Protein AF-A0A8D8Q5Y1-F1 (afdb_monomer_lite)

Organism: NCBI:txid428564

Radius of gyration: 29.95 Å; chains: 1; bounding box: 62×42×80 Å

Secondary structure (DSSP, 8-state):
--B-S----SEEEE-S-B--SEEEE-S---TTSS-SEEEE-S-B--SEEEE-S-B--SEEEE-S-B--SEEEE-S-B--SEEEE-S-B--SEEEE-S-B--SEEEESS-B--SEEEE-S-B--S-EEE---SSHHHHHHHHHHHTTTS--S-----TT--EEEEEE--S--SSSTTGGG-EETTEEHHHHHHHHHHHH--SSEEEEEES-HHHHHHHHHTT-EEEEPPHHHHSTT--HHHHHHHHHHH-TT--EEEEE-TT-TT--HHHHHHHHHHHHTS--SEEEEEEEE-PPPEEE-TTS-EEESSS-SSSPPPGGGS--EEEEEEEEEEEEGGGGGGT-SS-SSEEEEEPPTTT-----SHHHHHHHHHHHHHHTT-

pLDDT: mean 78.22, std 21.71, range [26.56, 98.81]

Structure (mmCIF, N/CA/C/O backbone):
data_AF-A0A8D8Q5Y1-F1
#
_entry.id   AF-A0A8D8Q5Y1-F1
#
loop_
_atom_site.group_PDB
_atom_site.id
_atom_site.type_symbol
_atom_site.label_atom_id
_atom_site.label_alt_id
_atom_site.label_comp_id
_atom_site.label_asym_id
_atom_site.label_entity_id
_atom_site.label_seq_id
_atom_site.pdbx_PDB_ins_code
_atom_site.Cartn_x
_atom_site.Cartn_y
_atom_site.Cartn_z
_atom_site.occupancy
_atom_site.B_iso_or_equiv
_atom_site.auth_seq_id
_atom_site.auth_comp_id
_atom_site.auth_asym_id
_atom_site.auth_atom_id
_atom_site.pdbx_PDB_model_num
ATOM 1 N N . PHE A 1 1 ? 21.065 -2.413 58.030 1.00 53.34 1 PHE A N 1
ATOM 2 C CA . PHE A 1 1 ? 22.510 -2.702 57.998 1.00 53.34 1 PHE A CA 1
ATOM 3 C C . PHE A 1 1 ? 23.125 -1.515 57.298 1.00 53.34 1 PHE A C 1
ATOM 5 O O . PHE A 1 1 ? 22.677 -1.256 56.201 1.00 53.34 1 PHE A O 1
ATOM 12 N N . LEU A 1 2 ? 23.985 -0.725 57.937 1.00 44.75 2 LEU A N 1
ATOM 13 C CA . LEU A 1 2 ? 24.508 0.524 57.367 1.00 44.75 2 LEU A CA 1
ATOM 14 C C . LEU A 1 2 ? 26.023 0.366 57.206 1.00 44.75 2 LEU A C 1
ATOM 16 O O . LEU A 1 2 ? 26.730 0.256 58.208 1.00 44.75 2 LEU A O 1
ATOM 20 N N . LEU A 1 3 ? 26.511 0.289 55.963 1.00 53.22 3 LEU A N 1
ATOM 21 C CA . LEU A 1 3 ? 27.935 0.479 55.677 1.00 53.22 3 LEU A CA 1
ATOM 22 C C . LEU A 1 3 ? 28.185 1.990 55.575 1.00 53.22 3 LEU A C 1
ATOM 24 O O . LEU A 1 3 ? 27.997 2.565 54.515 1.00 53.22 3 LEU A O 1
ATOM 28 N N . GLU A 1 4 ? 28.584 2.637 56.672 1.00 41.19 4 GLU A N 1
ATOM 29 C CA . GLU A 1 4 ? 28.845 4.094 56.705 1.00 41.19 4 GLU A CA 1
ATOM 30 C C . GLU A 1 4 ? 30.342 4.465 56.675 1.00 41.19 4 GLU A C 1
ATOM 32 O O . GLU A 1 4 ? 30.699 5.635 56.803 1.00 41.19 4 GLU A O 1
ATOM 37 N N . ALA A 1 5 ? 31.253 3.499 56.525 1.00 42.31 5 ALA A N 1
ATOM 38 C CA . ALA A 1 5 ? 32.697 3.753 56.531 1.00 42.31 5 ALA A CA 1
ATOM 39 C C . ALA A 1 5 ? 33.371 3.204 55.265 1.00 42.31 5 ALA A C 1
ATOM 41 O O . ALA A 1 5 ? 32.913 2.190 54.742 1.00 42.31 5 ALA A O 1
ATOM 42 N N . PRO A 1 6 ? 34.479 3.807 54.786 1.00 43.59 6 PRO A N 1
ATOM 43 C CA . PRO A 1 6 ? 35.268 3.231 53.702 1.00 43.59 6 PRO A CA 1
ATOM 44 C C . PRO A 1 6 ? 35.831 1.884 54.165 1.00 43.59 6 PRO A C 1
ATOM 46 O O . PRO A 1 6 ? 36.770 1.827 54.962 1.00 43.59 6 PRO A O 1
ATOM 49 N N . ILE A 1 7 ? 35.228 0.790 53.706 1.00 44.44 7 ILE A N 1
ATOM 50 C CA . ILE A 1 7 ? 35.678 -0.563 54.024 1.00 44.44 7 ILE A CA 1
ATOM 51 C C . ILE A 1 7 ? 36.646 -0.970 52.913 1.00 44.44 7 ILE A C 1
ATOM 53 O O . ILE A 1 7 ? 36.264 -1.011 51.75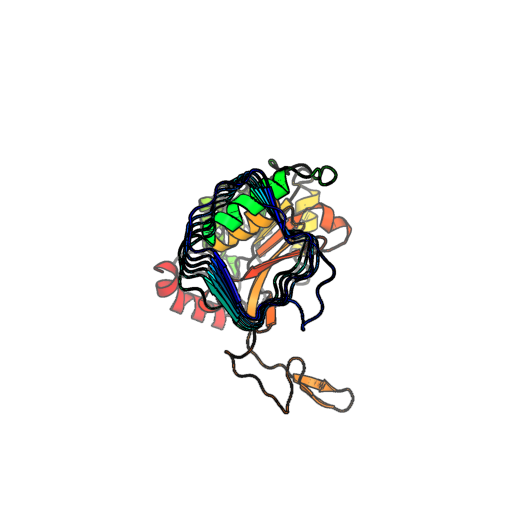3 1.00 44.44 7 ILE A O 1
ATOM 57 N N . ALA A 1 8 ? 37.902 -1.265 53.257 1.00 46.44 8 ALA A N 1
ATOM 58 C CA . ALA A 1 8 ? 38.933 -1.676 52.298 1.00 46.44 8 ALA A CA 1
ATOM 59 C C . ALA A 1 8 ? 39.262 -3.195 52.286 1.00 46.44 8 ALA A C 1
ATOM 61 O O . ALA A 1 8 ? 40.445 -3.541 52.276 1.00 46.44 8 ALA A O 1
ATOM 62 N N . PRO A 1 9 ? 38.302 -4.143 52.334 1.00 49.75 9 PRO A N 1
ATOM 63 C CA . PRO A 1 9 ? 38.590 -5.539 52.058 1.00 49.75 9 PRO A CA 1
ATOM 64 C C . PRO A 1 9 ? 38.511 -5.772 50.544 1.00 49.75 9 PRO A C 1
ATOM 66 O O . PRO A 1 9 ? 37.690 -5.171 49.857 1.00 49.75 9 PRO A O 1
ATOM 69 N N . GLY A 1 10 ? 39.347 -6.667 50.012 1.00 53.28 10 GLY A N 1
ATOM 70 C CA . GLY A 1 10 ? 39.290 -7.058 48.594 1.00 53.28 10 GLY A CA 1
ATOM 71 C C . GLY A 1 10 ? 37.996 -7.788 48.201 1.00 53.28 10 GLY A C 1
ATOM 72 O O . GLY A 1 10 ? 37.660 -7.843 47.023 1.00 53.28 10 GLY A O 1
ATOM 73 N N . THR A 1 11 ? 37.238 -8.287 49.178 1.00 52.09 11 THR A N 1
ATOM 74 C CA . THR A 1 11 ? 35.989 -9.030 48.977 1.00 52.09 11 THR A CA 1
ATOM 75 C C . THR A 1 11 ? 34.959 -8.583 50.009 1.00 52.09 11 THR A C 1
ATOM 77 O O . THR A 1 11 ? 35.292 -8.447 51.188 1.00 52.09 11 THR A O 1
ATOM 80 N N . PHE A 1 12 ? 33.718 -8.363 49.575 1.00 61.75 12 PHE A N 1
ATOM 81 C CA . PHE A 1 12 ? 32.562 -8.262 50.462 1.00 61.75 12 PHE A CA 1
ATOM 82 C C . PHE A 1 12 ? 31.738 -9.524 50.287 1.00 61.75 12 PHE A C 1
ATOM 84 O O . PHE A 1 12 ? 31.317 -9.832 49.173 1.00 61.75 12 PHE A O 1
ATOM 91 N N . LEU A 1 13 ? 31.560 -10.235 51.394 1.00 55.38 13 LEU A N 1
ATOM 92 C CA . LEU A 1 13 ? 30.886 -11.514 51.441 1.00 55.38 13 LEU A CA 1
ATOM 93 C C . LEU A 1 13 ? 29.859 -11.486 52.566 1.00 55.38 13 LEU A C 1
ATOM 95 O O . LEU A 1 13 ? 30.174 -11.098 53.696 1.00 55.38 13 LEU A O 1
ATOM 99 N N . LEU A 1 14 ? 28.638 -11.885 52.236 1.00 62.66 14 LEU A N 1
ATOM 100 C CA . LEU A 1 14 ? 27.581 -12.120 53.203 1.00 62.66 14 LEU A CA 1
ATOM 101 C C . LEU A 1 14 ? 27.244 -13.617 53.203 1.00 62.66 14 LEU A C 1
ATOM 103 O O . LEU A 1 14 ? 26.567 -14.086 52.297 1.00 62.66 14 LEU A O 1
ATOM 107 N N . GLU A 1 15 ? 27.721 -14.323 54.230 1.00 58.56 15 GLU A N 1
ATOM 108 C CA . GLU A 1 15 ? 27.552 -15.778 54.438 1.00 58.56 15 GLU A CA 1
ATOM 109 C C . GLU A 1 15 ? 26.456 -16.097 55.478 1.00 58.56 15 GLU A C 1
ATOM 111 O O . GLU A 1 15 ? 26.541 -17.084 56.215 1.00 58.56 15 GLU A O 1
ATOM 116 N N . ALA A 1 16 ? 25.483 -15.197 55.664 1.00 59.25 16 ALA A N 1
ATOM 117 C CA . ALA A 1 16 ? 24.325 -15.495 56.500 1.00 59.25 16 ALA A CA 1
ATOM 118 C C . ALA A 1 16 ? 23.073 -14.740 56.030 1.00 59.25 16 ALA A C 1
ATOM 120 O O . ALA A 1 16 ? 23.176 -13.554 55.690 1.00 59.25 16 ALA A O 1
ATOM 121 N N . PRO A 1 17 ? 21.872 -15.347 56.121 1.00 63.59 17 PRO A N 1
ATOM 122 C CA . PRO A 1 17 ? 20.628 -14.663 55.799 1.00 63.59 17 PRO A CA 1
ATOM 123 C C . PRO A 1 17 ? 20.398 -13.470 56.727 1.00 63.59 17 PRO A C 1
ATOM 125 O O . PRO A 1 17 ? 20.472 -13.588 57.956 1.00 63.59 17 PRO A O 1
ATOM 128 N N . VAL A 1 18 ? 20.059 -12.316 56.153 1.00 61.59 18 VAL A N 1
ATOM 129 C CA . VAL A 1 18 ? 19.754 -11.100 56.920 1.00 61.59 18 VAL A CA 1
ATOM 130 C C . VAL A 1 18 ? 18.491 -10.413 56.408 1.00 61.59 18 VAL A C 1
ATOM 132 O O . VAL A 1 18 ? 18.251 -10.297 55.208 1.00 61.59 18 VAL A O 1
ATOM 135 N N . THR A 1 19 ? 17.694 -9.885 57.340 1.00 62.69 19 THR A N 1
ATOM 136 C CA . THR A 1 19 ? 16.437 -9.170 57.055 1.00 62.69 19 THR A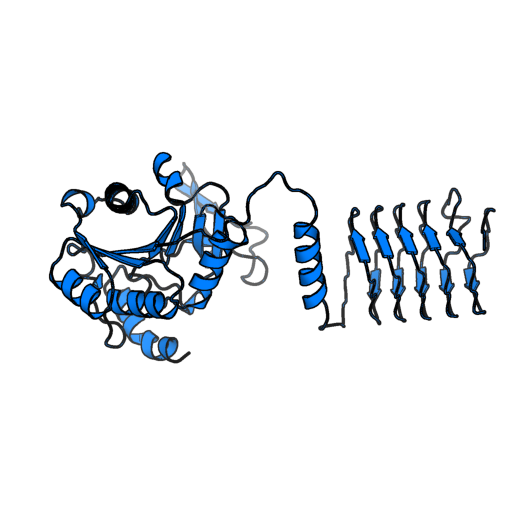 CA 1
ATOM 137 C C . THR A 1 19 ? 16.469 -7.730 57.600 1.00 62.69 19 THR A C 1
ATOM 139 O O . THR A 1 19 ? 15.711 -7.391 58.516 1.00 62.69 19 THR A O 1
ATOM 142 N N . PRO A 1 20 ? 17.404 -6.867 57.158 1.00 66.69 20 PRO A N 1
ATOM 143 C CA . PRO A 1 20 ? 17.497 -5.512 57.685 1.00 66.69 20 PRO A CA 1
ATOM 144 C C . PRO A 1 20 ? 16.368 -4.632 57.135 1.00 66.69 20 PRO A C 1
ATOM 146 O O . PRO A 1 20 ? 15.983 -4.772 55.986 1.00 66.69 20 PRO A O 1
ATOM 149 N N . VAL A 1 21 ? 15.889 -3.659 57.914 1.00 65.31 21 VAL A N 1
ATOM 150 C CA . VAL A 1 21 ? 14.893 -2.673 57.437 1.00 65.31 21 VAL A CA 1
ATOM 151 C C . VAL A 1 21 ? 15.399 -1.955 56.175 1.00 65.31 21 VAL A C 1
ATOM 153 O O . VAL A 1 21 ? 14.752 -1.957 55.135 1.00 65.31 21 VAL A O 1
ATOM 156 N N . THR A 1 22 ? 16.621 -1.431 56.221 1.00 60.84 22 THR A N 1
ATOM 157 C CA . THR A 1 22 ? 17.302 -0.803 55.080 1.00 60.84 22 THR A CA 1
ATOM 158 C C . THR A 1 22 ? 18.688 -1.405 54.870 1.00 60.84 22 THR A C 1
ATOM 160 O O . THR A 1 22 ? 19.407 -1.696 55.838 1.00 60.84 22 THR A O 1
ATOM 163 N N . PHE A 1 23 ? 19.065 -1.562 53.601 1.00 65.00 23 PHE A N 1
ATOM 164 C CA . PHE A 1 23 ? 20.399 -1.939 53.136 1.00 65.00 23 PHE A CA 1
ATOM 165 C C . PHE A 1 23 ? 20.916 -0.870 52.152 1.00 65.00 23 PHE A C 1
ATOM 167 O O . PHE A 1 23 ? 20.718 -1.002 50.943 1.00 65.00 23 PHE A O 1
ATOM 174 N N . PRO A 1 24 ? 21.500 0.232 52.656 1.00 62.59 24 PRO A N 1
ATOM 175 C CA . PRO A 1 24 ? 22.145 1.245 51.846 1.00 62.59 24 PRO A CA 1
ATOM 176 C C . PRO A 1 24 ? 23.621 0.899 51.606 1.00 62.59 24 PRO A C 1
ATOM 178 O O . PRO A 1 24 ? 24.348 0.484 52.514 1.00 62.59 24 PRO A O 1
ATOM 181 N N . LEU A 1 25 ? 24.058 1.123 50.375 1.00 62.84 25 LEU A N 1
ATOM 182 C CA . LEU A 1 25 ? 25.461 1.177 49.983 1.00 62.84 25 LEU A CA 1
ATOM 183 C C . LEU A 1 25 ? 25.775 2.648 49.648 1.00 62.84 25 LEU A C 1
ATOM 185 O O . LEU A 1 25 ? 25.450 3.117 48.558 1.00 62.84 25 LEU A O 1
ATOM 189 N N . GLU A 1 26 ? 26.336 3.383 50.616 1.00 52.44 26 GLU A N 1
ATOM 190 C CA . GLU A 1 26 ? 26.607 4.833 50.550 1.00 52.44 26 GLU A CA 1
ATOM 191 C C . GLU A 1 26 ? 28.099 5.134 50.832 1.00 52.44 26 GLU A C 1
ATOM 193 O O . GLU A 1 26 ? 28.720 4.490 51.680 1.00 52.44 26 GLU A O 1
ATOM 198 N N . GLY A 1 27 ? 28.687 6.115 50.131 1.00 52.12 27 GLY A N 1
ATOM 199 C CA . GLY A 1 27 ? 30.042 6.643 50.362 1.00 52.12 27 GLY A CA 1
ATOM 200 C C . GLY A 1 27 ? 30.808 7.008 49.073 1.00 52.12 27 GLY A C 1
ATOM 201 O O . GLY A 1 27 ? 30.598 6.382 48.041 1.00 52.12 27 GLY A O 1
ATOM 202 N N . PRO A 1 28 ? 31.744 7.987 49.081 1.00 44.88 28 PRO A N 1
ATOM 203 C CA . PRO A 1 28 ? 32.546 8.330 47.902 1.00 44.88 28 PRO A CA 1
ATOM 204 C C . PRO A 1 28 ? 33.539 7.204 47.574 1.00 44.88 28 PRO A C 1
ATOM 206 O O . PRO A 1 28 ? 34.565 7.040 48.238 1.00 44.88 28 PRO A O 1
ATOM 209 N N . ILE A 1 29 ? 33.232 6.422 46.540 1.00 48.38 29 ILE A N 1
ATOM 210 C CA . ILE A 1 29 ? 33.987 5.222 46.170 1.00 48.38 29 ILE A CA 1
ATOM 211 C C . ILE A 1 29 ? 35.078 5.585 45.161 1.00 48.38 29 ILE A C 1
ATOM 213 O O . ILE A 1 29 ? 34.804 5.982 44.032 1.00 48.38 29 ILE A O 1
ATOM 217 N N . THR A 1 30 ? 36.341 5.433 45.560 1.00 47.59 30 THR A N 1
ATOM 218 C CA . THR A 1 30 ? 37.466 5.389 44.613 1.00 47.59 30 THR A CA 1
ATOM 219 C C . THR A 1 30 ? 37.909 3.933 44.431 1.00 47.59 30 THR A C 1
ATOM 221 O O . THR A 1 30 ? 37.722 3.142 45.357 1.00 47.59 30 THR A O 1
ATOM 224 N N . PRO A 1 31 ? 38.512 3.549 43.286 1.00 44.41 31 PRO A N 1
ATOM 225 C CA . PRO A 1 31 ? 38.756 2.143 42.918 1.00 44.41 31 PRO A CA 1
ATOM 226 C C . PRO A 1 31 ? 39.574 1.310 43.922 1.00 44.41 31 PRO A C 1
ATOM 228 O O . PRO A 1 31 ? 39.680 0.102 43.772 1.00 44.41 31 PRO A O 1
ATOM 231 N N . VAL A 1 32 ? 40.194 1.948 44.919 1.00 47.84 32 VAL A N 1
ATOM 232 C CA . VAL A 1 32 ? 41.122 1.327 45.876 1.00 47.84 32 VAL A CA 1
ATOM 233 C C . VAL A 1 32 ? 40.434 0.904 47.185 1.00 47.84 32 VAL A C 1
ATOM 235 O O . VAL A 1 32 ? 41.037 0.201 47.989 1.00 47.84 32 VAL A O 1
ATOM 238 N N . THR A 1 33 ? 39.191 1.335 47.430 1.00 47.91 33 THR A N 1
ATOM 239 C CA . THR A 1 33 ? 38.479 1.133 48.710 1.00 47.91 33 THR A CA 1
ATOM 240 C C . THR A 1 33 ? 37.122 0.453 48.545 1.00 47.91 33 THR A C 1
ATOM 242 O O . THR A 1 33 ? 36.252 0.620 49.391 1.00 47.91 33 THR A O 1
ATOM 245 N N . PHE A 1 34 ? 36.917 -0.275 47.448 1.00 51.47 34 PHE A N 1
ATOM 246 C CA . PHE A 1 34 ? 35.749 -1.129 47.252 1.00 51.47 34 PHE A CA 1
ATOM 247 C C . PHE A 1 34 ? 36.231 -2.557 46.998 1.00 51.47 34 PHE A C 1
ATOM 249 O O . PHE A 1 34 ? 37.266 -2.723 46.346 1.00 51.47 34 PHE A O 1
ATOM 256 N N . PRO A 1 35 ? 35.530 -3.585 47.494 1.00 57.34 35 PRO A N 1
ATOM 257 C CA . PRO A 1 35 ? 35.873 -4.958 47.170 1.00 57.34 35 PRO A CA 1
ATOM 258 C C . PRO A 1 35 ? 35.864 -5.166 45.651 1.00 57.34 35 PRO A C 1
ATOM 260 O O . PRO A 1 35 ? 34.926 -4.770 44.956 1.00 57.34 35 PRO A O 1
ATOM 263 N N . SER A 1 36 ? 36.912 -5.801 45.126 1.00 57.84 36 SER A N 1
ATOM 264 C CA . SER A 1 36 ? 36.984 -6.200 43.717 1.00 57.84 36 SER A CA 1
ATOM 265 C C . SER A 1 36 ? 35.900 -7.227 43.374 1.00 57.84 36 SER A C 1
ATOM 267 O O . SER A 1 36 ? 35.433 -7.272 42.237 1.00 57.84 36 SER A O 1
ATOM 269 N N . LEU A 1 37 ? 35.470 -8.003 44.376 1.00 57.81 37 LEU A N 1
ATOM 270 C CA . LEU A 1 37 ? 34.381 -8.969 44.296 1.00 57.81 37 LEU A CA 1
ATOM 271 C C . LEU A 1 37 ? 33.288 -8.639 45.322 1.00 57.81 37 LEU A C 1
ATOM 273 O O . LEU A 1 37 ? 33.535 -8.683 46.530 1.00 57.81 37 LEU A O 1
ATOM 277 N N . PHE A 1 38 ? 32.082 -8.348 44.839 1.00 66.19 38 PHE A N 1
ATOM 278 C CA . PHE A 1 38 ? 30.878 -8.261 45.665 1.00 66.19 38 PHE A CA 1
ATOM 279 C C . PHE A 1 38 ? 30.057 -9.538 45.479 1.00 66.19 38 PHE A C 1
ATOM 281 O O . PHE A 1 38 ? 29.621 -9.809 44.359 1.00 66.19 38 PHE A O 1
ATOM 288 N N . LEU A 1 39 ? 29.882 -10.303 46.558 1.00 64.81 39 LEU A N 1
ATOM 289 C CA . LEU A 1 39 ? 29.253 -11.618 46.533 1.00 64.81 39 LEU A CA 1
ATOM 290 C C . LEU A 1 39 ? 28.216 -11.752 47.656 1.00 64.81 39 LEU A C 1
ATOM 292 O O . LEU A 1 39 ? 28.527 -11.539 48.831 1.00 64.81 39 LEU A O 1
ATOM 296 N N . LEU A 1 40 ? 26.982 -12.094 47.281 1.00 68.62 40 LEU A N 1
ATOM 297 C CA . LEU A 1 40 ? 25.912 -12.471 48.206 1.00 68.62 40 LEU A CA 1
ATOM 298 C C . LEU A 1 40 ? 25.570 -13.950 47.978 1.00 68.62 40 LEU A C 1
ATOM 300 O O . LEU A 1 40 ? 24.965 -14.279 46.957 1.00 68.62 40 LEU A O 1
ATOM 304 N N . GLU A 1 41 ? 25.988 -14.808 48.913 1.00 65.62 41 GLU A N 1
ATOM 305 C CA . GLU A 1 41 ? 25.794 -16.270 48.853 1.00 65.62 41 GLU A CA 1
ATOM 306 C C . GLU A 1 41 ? 24.559 -16.743 49.630 1.00 65.62 41 GLU A C 1
ATOM 308 O O . GLU A 1 41 ? 24.175 -17.893 49.486 1.00 65.62 41 GLU A O 1
ATOM 313 N N . ASP A 1 42 ? 23.937 -15.876 50.440 1.00 70.38 42 ASP A N 1
ATOM 314 C CA . ASP A 1 42 ? 22.738 -16.197 51.225 1.00 70.38 42 ASP A CA 1
ATOM 315 C C . ASP A 1 42 ? 21.575 -15.226 50.941 1.00 70.38 42 ASP A C 1
ATOM 317 O O . ASP A 1 42 ? 21.808 -14.055 50.605 1.00 70.38 42 ASP A O 1
ATOM 321 N N . PRO A 1 43 ? 20.306 -15.638 51.157 1.00 67.69 43 PRO A N 1
ATOM 322 C CA . PRO A 1 43 ? 19.146 -14.820 50.831 1.00 67.69 43 PRO A CA 1
ATOM 323 C C . PRO A 1 43 ? 19.054 -13.552 51.685 1.00 67.69 43 PRO A C 1
ATOM 325 O O . PRO A 1 43 ? 19.187 -13.582 52.915 1.00 67.69 43 PRO A O 1
ATOM 328 N N . ILE A 1 44 ? 18.717 -12.432 51.043 1.00 67.12 44 ILE A N 1
ATOM 329 C CA . ILE A 1 44 ? 18.537 -11.135 51.710 1.00 67.12 44 ILE A CA 1
ATOM 330 C C . ILE A 1 44 ? 17.149 -10.581 51.405 1.00 67.12 44 ILE A C 1
ATOM 332 O O . ILE A 1 44 ? 16.760 -10.426 50.245 1.00 67.12 44 ILE A O 1
ATOM 336 N N . THR A 1 45 ? 16.411 -10.206 52.451 1.00 67.50 45 THR A N 1
ATOM 337 C CA . THR A 1 45 ? 15.044 -9.672 52.317 1.00 67.50 45 THR A CA 1
ATOM 338 C C . THR A 1 45 ? 14.885 -8.330 53.048 1.00 67.50 45 THR A C 1
ATOM 340 O O . THR A 1 45 ? 14.236 -8.274 54.100 1.00 67.50 45 THR A O 1
ATOM 343 N N . PRO A 1 46 ? 15.510 -7.235 52.575 1.00 70.81 46 PRO A N 1
ATOM 344 C CA . PRO A 1 46 ? 15.357 -5.945 53.227 1.00 70.81 46 PRO A CA 1
ATOM 345 C C . PRO A 1 46 ? 14.049 -5.251 52.828 1.00 70.81 46 PRO A C 1
ATOM 347 O O . PRO A 1 46 ? 13.533 -5.483 51.741 1.00 70.81 46 PRO A O 1
ATOM 350 N N . GLU A 1 47 ? 13.509 -4.336 53.638 1.00 72.00 47 GLU A N 1
ATOM 351 C CA . GLU A 1 47 ? 12.386 -3.513 53.146 1.00 72.00 47 GLU A CA 1
ATOM 352 C C . GLU A 1 47 ? 12.863 -2.582 52.021 1.00 72.00 47 GLU A C 1
ATOM 354 O O . GLU A 1 47 ? 12.165 -2.357 51.037 1.00 72.00 47 GLU A O 1
ATOM 359 N N . THR A 1 48 ? 14.083 -2.054 52.105 1.00 65.25 48 THR A N 1
ATOM 360 C CA . THR A 1 48 ? 14.655 -1.230 51.032 1.00 65.25 48 THR A CA 1
ATOM 361 C C . THR A 1 48 ? 16.120 -1.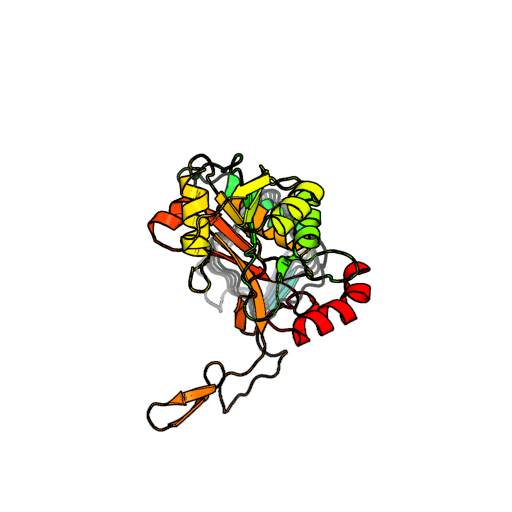570 50.789 1.00 65.25 48 THR A C 1
ATOM 363 O O . THR A 1 48 ? 16.938 -1.506 51.708 1.00 65.25 48 THR A O 1
ATOM 366 N N . PHE A 1 49 ? 16.448 -1.900 49.542 1.00 69.06 49 PHE A N 1
ATOM 367 C CA . PHE A 1 49 ? 17.805 -1.992 49.015 1.00 69.06 49 PHE A CA 1
ATOM 368 C C . PHE A 1 49 ? 18.107 -0.724 48.215 1.00 69.06 49 PHE A C 1
ATOM 370 O O . PHE A 1 49 ? 17.321 -0.349 47.344 1.00 69.06 49 PHE A O 1
ATOM 377 N N . LEU A 1 50 ? 19.211 -0.049 48.525 1.00 67.06 50 LEU A N 1
ATOM 378 C CA . LEU A 1 50 ? 19.476 1.290 48.015 1.00 67.06 50 LEU A CA 1
ATOM 379 C C . LEU A 1 50 ? 20.943 1.474 47.612 1.00 67.06 50 LEU A C 1
ATOM 381 O O . LEU A 1 50 ? 21.842 1.283 48.431 1.00 67.06 50 LEU A O 1
ATOM 385 N N . LEU A 1 51 ? 21.161 1.927 46.377 1.00 67.12 51 LEU A N 1
ATOM 386 C CA . LEU A 1 51 ? 22.464 2.328 45.851 1.00 67.12 51 LEU A CA 1
ATOM 387 C C . LEU A 1 51 ? 22.396 3.779 45.354 1.00 67.12 51 LEU A C 1
ATOM 389 O O . LEU A 1 51 ? 21.803 4.059 44.308 1.00 67.12 51 LEU A O 1
ATOM 393 N N . LYS A 1 52 ? 22.986 4.704 46.115 1.00 59.41 52 LYS A N 1
ATOM 394 C CA . LYS A 1 52 ? 22.904 6.151 45.839 1.00 59.41 52 LYS A CA 1
ATOM 395 C C . LYS A 1 52 ? 24.158 6.770 45.249 1.00 59.41 52 LYS A C 1
ATOM 397 O O . LYS A 1 52 ? 24.061 7.809 44.606 1.00 59.41 52 LYS A O 1
ATOM 402 N N . ASP A 1 53 ? 25.309 6.139 45.446 1.00 61.81 53 ASP A N 1
ATOM 403 C CA . ASP A 1 53 ? 26.593 6.622 44.945 1.00 61.81 53 ASP A CA 1
ATOM 404 C C . ASP A 1 53 ? 27.132 5.696 43.841 1.00 61.81 53 ASP A C 1
ATOM 406 O O . ASP A 1 53 ? 26.796 4.508 43.824 1.00 61.81 53 ASP A O 1
ATOM 410 N N . PRO A 1 54 ? 27.947 6.200 42.890 1.00 61.12 54 PRO A N 1
ATOM 411 C CA . PRO A 1 54 ? 28.481 5.376 41.812 1.00 61.12 54 PRO A CA 1
ATOM 412 C C . PRO A 1 54 ? 29.370 4.252 42.347 1.00 61.12 54 PRO A C 1
ATOM 414 O O . PRO A 1 54 ? 30.259 4.494 43.165 1.00 61.12 54 PRO A O 1
ATOM 417 N N . VAL A 1 55 ? 29.182 3.035 41.831 1.00 60.75 55 VAL A N 1
ATOM 418 C CA . VAL A 1 55 ? 29.945 1.851 42.257 1.00 60.75 55 VAL A CA 1
ATOM 419 C C . VAL A 1 55 ? 30.539 1.127 41.047 1.00 60.75 55 VAL A C 1
ATOM 421 O O . VAL A 1 55 ? 29.854 0.873 40.052 1.00 60.75 55 VAL A O 1
ATOM 424 N N . THR A 1 56 ? 31.825 0.776 41.130 1.00 61.44 56 THR A N 1
ATOM 425 C CA . THR A 1 56 ? 32.570 0.088 40.060 1.00 61.44 56 THR A CA 1
ATOM 426 C C . THR A 1 56 ? 33.359 -1.112 40.608 1.00 61.44 56 THR A C 1
ATOM 428 O O . THR A 1 56 ? 34.588 -1.032 40.708 1.00 61.44 56 THR A O 1
ATOM 431 N N . PRO A 1 57 ? 32.700 -2.214 41.018 1.00 64.81 57 PRO A N 1
ATOM 432 C CA . PRO A 1 57 ? 33.425 -3.434 41.361 1.00 64.81 57 PRO A CA 1
ATOM 433 C C . PRO A 1 57 ? 33.989 -4.073 40.085 1.00 64.81 57 PRO A C 1
ATOM 435 O O . PRO A 1 57 ? 33.485 -3.836 38.990 1.00 64.81 57 PRO A O 1
ATOM 438 N N . GLU A 1 58 ? 35.016 -4.911 40.190 1.00 66.12 58 GLU A N 1
ATOM 439 C CA . GLU A 1 58 ? 35.466 -5.682 39.024 1.00 66.12 58 GLU A CA 1
ATOM 440 C C . GLU A 1 58 ? 34.415 -6.745 38.666 1.00 66.12 58 GLU A C 1
ATOM 442 O O . GLU A 1 58 ? 34.018 -6.866 37.505 1.00 66.12 58 GLU A O 1
ATOM 447 N N . THR A 1 59 ? 33.891 -7.441 39.680 1.00 61.84 59 THR A N 1
ATOM 448 C CA . THR A 1 59 ? 32.819 -8.436 39.545 1.00 61.84 59 THR A CA 1
ATOM 449 C C . THR A 1 59 ? 31.709 -8.206 40.572 1.00 61.84 59 THR A C 1
ATOM 451 O O . THR A 1 59 ? 31.980 -7.997 41.757 1.00 61.84 59 THR A O 1
ATOM 454 N N . PHE A 1 60 ? 30.458 -8.274 40.117 1.00 68.44 60 PHE A N 1
ATOM 455 C CA . PHE A 1 60 ? 29.256 -8.261 40.951 1.00 68.44 60 PHE A CA 1
ATOM 456 C C . PHE A 1 60 ? 28.473 -9.558 40.733 1.00 68.44 60 PHE A C 1
ATOM 458 O O . PHE A 1 60 ? 28.080 -9.838 39.598 1.00 68.44 60 PHE A O 1
ATOM 465 N N . LEU A 1 61 ? 28.272 -10.333 41.801 1.00 69.81 61 LEU A N 1
ATOM 466 C CA . LEU A 1 61 ? 27.690 -11.671 41.751 1.00 69.81 61 LEU A CA 1
ATOM 467 C C . LEU A 1 61 ? 26.602 -11.841 42.822 1.00 69.81 61 LEU A C 1
ATOM 469 O O . LEU A 1 61 ? 26.818 -11.549 44.000 1.00 69.81 61 LEU A O 1
ATOM 473 N N . LEU A 1 62 ? 25.429 -12.307 42.391 1.00 68.88 62 LEU A N 1
ATOM 474 C CA . LEU A 1 62 ? 24.316 -12.707 43.254 1.00 68.88 62 LEU A CA 1
ATOM 475 C C . LEU A 1 62 ? 24.002 -14.181 42.988 1.00 68.88 62 LEU A C 1
ATOM 477 O O . LEU A 1 62 ? 23.452 -14.503 41.931 1.00 68.88 62 LEU A O 1
ATOM 481 N N . GLU A 1 63 ? 24.370 -15.048 43.930 1.00 68.19 63 GLU A N 1
ATOM 482 C CA . GLU A 1 63 ? 24.164 -16.499 43.815 1.00 68.19 63 GLU A CA 1
ATOM 483 C C . GLU A 1 63 ? 22.821 -16.938 44.406 1.00 68.19 63 GLU A C 1
ATOM 485 O O . GLU A 1 63 ? 22.238 -17.901 43.917 1.00 68.19 63 GLU A O 1
ATOM 490 N N . ASP A 1 64 ? 22.276 -16.183 45.366 1.00 71.12 64 ASP A N 1
ATOM 491 C CA . ASP A 1 64 ? 21.032 -16.508 46.073 1.00 71.12 64 ASP A CA 1
ATOM 492 C C . ASP A 1 64 ? 19.928 -15.434 45.927 1.00 71.12 64 ASP A C 1
ATOM 494 O O . ASP A 1 64 ? 20.213 -14.273 45.604 1.00 71.12 64 ASP A O 1
ATOM 498 N N . PRO A 1 65 ? 18.638 -15.781 46.144 1.00 69.19 65 PRO A N 1
ATOM 499 C CA . PRO A 1 65 ? 17.522 -14.870 45.897 1.00 69.19 65 PRO A CA 1
ATOM 500 C C . PRO A 1 65 ? 17.531 -13.613 46.776 1.00 69.19 65 PRO A C 1
ATOM 502 O O . PRO A 1 65 ? 17.645 -13.676 48.003 1.00 69.19 65 PRO A O 1
ATOM 505 N N . VAL A 1 66 ? 17.286 -12.459 46.150 1.00 66.94 66 VAL A N 1
ATOM 506 C CA . VAL A 1 66 ? 17.158 -11.161 46.834 1.00 66.94 66 VAL A CA 1
ATOM 507 C C . VAL A 1 66 ? 15.740 -10.627 46.639 1.00 66.94 66 VAL A C 1
ATOM 509 O O . VAL A 1 66 ? 15.310 -10.374 45.511 1.00 66.94 66 VAL A O 1
ATOM 512 N N . THR A 1 67 ? 14.985 -10.447 47.728 1.00 69.12 67 THR A N 1
ATOM 513 C CA . THR A 1 67 ? 13.548 -10.102 47.657 1.00 69.12 67 THR A CA 1
ATOM 514 C C . THR A 1 67 ? 13.197 -8.873 48.504 1.00 69.12 67 THR A C 1
ATOM 516 O O . THR A 1 67 ? 12.584 -9.003 49.570 1.00 69.12 67 THR A O 1
ATOM 519 N N . PRO A 1 68 ? 13.604 -7.660 48.095 1.00 70.69 68 PRO A N 1
ATOM 520 C CA . PRO A 1 68 ? 13.301 -6.467 48.861 1.00 70.69 68 PRO A CA 1
ATOM 521 C C . PRO A 1 68 ? 11.919 -5.898 48.528 1.00 70.69 68 PRO A C 1
ATOM 523 O O . PRO A 1 68 ? 11.407 -6.095 47.432 1.00 70.69 68 PRO A O 1
ATOM 526 N N . LEU A 1 69 ? 11.309 -5.112 49.416 1.00 69.31 69 LEU A N 1
ATOM 527 C CA . LEU A 1 69 ? 10.088 -4.385 49.029 1.00 69.31 69 LEU A CA 1
ATOM 528 C C . LEU A 1 69 ? 10.415 -3.306 47.972 1.00 69.31 69 LEU A C 1
ATOM 530 O O . LEU A 1 69 ? 9.684 -3.125 47.000 1.00 69.31 69 LEU A O 1
ATOM 534 N N . THR A 1 70 ? 11.545 -2.616 48.117 1.00 65.19 70 THR A N 1
ATOM 535 C CA . THR A 1 70 ? 12.025 -1.608 47.155 1.00 65.19 70 THR A CA 1
ATOM 536 C C . THR A 1 70 ? 13.495 -1.839 46.823 1.00 65.19 70 THR A C 1
ATOM 538 O O . THR A 1 70 ? 14.299 -2.005 47.735 1.00 65.19 70 THR A O 1
ATOM 541 N N . PHE A 1 71 ? 13.858 -1.823 45.540 1.00 66.12 71 PHE A N 1
ATOM 542 C CA . PHE A 1 71 ? 15.241 -1.886 45.057 1.00 66.12 71 PHE A CA 1
ATOM 543 C C . PHE A 1 71 ? 15.550 -0.653 44.205 1.00 66.12 71 PHE A C 1
ATOM 545 O O . PHE A 1 71 ? 15.098 -0.573 43.069 1.00 66.12 71 PHE A O 1
ATOM 552 N N . LEU A 1 72 ? 16.294 0.309 44.746 1.00 69.25 72 LEU A N 1
ATOM 553 C CA . LEU A 1 72 ? 16.502 1.623 44.135 1.00 69.25 72 LEU A CA 1
ATOM 554 C C . LEU A 1 72 ? 17.963 1.842 43.732 1.00 69.25 72 LEU A C 1
ATOM 556 O O . LEU A 1 72 ? 18.866 1.740 44.565 1.00 69.25 72 LEU A O 1
ATOM 560 N N . LEU A 1 73 ? 18.172 2.163 42.452 1.00 66.56 73 LEU A N 1
ATOM 561 C CA . LEU A 1 73 ? 19.470 2.472 41.853 1.00 66.56 73 LEU A CA 1
ATOM 562 C C . LEU A 1 73 ? 19.471 3.901 41.283 1.00 66.56 73 LEU A C 1
ATOM 564 O O . LEU A 1 73 ? 19.004 4.136 40.166 1.00 66.56 73 LEU A O 1
ATOM 568 N N . GLU A 1 74 ? 20.019 4.854 42.036 1.00 65.38 74 GLU A N 1
ATOM 569 C CA . GLU A 1 74 ? 20.054 6.277 41.647 1.00 65.38 74 GLU A CA 1
ATOM 570 C C . GLU A 1 74 ? 21.357 6.663 40.917 1.00 65.38 74 GLU A C 1
ATOM 572 O O . GLU A 1 74 ? 21.374 7.593 40.111 1.00 65.38 74 GLU A O 1
ATOM 577 N N . ALA A 1 75 ? 22.453 5.930 41.139 1.00 63.62 75 ALA A N 1
ATOM 578 C CA . ALA A 1 75 ? 23.769 6.255 40.584 1.00 63.62 75 ALA A CA 1
ATOM 579 C C . ALA A 1 75 ? 24.230 5.330 39.439 1.00 63.62 75 ALA A C 1
ATOM 581 O O . ALA A 1 75 ? 23.759 4.198 39.325 1.00 63.62 75 ALA A O 1
ATOM 582 N N . PRO A 1 76 ? 25.183 5.778 38.590 1.00 64.06 76 PRO A N 1
ATOM 583 C CA . PRO A 1 76 ? 25.806 4.938 37.571 1.00 64.06 76 PRO A CA 1
ATOM 584 C C . PRO A 1 76 ? 26.511 3.705 38.151 1.00 64.06 76 PRO A C 1
ATOM 586 O O . PRO A 1 76 ? 27.278 3.817 39.109 1.00 64.06 76 PRO A O 1
ATOM 589 N N . ILE A 1 77 ? 26.335 2.552 37.502 1.00 64.25 77 ILE A N 1
ATOM 590 C CA . ILE A 1 77 ? 26.964 1.279 37.890 1.00 64.25 77 ILE A CA 1
ATOM 591 C C . ILE A 1 77 ? 27.743 0.723 36.697 1.00 64.25 77 ILE A C 1
ATOM 593 O O . ILE A 1 77 ? 27.183 0.539 35.613 1.00 64.25 77 ILE A O 1
ATOM 597 N N . ALA A 1 78 ? 29.038 0.454 36.877 1.00 63.22 78 ALA A N 1
ATOM 598 C CA . ALA A 1 78 ? 29.905 -0.011 35.789 1.00 63.22 78 ALA A CA 1
ATOM 599 C C . ALA A 1 78 ? 30.883 -1.111 36.237 1.00 63.22 78 ALA A C 1
ATOM 601 O O . ALA A 1 78 ? 32.082 -0.851 36.365 1.00 63.22 78 ALA A O 1
ATOM 602 N N . PRO A 1 79 ? 30.399 -2.338 36.498 1.00 65.81 79 PRO A N 1
ATOM 603 C CA . PRO A 1 79 ? 31.274 -3.471 36.731 1.00 65.81 79 PRO A CA 1
ATOM 604 C C . PRO A 1 79 ? 31.889 -3.983 35.428 1.00 65.81 79 PRO A C 1
ATOM 606 O O . PRO A 1 79 ? 31.299 -3.850 34.354 1.00 65.81 79 PRO A O 1
ATOM 609 N N . ALA A 1 80 ? 33.051 -4.633 35.501 1.00 63.06 80 ALA A N 1
ATOM 610 C CA . ALA A 1 80 ? 33.549 -5.366 34.337 1.00 63.06 80 ALA A CA 1
ATOM 611 C C . ALA A 1 80 ? 32.647 -6.583 34.050 1.00 63.06 80 ALA A C 1
ATOM 613 O O . ALA A 1 80 ? 32.277 -6.817 32.898 1.00 63.06 80 ALA A O 1
ATOM 614 N N . THR A 1 81 ? 32.210 -7.287 35.098 1.00 59.91 81 THR A N 1
ATOM 615 C CA . THR A 1 81 ? 31.287 -8.427 34.996 1.00 59.91 81 THR A CA 1
ATOM 616 C C . THR A 1 81 ? 30.135 -8.296 35.989 1.00 59.91 81 THR A C 1
ATOM 618 O O . THR A 1 81 ? 30.359 -8.068 37.176 1.00 59.91 81 THR A O 1
ATOM 621 N N . PHE A 1 82 ? 28.905 -8.474 35.512 1.00 64.81 82 PHE A N 1
ATOM 622 C CA . PHE A 1 82 ? 27.705 -8.579 36.343 1.00 64.81 82 PHE A CA 1
ATOM 623 C C . PHE A 1 82 ? 27.011 -9.911 36.060 1.00 64.81 82 PHE A C 1
ATOM 625 O O . PHE A 1 82 ? 26.659 -10.190 34.907 1.00 64.81 82 PHE A O 1
ATOM 632 N N . LEU A 1 83 ? 26.827 -10.714 37.104 1.00 65.75 83 LEU A N 1
ATOM 633 C CA . LEU A 1 83 ? 26.260 -12.053 37.025 1.00 65.75 83 LEU A CA 1
ATOM 634 C C . LEU A 1 83 ? 25.122 -12.199 38.040 1.00 65.75 83 LEU A C 1
ATOM 636 O O . LEU A 1 83 ? 25.284 -11.874 39.219 1.00 65.75 83 LEU A O 1
ATOM 640 N N . LEU A 1 84 ? 23.982 -12.694 37.572 1.00 65.56 84 LEU A N 1
ATOM 641 C CA . LEU A 1 84 ? 22.850 -13.053 38.416 1.00 65.56 84 LEU A CA 1
ATOM 642 C C . LEU A 1 84 ? 22.506 -14.527 38.183 1.00 65.56 84 LEU A C 1
ATOM 644 O O . LEU A 1 84 ? 22.013 -14.871 37.103 1.00 65.56 84 LEU A O 1
ATOM 648 N N . GLU A 1 85 ? 22.761 -15.373 39.177 1.00 63.81 85 GLU A N 1
ATOM 649 C CA . GLU A 1 85 ? 22.501 -16.817 39.084 1.00 63.81 85 GLU A CA 1
ATOM 650 C C . GLU A 1 85 ? 21.150 -17.220 39.687 1.00 63.81 85 GLU A C 1
ATOM 652 O O . GLU A 1 85 ? 20.596 -18.235 39.285 1.00 63.81 85 GLU A O 1
ATOM 657 N N . SER A 1 86 ? 20.579 -16.386 40.565 1.00 63.12 86 SER A N 1
ATOM 658 C CA . SER A 1 86 ? 19.288 -16.611 41.234 1.00 63.12 86 SER A CA 1
ATOM 659 C C . SER A 1 86 ? 18.289 -15.466 41.014 1.00 63.12 86 SER A C 1
ATOM 661 O O . SER A 1 86 ? 18.692 -14.327 40.766 1.00 63.12 86 SER A O 1
ATOM 663 N N . PRO A 1 87 ? 16.968 -15.704 41.135 1.00 63.41 87 PRO A N 1
ATOM 664 C CA . PRO A 1 87 ? 15.952 -14.696 40.851 1.00 63.41 87 PRO A CA 1
ATOM 665 C C . PRO A 1 87 ? 15.940 -13.544 41.867 1.00 63.41 87 PRO A C 1
ATOM 667 O O . PRO A 1 87 ? 16.047 -13.740 43.078 1.00 63.41 87 PRO A O 1
ATOM 670 N N . VAL A 1 88 ? 15.706 -12.326 41.368 1.00 62.72 88 VAL A N 1
ATOM 671 C CA . VAL A 1 88 ? 15.544 -11.110 42.185 1.00 62.72 88 VAL A CA 1
ATOM 672 C C . VAL A 1 88 ? 14.119 -10.593 42.027 1.00 62.72 88 VAL A C 1
ATOM 674 O O . VAL A 1 88 ? 13.692 -10.245 40.924 1.00 62.72 88 VAL A O 1
ATOM 677 N N . THR A 1 89 ? 13.354 -10.552 43.119 1.00 63.91 89 THR A N 1
ATOM 678 C CA . THR A 1 89 ? 11.904 -10.278 43.069 1.00 63.91 89 THR A CA 1
ATOM 679 C C . THR A 1 89 ? 11.508 -9.119 43.983 1.00 63.91 89 THR A C 1
ATOM 681 O O . THR A 1 89 ? 10.968 -9.338 45.073 1.00 63.91 89 THR A O 1
ATOM 684 N N . PRO A 1 90 ? 11.797 -7.869 43.594 1.00 65.81 90 PRO A N 1
ATOM 685 C CA . PRO A 1 90 ? 11.425 -6.725 44.399 1.00 65.81 90 PRO A CA 1
ATOM 686 C C . PRO A 1 90 ? 9.972 -6.310 44.144 1.00 65.81 90 PRO A C 1
ATOM 688 O O . PRO A 1 90 ? 9.472 -6.461 43.036 1.00 65.81 90 PRO A O 1
ATOM 691 N N . VAL A 1 91 ? 9.269 -5.716 45.107 1.00 61.19 91 VAL A N 1
ATOM 692 C CA . VAL A 1 91 ? 7.931 -5.159 44.795 1.00 61.19 91 VAL A CA 1
ATOM 693 C C . VAL A 1 91 ? 8.061 -3.931 43.881 1.00 61.19 91 VAL A C 1
ATOM 695 O O . VAL A 1 91 ? 7.304 -3.770 42.923 1.00 61.19 91 VAL A O 1
ATOM 698 N N . THR A 1 92 ? 9.080 -3.099 44.092 1.00 56.59 92 THR A N 1
ATOM 699 C CA . THR A 1 92 ? 9.386 -1.951 43.224 1.00 56.59 92 THR A CA 1
ATOM 700 C C . THR A 1 92 ? 10.869 -1.884 42.857 1.00 56.59 92 THR A C 1
ATOM 702 O O . THR A 1 92 ? 11.728 -2.127 43.703 1.00 56.59 92 THR A O 1
ATOM 705 N N . PHE A 1 93 ? 11.177 -1.540 41.602 1.00 60.94 93 PHE A N 1
ATOM 706 C CA . PHE A 1 93 ? 12.544 -1.375 41.095 1.00 60.94 93 PHE A CA 1
ATOM 707 C C . PHE A 1 93 ? 12.673 -0.099 40.246 1.00 60.94 93 PHE A C 1
ATOM 709 O O . PHE A 1 93 ? 12.321 -0.120 39.062 1.00 60.94 93 PHE A O 1
ATOM 716 N N . PRO A 1 94 ? 13.130 1.024 40.822 1.00 63.78 94 PRO A N 1
ATOM 717 C CA . PRO A 1 94 ? 13.477 2.222 40.065 1.00 63.78 94 PRO A CA 1
ATOM 718 C C . PRO A 1 94 ? 14.968 2.238 39.691 1.00 63.78 94 PRO A C 1
ATOM 720 O O . PRO A 1 94 ? 15.839 2.079 40.549 1.00 63.78 94 PRO A O 1
ATOM 723 N N . LEU A 1 95 ? 15.251 2.457 38.405 1.00 62.06 95 LEU A N 1
ATOM 724 C CA . LEU A 1 95 ? 16.588 2.679 37.862 1.00 62.06 95 LEU A CA 1
ATOM 725 C C . LEU A 1 95 ? 16.684 4.064 37.222 1.00 62.06 95 LEU A C 1
ATOM 727 O O . LEU A 1 95 ? 16.180 4.282 36.117 1.00 62.06 95 LEU A O 1
ATOM 731 N N . GLU A 1 96 ? 17.392 4.970 37.883 1.00 62.88 96 GLU A N 1
ATOM 732 C CA . GLU A 1 96 ? 17.588 6.348 37.418 1.00 62.88 96 GLU A CA 1
ATOM 733 C C . GLU A 1 96 ? 19.002 6.564 36.843 1.00 62.88 96 GLU A C 1
ATOM 735 O O . GLU A 1 96 ? 19.189 7.339 35.903 1.00 62.88 96 GLU A O 1
ATOM 740 N N . GLY A 1 97 ? 20.000 5.812 37.322 1.00 58.94 97 GLY A N 1
ATOM 741 C CA . GLY A 1 97 ? 21.378 5.844 36.815 1.00 58.94 97 GLY A CA 1
ATOM 742 C C . GLY A 1 97 ? 21.642 4.893 35.628 1.00 58.94 97 GLY A C 1
ATOM 743 O O . GLY A 1 97 ? 20.983 3.861 35.497 1.00 58.94 97 GLY A O 1
ATOM 744 N N . PRO A 1 98 ? 22.616 5.183 34.737 1.00 60.12 98 PRO A N 1
ATOM 745 C CA . PRO A 1 98 ? 22.996 4.266 33.662 1.00 60.12 98 PRO A CA 1
ATOM 746 C C . PRO A 1 98 ? 23.777 3.043 34.176 1.00 60.12 98 PRO A C 1
ATOM 748 O O . PRO A 1 98 ? 24.659 3.171 35.027 1.00 60.12 98 PRO A O 1
ATOM 751 N N . ILE A 1 99 ? 23.515 1.871 33.591 1.00 61.12 99 ILE A N 1
ATOM 752 C CA . ILE A 1 99 ? 24.226 0.614 33.877 1.00 61.12 99 ILE A CA 1
ATOM 753 C C . ILE A 1 99 ? 25.062 0.228 32.649 1.00 61.12 99 ILE A C 1
ATOM 755 O O . ILE A 1 99 ? 24.509 -0.045 31.583 1.00 61.12 99 ILE A O 1
ATOM 759 N N . ASN A 1 100 ? 26.393 0.209 32.790 1.00 61.97 100 ASN A N 1
ATOM 760 C CA . ASN A 1 100 ? 27.332 -0.022 31.680 1.00 61.97 100 ASN A CA 1
ATOM 761 C C . ASN A 1 100 ? 28.351 -1.142 31.980 1.00 61.97 100 ASN A C 1
ATOM 763 O O . ASN A 1 100 ? 29.539 -0.864 32.165 1.00 61.97 100 ASN A O 1
ATOM 767 N N . PRO A 1 101 ? 27.913 -2.405 32.058 1.00 60.47 101 PRO A N 1
ATOM 768 C CA . PRO A 1 101 ? 28.787 -3.551 32.251 1.00 60.47 101 PRO A CA 1
ATOM 769 C C . PRO A 1 101 ? 29.537 -3.906 30.960 1.00 60.47 101 PRO A C 1
ATOM 771 O O . PRO A 1 101 ? 28.986 -3.807 29.859 1.00 60.47 101 PRO A O 1
ATOM 774 N N . VAL A 1 102 ? 30.776 -4.392 31.080 1.00 55.97 102 VAL A N 1
ATOM 775 C CA . VAL A 1 102 ? 31.484 -4.982 29.923 1.00 55.97 102 VAL A CA 1
ATOM 776 C C . VAL A 1 102 ? 30.870 -6.342 29.569 1.00 55.97 102 VAL A C 1
ATOM 778 O O . VAL A 1 102 ? 30.634 -6.620 28.394 1.00 55.97 102 VAL A O 1
ATOM 781 N N . THR A 1 103 ? 30.549 -7.154 30.581 1.00 52.16 103 THR A N 1
ATOM 782 C CA . THR A 1 103 ? 29.842 -8.437 30.448 1.00 52.16 103 THR A CA 1
ATOM 783 C C . THR A 1 103 ? 28.639 -8.479 31.388 1.00 52.16 103 THR A C 1
ATOM 785 O O . THR A 1 103 ? 28.776 -8.185 32.575 1.00 52.16 103 THR A O 1
ATOM 788 N N . PHE A 1 104 ? 27.467 -8.857 30.869 1.00 56.06 104 PHE A N 1
ATOM 789 C CA . PHE A 1 104 ? 26.215 -8.925 31.626 1.00 56.06 104 PHE A CA 1
ATOM 790 C C . PHE A 1 104 ? 25.496 -10.251 31.350 1.00 56.06 104 PHE A C 1
ATOM 792 O O . PHE A 1 104 ? 25.132 -10.517 30.200 1.00 56.06 104 PHE A O 1
ATOM 799 N N . LEU A 1 105 ? 25.309 -11.084 32.379 1.00 55.06 105 LEU A N 1
ATOM 800 C CA . LEU A 1 105 ? 24.682 -12.406 32.260 1.00 55.06 105 LEU A CA 1
ATOM 801 C C . LEU A 1 105 ? 23.527 -12.569 33.263 1.00 55.06 105 LEU A C 1
ATOM 803 O O . LEU A 1 105 ? 23.694 -12.305 34.453 1.00 55.06 105 LEU A O 1
ATOM 807 N N . PHE A 1 106 ? 22.390 -13.064 32.772 1.00 59.28 106 PHE A N 1
ATOM 808 C CA . PHE A 1 106 ? 21.294 -13.588 33.590 1.00 59.28 106 PHE A CA 1
ATOM 809 C C . PHE A 1 106 ? 21.200 -15.095 33.385 1.00 59.28 106 PHE A C 1
ATOM 811 O O . PHE A 1 106 ? 21.009 -15.533 32.245 1.00 59.28 106 PHE A O 1
ATOM 818 N N . GLU A 1 107 ? 21.282 -15.869 34.464 1.00 55.66 107 GLU A N 1
ATOM 819 C CA . GLU A 1 107 ? 20.875 -17.277 34.439 1.00 55.66 107 GLU A CA 1
ATOM 820 C C . GLU A 1 107 ? 19.402 -17.434 34.855 1.00 55.66 107 GLU A C 1
ATOM 822 O O . GLU A 1 107 ? 18.685 -18.202 34.213 1.00 55.66 107 GLU A O 1
ATOM 827 N N . ASP A 1 108 ? 18.917 -16.597 35.785 1.00 54.44 108 ASP A N 1
ATOM 828 C CA . ASP A 1 108 ? 17.540 -16.598 36.307 1.00 54.44 108 ASP A CA 1
ATOM 829 C C . ASP A 1 108 ? 16.824 -15.220 36.210 1.00 54.44 108 ASP A C 1
ATOM 831 O O . ASP A 1 108 ? 17.467 -14.182 36.022 1.00 54.44 108 ASP A O 1
ATOM 835 N N . PRO A 1 109 ? 15.471 -15.166 36.262 1.00 55.44 109 PRO A N 1
ATOM 836 C CA . PRO A 1 109 ? 14.698 -13.954 35.961 1.00 55.44 109 PRO A CA 1
ATOM 837 C C . PRO A 1 109 ? 14.641 -12.926 37.109 1.00 55.44 109 PRO A C 1
ATOM 839 O O . PRO A 1 109 ? 14.497 -13.277 38.277 1.00 55.44 109 PRO A O 1
ATOM 842 N N . ILE A 1 110 ? 14.611 -11.631 36.761 1.00 56.88 110 ILE A N 1
ATOM 843 C CA . ILE A 1 110 ? 14.213 -10.540 37.672 1.00 56.88 110 ILE A CA 1
ATOM 844 C C . ILE A 1 110 ? 12.720 -10.249 37.471 1.00 56.88 110 ILE A C 1
ATOM 846 O O . ILE A 1 110 ? 12.308 -9.890 36.365 1.00 56.88 110 ILE A O 1
ATOM 850 N N . THR A 1 111 ? 11.899 -10.373 38.517 1.00 57.19 111 THR A N 1
ATOM 851 C CA . THR A 1 111 ? 10.436 -10.196 38.419 1.00 57.19 111 THR A CA 1
ATOM 852 C C . THR A 1 111 ? 9.917 -9.174 39.429 1.00 57.19 111 THR A C 1
ATOM 854 O O . THR A 1 111 ? 9.455 -9.558 40.507 1.00 57.19 111 THR A O 1
ATOM 857 N N . PRO A 1 112 ? 9.985 -7.872 39.111 1.00 56.19 112 PRO A N 1
ATOM 858 C CA . PRO A 1 112 ? 9.406 -6.853 39.961 1.00 56.19 112 PRO A CA 1
ATOM 859 C C . PRO A 1 112 ? 7.887 -6.745 39.770 1.00 56.19 112 PRO A C 1
ATOM 861 O O . PRO A 1 112 ? 7.399 -6.935 38.653 1.00 56.19 112 PRO A O 1
ATOM 864 N N . GLU A 1 113 ? 7.130 -6.364 40.806 1.00 53.75 113 GLU A N 1
ATOM 865 C CA . GLU A 1 113 ? 5.722 -5.967 40.597 1.00 53.75 113 GLU A CA 1
ATOM 866 C C . GLU A 1 113 ? 5.633 -4.626 39.847 1.00 53.75 113 GLU A C 1
ATOM 868 O O . GLU A 1 113 ? 4.756 -4.432 39.004 1.00 53.75 113 GLU A O 1
ATOM 873 N N . THR A 1 114 ? 6.579 -3.716 40.106 1.00 46.94 114 THR A N 1
ATOM 874 C CA . THR A 1 114 ? 6.665 -2.394 39.467 1.00 46.94 114 THR A CA 1
ATOM 875 C C . THR A 1 114 ? 8.108 -2.087 39.053 1.00 46.94 114 THR A C 1
ATOM 877 O O . THR A 1 114 ? 9.004 -2.138 39.890 1.00 46.94 114 THR A O 1
ATOM 880 N N . PHE A 1 115 ? 8.351 -1.732 37.786 1.00 46.56 115 PHE A N 1
ATOM 881 C CA . PHE A 1 115 ? 9.685 -1.403 37.251 1.00 46.56 115 PHE A CA 1
ATOM 882 C C . PHE A 1 115 ? 9.675 -0.025 36.581 1.00 46.56 115 PHE A C 1
ATOM 884 O O . PHE A 1 115 ? 8.851 0.216 35.697 1.00 46.56 115 PHE A O 1
ATOM 891 N N . ILE A 1 116 ? 10.577 0.870 36.988 1.00 50.12 116 ILE A N 1
ATOM 892 C CA . ILE A 1 116 ? 10.703 2.238 36.464 1.00 50.12 116 ILE A CA 1
ATOM 893 C C . ILE A 1 116 ? 12.121 2.399 35.912 1.00 50.12 116 ILE A C 1
ATOM 895 O O . ILE A 1 116 ? 13.089 2.166 36.627 1.00 50.12 116 ILE A O 1
ATOM 899 N N . LEU A 1 117 ? 12.240 2.776 34.638 1.00 48.94 117 LEU A N 1
ATOM 900 C CA . LEU A 1 117 ? 13.516 2.917 33.934 1.00 48.94 117 LEU A CA 1
ATOM 901 C C . LEU A 1 117 ? 13.649 4.336 33.379 1.00 48.94 117 LEU A C 1
ATOM 903 O O . LEU A 1 117 ? 12.980 4.678 32.405 1.00 48.94 117 LEU A O 1
ATOM 907 N N . GLU A 1 118 ? 14.524 5.137 33.977 1.00 46.09 118 GLU A N 1
ATOM 908 C CA . GLU A 1 118 ? 14.880 6.480 33.497 1.00 46.09 118 GLU A CA 1
ATOM 909 C C . GLU A 1 118 ? 16.329 6.543 32.970 1.00 46.09 118 GLU A C 1
ATOM 911 O O . GLU A 1 118 ? 16.653 7.393 32.139 1.00 46.09 118 GLU A O 1
ATOM 916 N N . GLY A 1 119 ? 17.184 5.593 33.374 1.00 48.69 119 GLY A N 1
ATOM 917 C CA . GLY A 1 119 ? 18.553 5.414 32.875 1.00 48.69 119 GLY A CA 1
ATOM 918 C C . GLY A 1 119 ? 18.679 4.523 31.622 1.00 48.69 119 GLY A C 1
ATOM 919 O O . GLY A 1 119 ? 17.747 3.831 31.216 1.00 48.69 119 GLY A O 1
ATOM 920 N N . SER A 1 120 ? 19.869 4.508 31.002 1.00 49.41 120 SER A N 1
ATOM 921 C CA . SER A 1 120 ? 20.197 3.620 29.863 1.00 49.41 120 SER A CA 1
ATOM 922 C C . SER A 1 120 ? 21.004 2.393 30.304 1.00 49.41 120 SER A C 1
ATOM 924 O O . SER A 1 120 ? 21.858 2.505 31.183 1.00 49.41 120 SER A O 1
ATOM 926 N N . ILE A 1 121 ? 20.761 1.234 29.682 1.00 56.16 121 ILE A N 1
ATOM 927 C CA . ILE A 1 121 ? 21.550 0.008 29.885 1.00 56.16 121 ILE A CA 1
ATOM 928 C C . ILE A 1 121 ? 22.335 -0.260 28.601 1.00 56.16 121 ILE A C 1
ATOM 930 O O . ILE A 1 121 ? 21.733 -0.574 27.574 1.00 56.16 121 ILE A O 1
ATOM 934 N N . ASN A 1 122 ? 23.664 -0.152 28.645 1.00 52.06 122 ASN A N 1
ATOM 935 C CA . ASN A 1 122 ? 24.520 -0.460 27.498 1.00 52.06 122 ASN A CA 1
ATOM 936 C C . ASN A 1 122 ? 25.443 -1.627 27.853 1.00 52.06 122 ASN A C 1
ATOM 938 O O . ASN A 1 122 ? 26.293 -1.501 28.729 1.00 52.06 122 ASN A O 1
ATOM 942 N N . SER A 1 123 ? 25.310 -2.751 27.148 1.00 51.06 123 SER A N 1
ATOM 943 C CA . SER A 1 123 ? 26.272 -3.857 27.221 1.00 51.06 123 SER A CA 1
ATOM 944 C C . SER A 1 123 ? 26.761 -4.197 25.816 1.00 51.06 123 SER A C 1
ATOM 946 O O . SER A 1 123 ? 25.985 -4.195 24.860 1.00 51.06 123 SER A O 1
ATOM 948 N N . SER A 1 124 ? 28.063 -4.449 25.669 1.00 42.56 124 SER A N 1
ATOM 949 C CA . SER A 1 124 ? 28.664 -4.842 24.385 1.00 42.56 124 SER A CA 1
ATOM 950 C C . SER A 1 124 ? 28.480 -6.335 24.082 1.00 42.56 124 SER A C 1
ATOM 952 O O . SER A 1 124 ? 28.561 -6.737 22.922 1.00 42.56 124 SER A O 1
ATOM 954 N N . MET A 1 125 ? 28.175 -7.147 25.100 1.00 37.72 125 MET A N 1
ATOM 955 C CA . MET A 1 125 ? 27.748 -8.540 24.981 1.00 37.72 125 MET A CA 1
ATOM 956 C C . MET A 1 125 ? 26.528 -8.790 25.871 1.00 37.72 125 MET A C 1
ATOM 958 O O . MET A 1 125 ? 26.644 -8.821 27.093 1.00 37.72 125 MET A O 1
ATOM 962 N N . PHE A 1 126 ? 25.374 -9.013 25.241 1.00 43.59 126 PHE A N 1
ATOM 963 C CA . PHE A 1 126 ? 24.159 -9.490 25.898 1.00 43.59 126 PHE A CA 1
ATOM 964 C C . PHE A 1 126 ? 23.901 -10.927 25.436 1.00 43.59 126 PHE A C 1
ATOM 966 O O . PHE A 1 126 ? 23.565 -11.154 24.272 1.00 43.59 126 PHE A O 1
ATOM 973 N N . ILE A 1 127 ? 24.097 -11.909 26.315 1.00 40.00 127 ILE A N 1
ATOM 974 C CA . ILE A 1 127 ? 23.815 -13.320 26.020 1.00 40.00 127 ILE A CA 1
ATOM 975 C C . ILE A 1 127 ? 22.651 -13.739 26.907 1.00 40.00 127 ILE A C 1
ATOM 977 O O . ILE A 1 127 ? 22.793 -13.827 28.120 1.00 40.00 127 ILE A O 1
ATOM 981 N N . ASN A 1 128 ? 21.495 -13.992 26.295 1.00 43.53 128 ASN A N 1
ATOM 982 C CA . ASN A 1 128 ? 20.301 -14.434 27.003 1.00 43.53 128 ASN A CA 1
ATOM 983 C C . ASN A 1 128 ? 19.907 -15.842 26.529 1.00 43.53 128 ASN A C 1
ATOM 985 O O . ASN A 1 128 ? 19.693 -16.054 25.333 1.00 43.53 128 ASN A O 1
ATOM 989 N N . LYS A 1 129 ? 19.811 -16.804 27.456 1.00 37.91 129 LYS A N 1
ATOM 990 C CA . LYS A 1 129 ? 19.213 -18.133 27.220 1.00 37.91 129 LYS A CA 1
ATOM 991 C C . LYS A 1 129 ? 17.742 -18.223 27.653 1.00 37.91 129 LYS A C 1
ATOM 993 O O . LYS A 1 129 ? 17.118 -19.262 27.451 1.00 37.91 129 LYS A O 1
ATOM 998 N N . CYS A 1 130 ? 17.146 -17.139 28.140 1.00 38.34 130 CYS A N 1
ATOM 999 C CA . CYS A 1 130 ? 15.736 -17.064 28.508 1.00 38.34 130 CYS A CA 1
ATOM 1000 C C . CYS A 1 130 ? 14.901 -16.525 27.341 1.00 38.34 130 CYS A C 1
ATOM 1002 O O . CYS A 1 130 ? 14.574 -15.345 27.225 1.00 38.34 130 CYS A O 1
ATOM 1004 N N . LEU A 1 131 ? 14.541 -17.451 26.455 1.00 40.19 131 LEU A N 1
ATOM 1005 C CA . LEU A 1 131 ? 13.627 -17.268 25.330 1.00 40.19 131 LEU A CA 1
ATOM 1006 C C . LEU A 1 131 ? 12.163 -17.435 25.773 1.00 40.19 131 LEU A C 1
ATOM 1008 O O . LEU A 1 131 ? 11.401 -18.120 25.120 1.00 40.19 131 LEU A O 1
ATOM 1012 N N . PHE A 1 132 ? 11.761 -16.843 26.893 1.00 37.38 132 PHE A N 1
ATOM 1013 C CA . PHE A 1 132 ? 10.370 -16.699 27.340 1.00 37.38 132 PHE A CA 1
ATOM 1014 C C . PHE A 1 132 ? 10.389 -15.522 28.325 1.00 37.38 132 PHE A C 1
ATOM 1016 O O . PHE A 1 132 ? 11.249 -15.519 29.191 1.00 37.38 132 PHE A O 1
ATOM 1023 N N . TRP A 1 133 ? 9.488 -14.541 28.190 1.00 36.53 133 TRP A N 1
ATOM 1024 C CA . TRP A 1 133 ? 9.342 -13.299 28.997 1.00 36.53 133 TRP A CA 1
ATOM 1025 C C . TRP A 1 133 ? 9.808 -11.960 28.400 1.00 36.53 133 TRP A C 1
ATOM 1027 O O . TRP A 1 133 ? 9.345 -10.921 28.872 1.00 36.53 133 TRP A O 1
ATOM 1037 N N . PHE A 1 134 ? 10.518 -11.919 27.265 1.00 35.19 134 PHE A N 1
ATOM 1038 C CA . PHE A 1 134 ? 10.609 -10.663 26.483 1.00 35.19 134 PHE A CA 1
ATOM 1039 C C . PHE A 1 134 ? 9.240 -10.232 25.902 1.00 35.19 134 PHE A C 1
ATOM 1041 O O . PHE A 1 134 ? 9.015 -9.064 25.601 1.00 35.19 134 PHE A O 1
ATOM 1048 N N . SER A 1 135 ? 8.282 -11.162 25.822 1.00 38.22 135 SER A N 1
ATOM 1049 C CA . SER A 1 135 ? 6.889 -10.925 25.424 1.00 38.22 135 SER A CA 1
ATOM 1050 C C . SER A 1 135 ? 6.010 -10.297 26.516 1.00 38.22 135 SER A C 1
ATOM 1052 O O . SER A 1 135 ? 4.905 -9.859 26.209 1.00 38.22 135 SER A O 1
ATOM 1054 N N . PHE A 1 136 ? 6.465 -10.238 27.775 1.00 35.66 136 PHE A N 1
ATOM 1055 C CA . PHE A 1 136 ? 5.673 -9.691 28.885 1.00 35.66 136 PHE A CA 1
ATOM 1056 C C . PHE A 1 136 ? 6.102 -8.266 29.269 1.00 35.66 136 PHE A C 1
ATOM 1058 O O . PHE A 1 136 ? 5.252 -7.435 29.581 1.00 35.66 136 PHE A O 1
ATOM 1065 N N . LEU A 1 137 ? 7.390 -7.921 29.133 1.00 37.50 137 LEU A N 1
ATOM 1066 C CA . LEU A 1 137 ? 7.874 -6.560 29.414 1.00 37.50 137 LEU A CA 1
ATOM 1067 C C . LEU A 1 137 ? 7.386 -5.532 28.375 1.00 37.50 137 LEU A C 1
ATOM 1069 O O . LEU A 1 137 ? 7.041 -4.403 28.724 1.00 37.50 137 LEU A O 1
ATOM 1073 N N . VAL A 1 138 ? 7.245 -5.948 27.108 1.00 38.53 138 VAL A N 1
ATOM 1074 C CA . VAL A 1 138 ? 6.583 -5.135 26.071 1.00 38.53 138 VAL A CA 1
ATOM 1075 C C . VAL A 1 138 ? 5.118 -4.878 26.447 1.00 38.53 138 VAL A C 1
ATOM 1077 O O . VAL A 1 138 ? 4.605 -3.799 26.186 1.00 38.53 138 VAL A O 1
ATOM 1080 N N . LEU A 1 139 ? 4.446 -5.796 27.145 1.00 35.88 139 LEU A N 1
ATOM 1081 C CA . LEU A 1 139 ? 3.057 -5.605 27.563 1.00 35.88 139 LEU A CA 1
ATOM 1082 C C . LEU A 1 139 ? 2.918 -4.547 28.675 1.00 35.88 139 LEU A C 1
ATOM 1084 O O . LEU A 1 139 ? 1.987 -3.746 28.643 1.00 35.88 139 LEU A O 1
ATOM 1088 N N . VAL A 1 140 ? 3.853 -4.495 29.631 1.00 34.47 140 VAL A N 1
ATOM 1089 C CA . VAL A 1 140 ? 3.789 -3.559 30.773 1.00 34.47 140 VAL A CA 1
ATOM 1090 C C . VAL A 1 140 ? 4.280 -2.156 30.395 1.00 34.47 140 VAL A C 1
ATOM 1092 O O . VAL A 1 140 ? 3.685 -1.168 30.827 1.00 34.47 140 VAL A O 1
ATOM 1095 N N . MET A 1 141 ? 5.259 -2.034 29.490 1.00 29.94 141 MET A N 1
ATOM 1096 C CA . MET A 1 141 ? 5.672 -0.731 28.944 1.00 29.94 141 MET A CA 1
ATOM 1097 C C . MET A 1 141 ? 4.541 -0.066 28.134 1.00 29.94 141 MET A C 1
ATOM 1099 O O . MET A 1 141 ? 4.387 1.155 28.156 1.00 29.94 141 MET A O 1
ATOM 1103 N N . TRP A 1 142 ? 3.667 -0.864 27.509 1.00 32.28 142 TRP A N 1
ATOM 1104 C CA . TRP A 1 142 ? 2.424 -0.375 26.904 1.00 32.28 142 TRP A CA 1
ATOM 1105 C C . TRP A 1 142 ? 1.368 0.052 27.937 1.00 32.28 142 TRP A C 1
ATOM 1107 O O . TRP A 1 142 ? 0.606 0.983 27.673 1.00 32.28 142 TRP A O 1
ATOM 1117 N N . VAL A 1 143 ? 1.331 -0.569 29.122 1.00 29.92 143 VAL A N 1
ATOM 1118 C CA . VAL A 1 143 ? 0.414 -0.192 30.215 1.00 29.92 143 VAL A CA 1
ATOM 1119 C C . VAL A 1 143 ? 0.877 1.066 30.966 1.00 29.92 143 VAL A C 1
ATOM 1121 O O . VAL A 1 143 ? 0.028 1.834 31.412 1.00 29.92 143 VAL A O 1
ATOM 1124 N N . TYR A 1 144 ? 2.178 1.366 31.044 1.00 26.56 144 TYR A N 1
ATOM 1125 C CA . TYR A 1 144 ? 2.659 2.604 31.683 1.00 26.56 144 TYR A CA 1
ATOM 1126 C C . TYR A 1 144 ? 2.658 3.826 30.742 1.00 26.56 144 TYR A C 1
ATOM 1128 O O . TYR A 1 144 ? 2.328 4.932 31.177 1.00 26.56 144 TYR A O 1
ATOM 1136 N N . ILE A 1 145 ? 2.854 3.633 29.426 1.00 32.38 145 ILE A N 1
ATOM 1137 C CA . ILE A 1 145 ? 2.551 4.664 28.404 1.00 32.38 145 ILE A CA 1
ATOM 1138 C C . ILE A 1 145 ? 1.055 5.056 28.427 1.00 32.38 145 ILE A C 1
ATOM 1140 O O . ILE A 1 145 ? 0.679 6.134 27.968 1.00 32.38 145 ILE A O 1
ATOM 1144 N N . LEU A 1 146 ? 0.190 4.230 29.027 1.00 32.25 146 LEU A N 1
ATOM 1145 C CA . LEU A 1 146 ? -1.226 4.530 29.248 1.00 32.25 146 LEU A CA 1
ATOM 1146 C C . LEU A 1 146 ? -1.528 5.397 30.488 1.00 32.25 146 LEU A C 1
ATOM 1148 O O . LEU A 1 146 ? -2.677 5.826 30.609 1.00 32.25 146 LEU A O 1
ATOM 1152 N N . LEU A 1 147 ? -0.565 5.675 31.383 1.00 28.97 147 LEU A N 1
ATOM 1153 C CA . LEU A 1 147 ? -0.824 6.373 32.659 1.00 28.97 147 LEU A CA 1
ATOM 1154 C C . LEU A 1 147 ? -0.043 7.682 32.887 1.00 28.97 147 LEU A C 1
ATOM 1156 O O . LEU A 1 147 ? -0.409 8.435 33.790 1.00 28.97 147 LEU A O 1
ATOM 1160 N N . VAL A 1 148 ? 0.942 8.038 32.053 1.00 26.88 148 VAL A N 1
ATOM 1161 C CA . VAL A 1 148 ? 1.463 9.420 32.017 1.00 26.88 148 VAL A CA 1
ATOM 1162 C C . VAL A 1 148 ? 0.520 10.268 31.157 1.00 26.88 148 VAL A C 1
ATOM 1164 O O . VAL A 1 148 ? 0.221 9.864 30.029 1.00 26.88 148 VAL A O 1
ATOM 1167 N N . PRO A 1 149 ? 0.043 11.441 31.620 1.00 27.50 149 PRO A N 1
ATOM 1168 C CA . PRO A 1 149 ? -0.768 12.328 30.802 1.00 27.50 149 PRO A CA 1
ATOM 1169 C C . PRO A 1 149 ? 0.114 12.955 29.716 1.00 27.50 149 PRO A C 1
ATOM 1171 O O . PRO A 1 149 ? 0.574 14.090 29.818 1.00 27.50 149 PRO A O 1
ATOM 1174 N N . VAL A 1 150 ? 0.323 12.210 28.629 1.00 31.53 150 VAL A N 1
ATOM 1175 C CA . VAL A 1 150 ? 0.551 12.790 27.312 1.00 31.53 150 VAL A CA 1
ATOM 1176 C C . VAL A 1 150 ? -0.627 13.727 27.089 1.00 31.53 150 VAL A C 1
ATOM 1178 O O . VAL A 1 150 ? -1.776 13.281 27.077 1.00 31.53 150 VAL A O 1
ATOM 1181 N N . SER A 1 151 ? -0.334 15.025 26.974 1.00 31.64 151 SER A N 1
ATOM 1182 C CA . SER A 1 151 ? -1.260 16.053 26.489 1.00 31.64 151 SER A CA 1
ATOM 1183 C C . SER A 1 151 ? -2.255 15.428 25.514 1.00 31.64 151 SER A C 1
ATOM 1185 O O . SER A 1 151 ? -1.838 14.852 24.507 1.00 31.64 151 SER A O 1
ATOM 1187 N N . SER A 1 152 ? -3.536 15.435 25.892 1.00 30.47 152 SER A N 1
ATOM 1188 C CA . SER A 1 152 ? -4.571 14.530 25.395 1.00 30.47 152 SER A CA 1
ATOM 1189 C C . SER A 1 152 ? -4.563 14.372 23.868 1.00 30.47 152 SER A C 1
ATOM 1191 O O . SER A 1 152 ? -5.254 15.089 23.143 1.00 30.47 152 SER A O 1
ATOM 1193 N N . LYS A 1 153 ? -3.842 13.376 23.354 1.00 38.91 153 LYS A N 1
ATOM 1194 C CA . LYS A 1 153 ? -4.209 12.741 22.094 1.00 38.91 153 LYS A CA 1
ATOM 1195 C C . LYS A 1 153 ? -5.187 11.656 22.493 1.00 38.91 153 LYS A C 1
ATOM 1197 O O . LYS A 1 153 ? -4.790 10.602 22.978 1.00 38.91 153 LYS A O 1
ATOM 1202 N N . SER A 1 154 ? -6.477 11.967 22.376 1.00 34.84 154 SER A N 1
ATOM 1203 C CA . SER A 1 154 ? -7.550 10.985 22.506 1.00 34.84 154 SER A CA 1
ATOM 1204 C C . SER A 1 154 ? -7.116 9.689 21.822 1.00 34.84 154 SER A C 1
ATOM 1206 O O . SER A 1 154 ? -6.723 9.743 20.653 1.00 34.84 154 SER A O 1
ATOM 1208 N N . LYS A 1 155 ? -7.216 8.539 22.500 1.00 39.31 155 LYS A N 1
ATOM 1209 C CA . LYS A 1 155 ? -7.353 7.260 21.790 1.00 39.31 155 LYS A CA 1
ATOM 1210 C C . LYS A 1 155 ? -8.401 7.501 20.709 1.00 39.31 155 LYS A C 1
ATOM 1212 O O . LYS A 1 155 ? -9.557 7.740 21.056 1.00 39.31 155 LYS A O 1
ATOM 1217 N N . ILE A 1 156 ? -8.022 7.521 19.431 1.00 51.03 156 ILE A N 1
ATOM 1218 C CA . ILE A 1 156 ? -8.995 7.688 18.348 1.00 51.03 156 ILE A CA 1
ATOM 1219 C C . ILE A 1 156 ? -9.636 6.319 18.145 1.00 51.03 156 ILE A C 1
ATOM 1221 O O . ILE A 1 156 ? -9.444 5.664 17.129 1.00 51.03 156 ILE A O 1
ATOM 1225 N N . LYS A 1 157 ? -10.379 5.863 19.159 1.00 48.50 157 LYS A N 1
ATOM 1226 C CA . LYS A 1 157 ? -11.089 4.582 19.152 1.00 48.50 157 LYS A CA 1
ATOM 1227 C C . LYS A 1 157 ? -12.167 4.509 18.059 1.00 48.50 157 LYS A C 1
ATOM 1229 O O . LYS A 1 157 ? -12.694 3.432 17.823 1.00 48.50 157 LYS A O 1
ATOM 1234 N N . ASP A 1 158 ? -12.407 5.616 17.351 1.00 71.38 158 ASP A N 1
ATOM 1235 C CA . ASP A 1 158 ? -13.446 5.772 16.335 1.00 71.38 158 ASP A CA 1
ATOM 1236 C C . ASP A 1 158 ? -12.910 6.203 14.957 1.00 71.38 158 ASP A C 1
ATOM 1238 O O . ASP A 1 158 ? -13.673 6.738 14.150 1.00 71.38 158 ASP A O 1
ATOM 1242 N N . LEU A 1 159 ? -11.615 6.019 14.648 1.00 89.19 159 LEU A N 1
ATOM 1243 C CA . LEU A 1 159 ? -11.120 6.353 13.307 1.00 89.19 159 LEU A CA 1
ATOM 1244 C C . LEU A 1 159 ? -11.726 5.393 12.275 1.00 89.19 159 LEU A C 1
ATOM 1246 O O . LEU A 1 159 ? -11.253 4.276 12.086 1.00 89.19 159 LEU A O 1
ATOM 1250 N N . GLN A 1 160 ? -12.774 5.849 11.594 1.00 95.06 160 GLN A N 1
ATOM 1251 C CA . GLN A 1 160 ? -13.418 5.106 10.520 1.00 95.06 160 GLN A CA 1
ATOM 1252 C C . GLN A 1 160 ? -12.579 5.204 9.247 1.00 95.06 160 GLN A C 1
ATOM 1254 O O . GLN A 1 160 ? -12.410 6.283 8.679 1.00 95.06 160 GLN A O 1
ATOM 1259 N N . ILE A 1 161 ? -12.052 4.070 8.792 1.00 98.31 161 ILE A N 1
ATOM 1260 C CA . ILE A 1 161 ? -11.259 4.001 7.564 1.00 98.31 161 ILE A CA 1
ATOM 1261 C C . ILE A 1 161 ? -12.129 3.430 6.447 1.00 98.31 161 ILE A C 1
ATOM 1263 O O . ILE A 1 161 ? -12.736 2.366 6.594 1.00 98.31 161 ILE A O 1
ATOM 1267 N N . THR A 1 162 ? -12.173 4.129 5.315 1.00 98.69 162 THR A N 1
ATOM 1268 C CA . THR A 1 162 ? -12.810 3.638 4.090 1.00 98.69 162 THR A CA 1
ATOM 1269 C C . THR A 1 162 ? -11.754 3.118 3.122 1.00 98.69 162 THR A C 1
ATOM 1271 O O . THR A 1 162 ? -10.787 3.815 2.821 1.00 98.69 162 THR A O 1
ATOM 1274 N N . ALA A 1 163 ? -11.943 1.905 2.605 1.00 98.81 163 ALA A N 1
ATOM 1275 C CA . ALA A 1 163 ? -11.088 1.376 1.553 1.00 98.81 163 ALA A CA 1
ATOM 1276 C C . ALA A 1 163 ? -11.519 1.924 0.187 1.00 98.81 163 ALA A C 1
ATOM 1278 O O . ALA A 1 163 ? -12.707 1.921 -0.146 1.00 98.81 163 ALA A O 1
ATOM 1279 N N . LEU A 1 164 ? -10.549 2.361 -0.610 1.00 98.81 164 LEU A N 1
ATOM 1280 C CA . LEU A 1 164 ? -10.746 2.921 -1.939 1.00 98.81 164 LEU A CA 1
ATOM 1281 C C . LEU A 1 164 ? -9.851 2.197 -2.942 1.00 98.81 164 LEU A C 1
ATOM 1283 O O . LEU A 1 164 ? -8.650 2.071 -2.739 1.00 98.81 164 LEU A O 1
ATOM 1287 N N . ILE A 1 165 ? -10.429 1.775 -4.059 1.00 98.56 165 ILE A N 1
ATOM 1288 C CA . ILE A 1 165 ? -9.708 1.250 -5.217 1.00 98.56 165 ILE A CA 1
ATOM 1289 C C . ILE A 1 165 ? -9.920 2.215 -6.379 1.00 98.56 165 ILE A C 1
ATOM 1291 O O . ILE A 1 165 ? -11.060 2.524 -6.727 1.00 98.56 165 ILE A O 1
ATOM 1295 N N . LEU A 1 166 ? -8.839 2.658 -7.017 1.00 96.75 166 LEU A N 1
ATOM 1296 C CA . LEU A 1 166 ? -8.911 3.411 -8.270 1.00 96.75 166 LEU A CA 1
ATOM 1297 C C . LEU A 1 166 ? -8.739 2.445 -9.443 1.00 96.75 166 LEU A C 1
ATOM 1299 O O . LEU A 1 166 ? -7.664 1.884 -9.636 1.00 96.75 166 LEU A O 1
ATOM 1303 N N . ALA A 1 167 ? -9.787 2.252 -10.242 1.00 94.69 167 ALA A N 1
ATOM 1304 C CA . ALA A 1 167 ? -9.781 1.276 -11.326 1.00 94.69 167 ALA A CA 1
ATOM 1305 C C . ALA A 1 167 ? -10.229 1.909 -12.645 1.00 94.69 167 ALA A C 1
ATOM 1307 O O . ALA A 1 167 ? -11.415 1.935 -12.976 1.00 94.69 167 ALA A O 1
ATOM 1308 N N . ARG A 1 168 ? -9.267 2.405 -13.430 1.00 91.31 168 ARG A N 1
ATOM 1309 C CA . ARG A 1 168 ? -9.543 2.978 -14.752 1.00 91.31 168 ARG A CA 1
ATOM 1310 C C . ARG A 1 168 ? -9.806 1.954 -15.842 1.00 91.31 168 ARG A C 1
ATOM 1312 O O . ARG A 1 168 ? -9.162 0.905 -15.863 1.00 91.31 168 ARG A O 1
ATOM 1319 N N . GLY A 1 169 ? -10.693 2.296 -16.780 1.00 86.94 169 GLY A N 1
ATOM 1320 C CA . GLY A 1 169 ? -10.885 1.526 -18.014 1.00 86.94 169 GLY A CA 1
ATOM 1321 C C . GLY A 1 169 ? -9.711 1.660 -18.993 1.00 86.94 169 GLY A C 1
ATOM 1322 O O . GLY A 1 169 ? -9.204 0.658 -19.502 1.00 86.94 169 GLY A O 1
ATOM 1323 N N . GLY A 1 170 ? -9.244 2.893 -19.221 1.00 80.19 170 GLY A N 1
ATOM 1324 C CA . GLY A 1 170 ? -8.149 3.214 -20.146 1.00 80.19 170 GLY A CA 1
ATOM 1325 C C . GLY A 1 170 ? -6.771 2.857 -19.589 1.00 80.19 170 GLY A C 1
ATOM 1326 O O . GLY A 1 170 ? -6.115 3.678 -18.962 1.00 80.19 170 GLY A O 1
ATOM 1327 N N . SER A 1 171 ? -6.324 1.616 -19.769 1.00 75.00 171 SER A N 1
ATOM 1328 C CA . SER A 1 171 ? -4.985 1.167 -19.355 1.00 75.00 171 SER A CA 1
ATOM 1329 C C . SER A 1 171 ? -4.065 1.047 -20.578 1.00 75.00 171 SER A C 1
ATOM 1331 O O . SER A 1 171 ? -4.373 0.274 -21.481 1.00 75.00 171 SER A O 1
ATOM 1333 N N . LYS A 1 172 ? -2.939 1.787 -20.609 1.00 73.44 172 LYS A N 1
ATOM 1334 C CA . LYS A 1 172 ? -2.011 1.829 -21.766 1.00 73.44 172 LYS A CA 1
ATOM 1335 C C . LYS A 1 172 ? -1.272 0.502 -22.017 1.00 73.44 172 LYS A C 1
ATOM 1337 O O . LYS A 1 172 ? -1.073 0.138 -23.168 1.00 73.44 172 LYS A O 1
ATOM 1342 N N . GLY A 1 173 ? -0.860 -0.210 -20.960 1.00 76.50 173 GLY A N 1
ATOM 1343 C CA . GLY A 1 173 ? -0.059 -1.442 -21.079 1.00 76.50 173 GLY A CA 1
ATOM 1344 C C . GLY A 1 173 ? -0.884 -2.718 -21.279 1.00 76.50 173 GLY A C 1
ATOM 1345 O O . GLY A 1 173 ? -0.596 -3.525 -22.158 1.00 76.50 173 GLY A O 1
ATOM 1346 N N . ILE A 1 174 ? -1.934 -2.893 -20.475 1.00 83.31 174 ILE A N 1
ATOM 1347 C CA . ILE A 1 174 ? -2.846 -4.041 -20.534 1.00 83.31 174 ILE A CA 1
ATOM 1348 C C . ILE A 1 174 ? -4.260 -3.485 -20.631 1.00 83.31 174 ILE A C 1
ATOM 1350 O O . ILE A 1 174 ? -4.733 -2.868 -19.678 1.00 83.31 174 ILE A O 1
ATOM 1354 N N . LEU A 1 175 ? -4.940 -3.693 -21.759 1.00 84.94 175 LEU A N 1
ATOM 1355 C CA . LEU A 1 175 ? -6.321 -3.241 -21.929 1.00 84.94 175 LEU A CA 1
ATOM 1356 C C . LEU A 1 175 ? -7.204 -3.822 -20.816 1.00 84.94 175 LEU A C 1
ATOM 1358 O O . LEU A 1 175 ? -7.184 -5.028 -20.579 1.00 84.94 175 LEU A O 1
ATOM 1362 N N . LEU A 1 176 ? -7.969 -2.961 -20.135 1.00 87.44 176 LEU A N 1
ATOM 1363 C CA . LEU A 1 176 ? -8.790 -3.341 -18.980 1.00 87.44 176 LEU A CA 1
ATOM 1364 C C . LEU A 1 176 ? -8.000 -4.127 -17.915 1.00 87.44 176 LEU A C 1
ATOM 1366 O O . LEU A 1 176 ? -8.514 -5.095 -17.361 1.00 87.44 176 LEU A O 1
ATOM 1370 N N . LYS A 1 177 ? -6.767 -3.690 -17.601 1.00 93.00 177 LYS A N 1
ATOM 1371 C CA . LYS A 1 177 ? -5.853 -4.316 -16.623 1.00 93.00 177 LYS A CA 1
ATOM 1372 C C . LYS A 1 177 ? -6.552 -4.787 -15.346 1.00 93.00 177 LYS A C 1
ATOM 1374 O O . LYS A 1 177 ? -6.361 -5.920 -14.929 1.00 93.00 177 LYS A O 1
ATOM 1379 N N . ASN A 1 178 ? -7.419 -3.956 -14.768 1.00 94.94 178 ASN A N 1
ATOM 1380 C CA . ASN A 1 178 ? -8.143 -4.267 -13.528 1.00 94.94 178 ASN A CA 1
ATOM 1381 C C . ASN A 1 178 ? -9.095 -5.481 -13.635 1.00 94.94 178 ASN A C 1
ATOM 1383 O O . ASN A 1 178 ? -9.446 -6.071 -12.617 1.00 94.94 178 ASN A O 1
ATOM 1387 N N . LEU A 1 179 ? -9.490 -5.868 -14.851 1.00 96.56 179 LEU A N 1
ATOM 1388 C CA . LEU A 1 179 ? -10.288 -7.061 -15.156 1.00 96.56 179 LEU A CA 1
ATOM 1389 C C . LEU A 1 179 ? -9.436 -8.249 -15.633 1.00 96.56 179 LEU A C 1
ATOM 1391 O O . LEU A 1 179 ? -9.983 -9.313 -15.920 1.00 96.56 179 LEU A O 1
ATOM 1395 N N . ALA A 1 180 ? -8.113 -8.096 -15.732 1.00 96.56 180 ALA A N 1
ATOM 1396 C CA . ALA A 1 180 ? -7.229 -9.195 -16.092 1.00 96.56 180 ALA A CA 1
ATOM 1397 C C . ALA A 1 180 ? -7.310 -10.313 -15.046 1.00 96.56 180 ALA A C 1
ATOM 1399 O O . ALA A 1 180 ? -7.424 -10.058 -13.846 1.00 96.56 180 ALA A O 1
ATOM 1400 N N . LEU A 1 181 ? -7.252 -11.560 -15.513 1.00 97.06 181 LEU A N 1
ATOM 1401 C CA . LEU A 1 181 ? -7.415 -12.734 -14.664 1.00 97.06 181 LEU A CA 1
ATOM 1402 C C . LEU A 1 181 ? -6.070 -13.223 -14.124 1.00 97.06 181 LEU A C 1
ATOM 1404 O O . LEU A 1 181 ? -5.130 -13.455 -14.887 1.00 97.06 181 LEU A O 1
ATOM 1408 N N . VAL A 1 182 ? -6.026 -13.468 -12.817 1.00 97.12 182 VAL A N 1
ATOM 1409 C CA . VAL A 1 182 ? -4.953 -14.180 -12.118 1.00 97.12 182 VAL A CA 1
ATOM 1410 C C . VAL A 1 182 ? -5.601 -15.280 -11.283 1.00 97.12 182 VAL A C 1
ATOM 1412 O O . VAL A 1 182 ? -6.360 -15.004 -10.353 1.00 97.12 182 VAL A O 1
ATOM 1415 N N . ASN A 1 183 ? -5.327 -16.536 -11.649 1.00 95.56 183 ASN A N 1
ATOM 1416 C CA . ASN A 1 183 ? -5.931 -17.723 -11.036 1.00 95.56 183 ASN A CA 1
ATOM 1417 C C . ASN A 1 183 ? -7.478 -17.659 -11.001 1.00 95.56 183 ASN A C 1
ATOM 1419 O O . ASN A 1 183 ? -8.103 -17.748 -9.948 1.00 95.56 183 ASN A O 1
ATOM 1423 N N . ASN A 1 184 ? -8.092 -17.439 -12.173 1.00 94.56 184 ASN A N 1
ATOM 1424 C CA . ASN A 1 184 ? -9.549 -17.364 -12.390 1.00 94.56 184 ASN A CA 1
ATOM 1425 C C . ASN A 1 184 ? -10.303 -16.252 -11.636 1.00 94.56 184 ASN A C 1
ATOM 1427 O O . ASN A 1 184 ? -11.532 -16.257 -11.612 1.00 94.56 184 ASN A O 1
ATOM 1431 N N . LYS A 1 185 ? -9.599 -15.277 -11.056 1.00 96.81 185 LYS A N 1
ATOM 1432 C CA . LYS A 1 185 ? -10.194 -14.087 -10.437 1.00 96.81 185 LYS A CA 1
ATOM 1433 C C . LYS A 1 185 ? -9.639 -12.830 -11.094 1.00 96.81 185 LYS A C 1
ATOM 1435 O O . LYS A 1 185 ? -8.457 -12.797 -11.441 1.00 96.81 185 LYS A O 1
ATOM 1440 N N . THR A 1 186 ? -10.475 -11.811 -11.280 1.00 97.88 186 THR A N 1
ATOM 1441 C CA . THR A 1 186 ? -10.009 -10.525 -11.808 1.00 97.88 186 THR A CA 1
ATOM 1442 C C . THR A 1 186 ? -9.114 -9.837 -10.778 1.00 97.88 186 THR A C 1
ATOM 1444 O O . THR A 1 186 ? -9.266 -10.062 -9.577 1.00 97.88 186 THR A O 1
ATOM 1447 N N . LEU A 1 187 ? -8.173 -8.995 -11.212 1.00 97.50 187 LEU A N 1
ATOM 1448 C CA . LEU A 1 187 ? -7.326 -8.237 -10.279 1.00 97.50 187 LEU A CA 1
ATOM 1449 C C . LEU A 1 187 ? -8.166 -7.470 -9.251 1.00 97.50 187 LEU A C 1
ATOM 1451 O O . LEU A 1 187 ? -7.895 -7.529 -8.052 1.00 97.50 187 LEU A O 1
ATOM 1455 N N . ILE A 1 188 ? -9.234 -6.816 -9.712 1.00 97.88 188 ILE A N 1
ATOM 1456 C CA . ILE A 1 188 ? -10.129 -6.071 -8.834 1.00 97.88 188 ILE A CA 1
ATOM 1457 C C . ILE A 1 188 ? -10.913 -6.971 -7.872 1.00 97.88 188 ILE A C 1
ATOM 1459 O O . ILE A 1 188 ? -10.989 -6.654 -6.684 1.00 97.88 188 ILE A O 1
ATOM 1463 N N . SER A 1 189 ? -11.447 -8.112 -8.327 1.00 97.94 189 SER A N 1
ATOM 1464 C CA . SER A 1 189 ? -12.188 -9.021 -7.445 1.00 97.94 189 SER A CA 1
ATOM 1465 C C . SER A 1 189 ? -11.282 -9.655 -6.391 1.00 97.94 189 SER A C 1
ATOM 1467 O O . SER A 1 189 ? -11.720 -9.866 -5.261 1.00 97.94 189 SER A O 1
ATOM 1469 N N . ARG A 1 190 ? -10.008 -9.922 -6.725 1.00 97.31 190 ARG A N 1
ATOM 1470 C CA . ARG A 1 190 ? -8.998 -10.412 -5.773 1.00 97.31 190 ARG A CA 1
ATOM 1471 C C . ARG A 1 190 ? -8.797 -9.418 -4.635 1.00 97.31 190 ARG A C 1
ATOM 1473 O O . ARG A 1 190 ? -8.947 -9.804 -3.480 1.00 97.31 190 ARG A O 1
ATOM 1480 N N . THR A 1 191 ? -8.540 -8.147 -4.947 1.00 98.00 191 THR A N 1
ATOM 1481 C CA . THR A 1 191 ? -8.387 -7.101 -3.924 1.00 98.00 191 THR A CA 1
ATOM 1482 C C . THR A 1 191 ? -9.661 -6.952 -3.094 1.00 98.00 191 THR A C 1
ATOM 1484 O O . THR A 1 191 ? -9.597 -7.034 -1.871 1.00 98.00 191 THR A O 1
ATOM 1487 N N . ILE A 1 192 ? -10.831 -6.798 -3.730 1.00 98.44 192 ILE A N 1
ATOM 1488 C CA . ILE A 1 192 ? -12.102 -6.603 -3.011 1.00 98.44 192 ILE A CA 1
ATOM 1489 C C . ILE A 1 192 ? -12.393 -7.771 -2.062 1.00 98.44 192 ILE A C 1
ATOM 1491 O O . ILE A 1 192 ? -12.824 -7.528 -0.937 1.00 98.44 192 ILE A O 1
ATOM 1495 N N . SER A 1 193 ? -12.128 -9.014 -2.480 1.00 97.31 193 SER A N 1
ATOM 1496 C CA . SER A 1 193 ? -12.325 -10.203 -1.643 1.00 97.31 193 SER A CA 1
ATOM 1497 C C . SER A 1 193 ? -11.564 -10.101 -0.319 1.00 97.31 193 SER A C 1
ATOM 1499 O O . SER A 1 193 ? -12.150 -10.343 0.731 1.00 97.31 193 SER A O 1
ATOM 1501 N N . VAL A 1 194 ? -10.294 -9.688 -0.354 1.00 97.69 194 VAL A N 1
ATOM 1502 C CA . VAL A 1 194 ? -9.460 -9.549 0.853 1.00 97.69 194 VAL A CA 1
ATOM 1503 C C . VAL A 1 194 ? -9.945 -8.388 1.727 1.00 97.69 194 VAL A C 1
ATOM 1505 O O . VAL A 1 194 ? -10.073 -8.526 2.941 1.00 97.69 194 VAL A O 1
ATOM 1508 N N . LEU A 1 195 ? -10.299 -7.248 1.121 1.00 98.31 195 LEU A N 1
ATOM 1509 C CA . LEU A 1 195 ? -10.851 -6.101 1.858 1.00 98.31 195 LEU A CA 1
ATOM 1510 C C . LEU A 1 195 ? -12.175 -6.443 2.555 1.00 98.31 195 LEU A C 1
ATOM 1512 O O . LEU A 1 195 ? -12.468 -5.946 3.643 1.00 98.31 195 LEU A O 1
ATOM 1516 N N . ARG A 1 196 ? -12.984 -7.293 1.918 1.00 96.75 196 ARG A N 1
ATOM 1517 C CA . ARG A 1 196 ? -14.264 -7.780 2.436 1.00 96.75 196 ARG A CA 1
ATOM 1518 C C . ARG A 1 196 ? -14.079 -8.744 3.596 1.00 96.75 196 ARG A C 1
ATOM 1520 O O . ARG A 1 196 ? -14.854 -8.654 4.546 1.00 96.75 196 ARG A O 1
ATOM 1527 N N . GLU A 1 197 ? -13.083 -9.616 3.504 1.00 97.06 197 GLU A N 1
ATOM 1528 C CA . GLU A 1 197 ? -12.696 -10.556 4.555 1.00 97.06 197 GLU A CA 1
ATOM 1529 C C . GLU A 1 197 ? -12.176 -9.824 5.799 1.00 97.06 197 GLU A C 1
ATOM 1531 O O . GLU A 1 197 ? -12.592 -10.141 6.909 1.00 97.06 197 GLU A O 1
ATOM 1536 N N . PHE A 1 198 ? -11.377 -8.764 5.624 1.00 97.31 198 PHE A N 1
ATOM 1537 C CA . PHE A 1 198 ? -10.866 -7.958 6.739 1.00 97.31 198 PHE A CA 1
ATOM 1538 C C . PHE A 1 198 ? -11.977 -7.337 7.604 1.00 97.31 198 PHE A C 1
ATOM 1540 O O . PHE A 1 198 ? -11.822 -7.209 8.816 1.00 97.31 198 PHE A O 1
ATOM 1547 N N . SER A 1 199 ? -13.120 -6.978 7.008 1.00 92.88 199 SER A N 1
ATOM 1548 C CA . SER A 1 199 ? -14.375 -6.552 7.663 1.00 92.88 199 SER A CA 1
ATOM 1549 C C . SER A 1 199 ? -14.356 -5.297 8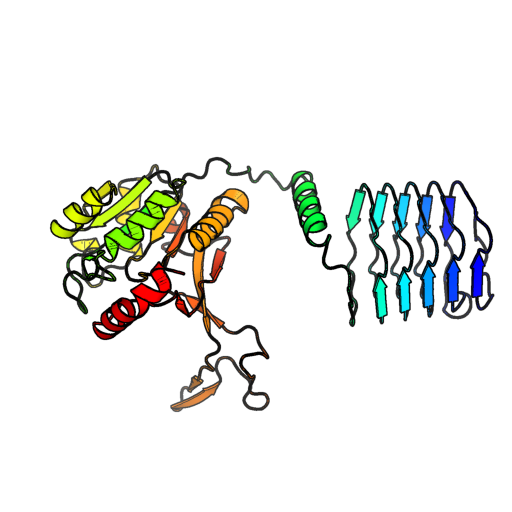.557 1.00 92.88 199 SER A C 1
ATOM 1551 O O . SER A 1 199 ? -15.426 -4.789 8.883 1.00 92.88 199 SER A O 1
ATOM 1553 N N . LYS A 1 200 ? -13.185 -4.750 8.910 1.00 96.50 200 LYS A N 1
ATOM 1554 C CA . LYS A 1 200 ? -13.059 -3.552 9.765 1.00 96.50 200 LYS A CA 1
ATOM 1555 C C . LYS A 1 200 ? -13.149 -2.222 9.007 1.00 96.50 200 LYS A C 1
ATOM 1557 O O . LYS A 1 200 ? -13.302 -1.181 9.635 1.00 96.50 200 LYS A O 1
ATOM 1562 N N . PHE A 1 201 ? -13.069 -2.225 7.674 1.00 97.94 201 PHE A N 1
ATOM 1563 C CA . PHE A 1 201 ? -13.326 -1.010 6.894 1.00 97.94 201 PHE A CA 1
ATOM 1564 C C . PHE A 1 201 ? -14.798 -0.604 6.997 1.00 97.94 201 PHE A C 1
ATOM 1566 O O . PHE A 1 201 ? -15.686 -1.432 6.796 1.00 97.94 201 PHE A O 1
ATOM 1573 N N . GLN A 1 202 ? -15.059 0.690 7.203 1.00 96.94 202 GLN A N 1
ATOM 1574 C CA . GLN A 1 202 ? -16.419 1.241 7.236 1.00 96.94 202 GLN A CA 1
ATOM 1575 C C . GLN A 1 202 ? -17.168 0.944 5.929 1.00 96.94 202 GLN A C 1
ATOM 1577 O O . GLN A 1 202 ? -18.364 0.644 5.908 1.00 96.94 202 GLN A O 1
ATOM 1582 N N . SER A 1 203 ? -16.452 1.056 4.811 1.00 97.44 203 SER A N 1
ATOM 1583 C CA . SER A 1 203 ? -16.946 0.711 3.486 1.00 97.44 203 SER A CA 1
ATOM 1584 C C . SER A 1 203 ? -15.792 0.436 2.522 1.00 97.44 203 SER A C 1
ATOM 1586 O O . SER A 1 203 ? -14.661 0.862 2.755 1.00 97.44 203 SER A O 1
ATOM 1588 N N . VAL A 1 204 ? -16.088 -0.287 1.439 1.00 98.62 204 VAL A N 1
ATOM 1589 C CA . VAL A 1 204 ? -15.153 -0.573 0.342 1.00 98.62 204 VAL A CA 1
ATOM 1590 C C . VAL A 1 204 ? -15.722 0.044 -0.929 1.00 98.62 204 VAL A C 1
ATOM 1592 O O . VAL A 1 204 ? -16.840 -0.296 -1.325 1.00 98.62 204 VAL A O 1
ATOM 1595 N N . TRP A 1 205 ? -14.968 0.945 -1.554 1.00 98.75 205 TRP A N 1
ATOM 1596 C CA . TRP A 1 205 ? -15.361 1.666 -2.761 1.00 98.75 205 TRP A CA 1
ATOM 1597 C C . TRP A 1 205 ? -14.420 1.388 -3.922 1.00 98.75 205 TRP A C 1
ATOM 1599 O O . TRP A 1 205 ? -13.209 1.262 -3.758 1.00 98.75 205 TRP A O 1
ATOM 1609 N N . VAL A 1 206 ? -14.993 1.373 -5.118 1.00 98.69 206 VAL A N 1
ATOM 1610 C CA . VAL A 1 206 ? -14.275 1.392 -6.387 1.00 98.69 206 VAL A CA 1
ATOM 1611 C C . VAL A 1 206 ? -14.627 2.683 -7.111 1.00 98.69 206 VAL A C 1
ATOM 1613 O O . VAL A 1 206 ? -15.795 2.927 -7.419 1.00 98.69 206 VAL A O 1
ATOM 1616 N N . SER A 1 207 ? -13.611 3.492 -7.392 1.00 98.19 207 SER A N 1
ATOM 1617 C CA . SER A 1 207 ? -13.697 4.664 -8.257 1.00 98.19 207 SER A CA 1
ATOM 1618 C C . SER A 1 207 ? -13.350 4.260 -9.688 1.00 98.19 207 SER A C 1
ATOM 1620 O O . SER A 1 207 ? -12.228 3.827 -9.968 1.00 98.19 207 SER A O 1
ATOM 1622 N N . THR A 1 208 ? -14.320 4.351 -10.597 1.00 96.81 208 THR A N 1
ATOM 1623 C CA . THR A 1 208 ? -14.154 3.913 -11.989 1.00 96.81 208 THR A CA 1
ATOM 1624 C C . THR A 1 208 ? -15.011 4.723 -12.961 1.00 96.81 208 THR A C 1
ATOM 1626 O O . THR A 1 208 ? -15.997 5.349 -12.584 1.00 96.81 208 THR A O 1
ATOM 1629 N N . ASP A 1 209 ? -14.606 4.719 -14.227 1.00 94.44 209 ASP A N 1
ATOM 1630 C CA . ASP A 1 209 ? -15.287 5.320 -15.380 1.00 94.44 209 ASP A CA 1
ATOM 1631 C C . ASP A 1 209 ? -15.838 4.257 -16.348 1.00 94.44 209 ASP A C 1
ATOM 1633 O O . ASP A 1 209 ? -16.406 4.596 -17.383 1.00 94.44 209 ASP A O 1
ATOM 1637 N N . HIS A 1 210 ? -15.643 2.966 -16.050 1.00 95.50 210 HIS A N 1
ATOM 1638 C CA . HIS A 1 210 ? -15.878 1.891 -17.007 1.00 95.50 210 HIS A CA 1
ATOM 1639 C C . HIS A 1 210 ? -16.931 0.886 -16.526 1.00 95.50 210 HIS A C 1
ATOM 1641 O O . HIS A 1 210 ? -16.757 0.203 -15.516 1.00 95.50 210 HIS A O 1
ATOM 1647 N N . GLU A 1 211 ? -17.986 0.697 -17.319 1.00 95.44 211 GLU A N 1
ATOM 1648 C CA . GLU A 1 211 ? -19.157 -0.107 -16.942 1.00 95.44 211 GLU A CA 1
ATOM 1649 C C . GLU A 1 211 ? -18.826 -1.583 -16.637 1.00 95.44 211 GLU A C 1
ATOM 1651 O O . GLU A 1 211 ? -19.377 -2.177 -15.712 1.00 95.44 211 GLU A O 1
ATOM 1656 N N . SER A 1 212 ? -17.883 -2.201 -17.359 1.00 96.56 212 SER A N 1
ATOM 1657 C CA . SER A 1 212 ? -17.455 -3.575 -17.031 1.00 96.56 212 SER A CA 1
ATOM 1658 C C . SER A 1 212 ? -16.780 -3.679 -15.657 1.00 96.56 212 SER A C 1
ATOM 1660 O O . SER A 1 212 ? -16.955 -4.688 -14.982 1.00 96.56 212 SER A O 1
ATOM 1662 N N . ILE A 1 213 ? -16.054 -2.639 -15.228 1.00 97.19 213 ILE A N 1
ATOM 1663 C CA . ILE A 1 213 ? -15.420 -2.590 -13.902 1.00 97.19 213 ILE A CA 1
ATOM 1664 C C . ILE A 1 213 ? -16.491 -2.368 -12.832 1.00 97.19 213 ILE A C 1
ATOM 1666 O O . ILE A 1 213 ? -16.459 -3.028 -11.799 1.00 97.19 213 ILE A O 1
ATOM 1670 N N . VAL A 1 214 ? -17.487 -1.516 -13.109 1.00 97.75 214 VAL A N 1
ATOM 1671 C CA . VAL A 1 214 ? -18.661 -1.321 -12.241 1.00 97.75 214 VAL A CA 1
ATOM 1672 C C . VAL A 1 214 ? -19.364 -2.646 -11.951 1.00 97.75 214 VAL A C 1
ATOM 1674 O O . VAL A 1 214 ? -19.653 -2.946 -10.792 1.00 97.75 214 VAL A O 1
ATOM 1677 N N . ARG A 1 215 ? -19.633 -3.451 -12.988 1.00 98.00 215 ARG A N 1
ATOM 1678 C CA . ARG A 1 215 ? -20.292 -4.756 -12.827 1.00 98.00 215 ARG A CA 1
ATOM 1679 C C . ARG A 1 215 ? -19.473 -5.705 -11.955 1.00 98.00 215 ARG A C 1
ATOM 1681 O O . ARG A 1 215 ? -20.013 -6.238 -10.992 1.00 98.00 215 ARG A O 1
ATOM 1688 N N . GLU A 1 216 ? -18.187 -5.865 -12.251 1.00 98.06 216 GLU A N 1
ATOM 1689 C CA . GLU A 1 216 ? -17.294 -6.758 -11.500 1.00 98.06 216 GLU A CA 1
ATOM 1690 C C . GLU A 1 216 ? -17.149 -6.337 -10.029 1.00 98.06 216 GLU A C 1
ATOM 1692 O O . GLU A 1 216 ? -17.243 -7.159 -9.114 1.00 98.06 216 GLU A O 1
ATOM 1697 N N . ALA A 1 217 ? -16.984 -5.036 -9.784 1.00 97.94 217 ALA A N 1
ATOM 1698 C CA . ALA A 1 217 ? -16.872 -4.475 -8.445 1.00 97.94 217 ALA A CA 1
ATOM 1699 C C . ALA A 1 217 ? -18.149 -4.684 -7.616 1.00 97.94 217 ALA A C 1
ATOM 1701 O O . ALA A 1 217 ? -18.067 -5.077 -6.451 1.00 97.94 217 ALA A O 1
ATOM 1702 N N . ARG A 1 218 ? -19.332 -4.481 -8.217 1.00 98.06 218 ARG A N 1
ATOM 1703 C CA . ARG A 1 218 ? -20.622 -4.743 -7.555 1.00 98.06 218 ARG A CA 1
ATOM 1704 C C . ARG A 1 218 ? -20.812 -6.221 -7.239 1.00 98.06 218 ARG A C 1
ATOM 1706 O O . ARG A 1 218 ? -21.216 -6.538 -6.125 1.00 98.06 218 ARG A O 1
ATOM 1713 N N . LEU A 1 219 ? -20.495 -7.110 -8.185 1.00 97.81 219 LEU A N 1
ATOM 1714 C CA . LEU A 1 219 ? -20.547 -8.562 -7.969 1.00 97.81 219 LEU A CA 1
ATOM 1715 C C . LEU A 1 219 ? -19.615 -8.999 -6.831 1.00 97.81 219 LEU A C 1
ATOM 1717 O O . LEU A 1 219 ? -19.965 -9.883 -6.057 1.00 97.81 219 LEU A O 1
ATOM 1721 N N . SER A 1 220 ? -18.472 -8.326 -6.687 1.00 97.44 220 SER A N 1
ATOM 1722 C CA . SER A 1 220 ? -17.512 -8.555 -5.601 1.00 97.44 220 SER A CA 1
ATOM 1723 C C . SER A 1 220 ? -17.910 -7.890 -4.269 1.00 97.44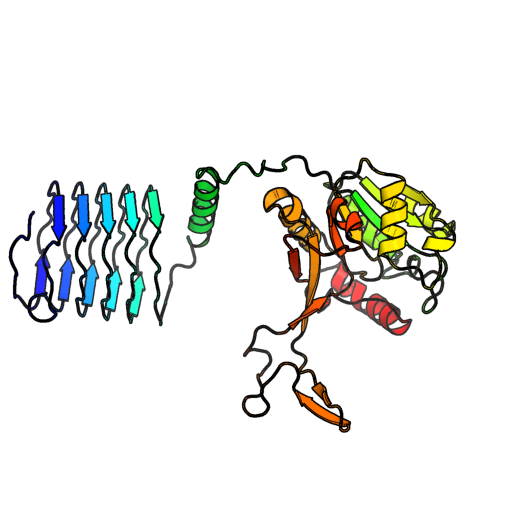 220 SER A C 1
ATOM 1725 O O . SER A 1 220 ? -17.238 -8.084 -3.259 1.00 97.44 220 SER A O 1
ATOM 1727 N N . GLY A 1 221 ? -18.997 -7.107 -4.229 1.00 96.50 221 GLY A N 1
ATOM 1728 C CA . GLY A 1 221 ? -19.528 -6.495 -3.006 1.00 96.50 221 GLY A CA 1
ATOM 1729 C C . GLY A 1 221 ? -18.947 -5.123 -2.639 1.00 96.50 221 GLY A C 1
ATOM 1730 O O . GLY A 1 221 ? -19.041 -4.722 -1.474 1.00 96.50 221 GLY A O 1
ATOM 1731 N N . ALA A 1 222 ? -18.357 -4.402 -3.597 1.00 98.12 222 ALA A N 1
ATOM 1732 C CA . ALA A 1 222 ? -17.897 -3.025 -3.417 1.00 98.12 222 ALA A CA 1
ATOM 1733 C C . ALA A 1 222 ? -18.953 -1.989 -3.845 1.00 98.12 222 ALA A C 1
ATOM 1735 O O . ALA A 1 222 ? -19.770 -2.213 -4.743 1.00 98.12 222 ALA A O 1
ATOM 1736 N N . ARG A 1 223 ? -18.907 -0.815 -3.209 1.00 98.38 223 ARG A N 1
ATOM 1737 C CA . ARG A 1 223 ? -19.660 0.378 -3.615 1.00 98.38 223 ARG A CA 1
ATOM 1738 C C . ARG A 1 223 ? -18.966 1.063 -4.789 1.00 98.38 223 ARG A C 1
ATOM 1740 O O . ARG A 1 223 ? -17.767 0.893 -4.990 1.00 98.38 223 ARG A O 1
ATOM 1747 N N . ILE A 1 224 ? -19.717 1.847 -5.555 1.00 98.31 224 ILE A N 1
ATOM 1748 C CA . ILE A 1 224 ? -19.224 2.465 -6.789 1.00 98.31 224 ILE A CA 1
ATOM 1749 C C . ILE A 1 224 ? -19.241 3.975 -6.657 1.00 98.31 224 ILE A C 1
ATOM 1751 O O . ILE A 1 224 ? -20.291 4.561 -6.407 1.00 98.31 224 ILE A O 1
ATOM 1755 N N . HIS A 1 225 ? -18.090 4.581 -6.907 1.00 97.88 225 HIS A N 1
ATOM 1756 C CA . HIS A 1 225 ? -17.955 5.999 -7.176 1.00 97.88 225 HIS A CA 1
ATOM 1757 C C . HIS A 1 225 ? -17.669 6.166 -8.671 1.00 97.88 225 HIS A C 1
ATOM 1759 O O . HIS A 1 225 ? -16.716 5.592 -9.199 1.00 97.88 225 HIS A O 1
ATOM 1765 N N . THR A 1 226 ? -18.527 6.898 -9.377 1.00 95.31 226 THR A N 1
ATOM 1766 C CA . THR A 1 226 ? -18.288 7.180 -10.798 1.00 95.31 226 THR A CA 1
ATOM 1767 C C . THR A 1 226 ? -17.369 8.378 -10.886 1.00 95.31 226 THR A C 1
ATOM 1769 O O . THR A 1 226 ? -17.702 9.423 -10.336 1.00 95.31 226 THR A O 1
ATOM 1772 N N . ARG A 1 227 ? -16.238 8.221 -11.569 1.00 90.56 227 ARG A N 1
ATOM 1773 C CA . ARG A 1 227 ? -15.234 9.280 -11.674 1.00 90.56 227 ARG A CA 1
ATOM 1774 C C . ARG A 1 227 ? -15.379 10.099 -12.953 1.00 90.56 227 ARG A C 1
ATOM 1776 O O . ARG A 1 227 ? -15.855 9.598 -13.975 1.00 90.56 227 ARG A O 1
ATOM 1783 N N . SER A 1 228 ? -14.962 11.356 -12.895 1.00 91.81 228 SER A N 1
ATOM 1784 C CA . SER A 1 228 ? -14.968 12.279 -14.024 1.00 91.81 228 SER A CA 1
ATOM 1785 C C . SER A 1 228 ? -14.005 11.838 -15.133 1.00 91.81 228 SER A C 1
ATOM 1787 O O . SER A 1 228 ? -13.097 11.032 -14.930 1.00 91.81 228 SER A O 1
ATOM 1789 N N . ARG A 1 229 ? -14.166 12.408 -16.334 1.00 89.25 229 ARG A N 1
ATOM 1790 C CA . ARG A 1 229 ? -13.203 12.194 -17.430 1.00 89.25 229 ARG A CA 1
ATOM 1791 C C . ARG A 1 229 ? -11.805 12.713 -17.087 1.00 89.25 229 ARG A C 1
ATOM 1793 O O . ARG A 1 229 ? -10.831 12.167 -17.588 1.00 89.25 229 ARG A O 1
ATOM 1800 N N . GLU A 1 230 ? -11.717 13.752 -16.260 1.00 89.81 230 GLU A N 1
ATOM 1801 C CA . GLU A 1 230 ? -10.456 14.393 -15.887 1.00 89.81 230 GLU A CA 1
ATOM 1802 C C . GLU A 1 230 ? -9.626 13.485 -14.977 1.00 89.81 230 GLU A C 1
ATOM 1804 O O . GLU A 1 230 ? -8.493 13.155 -15.314 1.00 89.81 230 GLU A O 1
ATOM 1809 N N . SER A 1 231 ? -10.206 12.980 -13.885 1.00 88.44 231 SER A N 1
ATOM 1810 C CA . SER A 1 231 ? -9.531 12.015 -13.003 1.00 88.44 231 SER A CA 1
ATOM 1811 C C . SER A 1 231 ? -9.394 10.621 -13.622 1.00 88.44 231 SER A C 1
ATOM 1813 O O . SER A 1 231 ? -8.642 9.773 -13.127 1.00 88.44 231 SER A O 1
ATOM 1815 N N . ALA A 1 232 ? -10.110 10.371 -14.720 1.00 87.06 232 ALA A N 1
ATOM 1816 C CA . ALA A 1 232 ? -9.980 9.165 -15.513 1.00 87.06 232 ALA A CA 1
ATOM 1817 C C . ALA A 1 232 ? -8.863 9.185 -16.552 1.00 87.06 232 ALA A C 1
ATOM 1819 O O . ALA A 1 232 ? -8.511 8.103 -17.037 1.00 87.06 232 ALA A O 1
ATOM 1820 N N . ALA A 1 233 ? -8.329 10.367 -16.868 1.00 86.94 233 ALA A N 1
ATOM 1821 C CA . ALA A 1 233 ? -7.349 10.556 -17.922 1.00 86.94 233 ALA A CA 1
ATOM 1822 C C . ALA A 1 233 ? -6.066 9.756 -17.675 1.00 86.94 233 ALA A C 1
ATOM 1824 O O . ALA A 1 233 ? -5.738 9.347 -16.556 1.00 86.94 233 ALA A O 1
ATOM 1825 N N . ASP A 1 234 ? -5.317 9.529 -18.749 1.00 83.00 234 ASP A N 1
ATOM 1826 C CA . ASP A 1 234 ? -4.115 8.715 -18.687 1.00 83.00 234 ASP A CA 1
ATOM 1827 C C . ASP A 1 234 ? -3.011 9.348 -17.832 1.00 83.00 234 ASP A C 1
ATOM 1829 O O . ASP A 1 234 ? -2.287 8.629 -17.139 1.00 83.00 234 ASP A O 1
ATOM 1833 N N . GLU A 1 235 ? -2.938 10.675 -17.861 1.00 83.88 235 GLU A N 1
ATOM 1834 C CA . GLU A 1 235 ? -1.991 11.529 -17.147 1.00 83.88 235 GLU A CA 1
ATOM 1835 C C . GLU A 1 235 ? -2.511 11.958 -15.761 1.00 83.88 235 GLU A C 1
ATOM 1837 O O . GLU A 1 235 ? -1.806 12.643 -15.020 1.00 83.88 235 GLU A O 1
ATOM 1842 N N . ALA A 1 236 ? -3.736 11.561 -15.392 1.00 88.25 236 ALA A N 1
ATOM 1843 C CA . ALA A 1 236 ? -4.305 11.870 -14.087 1.00 88.25 236 ALA A CA 1
ATOM 1844 C C . ALA A 1 236 ? -3.536 11.149 -12.974 1.00 88.25 236 ALA A C 1
ATOM 1846 O O . ALA A 1 236 ? -3.325 9.935 -13.021 1.00 88.25 236 ALA A O 1
ATOM 1847 N N . SER A 1 237 ? -3.147 11.896 -11.942 1.00 92.56 237 SER A N 1
ATOM 1848 C CA . SER A 1 237 ? -2.487 11.324 -10.772 1.00 92.56 237 SER A CA 1
ATOM 1849 C C . SER A 1 237 ? -3.487 10.611 -9.861 1.00 92.56 237 SER A C 1
ATOM 1851 O O . SER A 1 237 ? -4.654 11.001 -9.758 1.00 92.56 237 SER A O 1
ATOM 1853 N N . SER A 1 238 ? -3.015 9.609 -9.113 1.00 93.81 238 SER A N 1
ATOM 1854 C CA . SER A 1 238 ? -3.817 8.963 -8.063 1.00 93.81 238 SER A CA 1
ATOM 1855 C C . SER A 1 238 ? -4.348 9.983 -7.053 1.00 93.81 238 SER A C 1
ATOM 1857 O O . SER A 1 238 ? -5.494 9.890 -6.623 1.00 93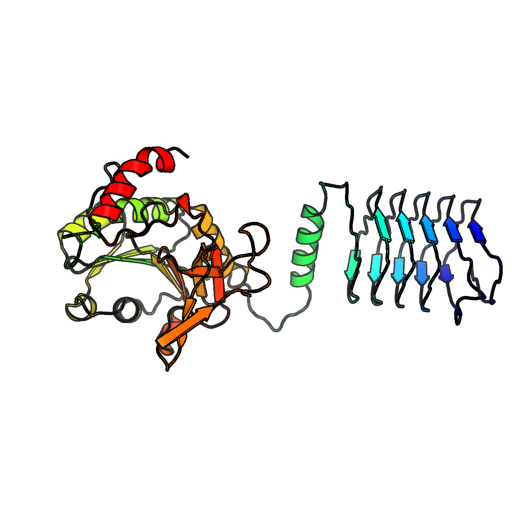.81 238 SER A O 1
ATOM 1859 N N . LEU A 1 239 ? -3.550 11.006 -6.729 1.00 95.25 239 LEU A N 1
ATOM 1860 C CA . LEU A 1 239 ? -3.950 12.091 -5.836 1.00 95.25 239 LEU A CA 1
ATOM 1861 C C . LEU A 1 239 ? -5.162 12.870 -6.369 1.00 95.25 239 LEU A C 1
ATOM 1863 O O . LEU A 1 239 ? -6.052 13.193 -5.586 1.00 95.25 239 LEU A O 1
ATOM 1867 N N . LEU A 1 240 ? -5.219 13.161 -7.673 1.00 96.19 240 LEU A N 1
ATOM 1868 C CA . LEU A 1 240 ? -6.357 13.859 -8.278 1.00 96.19 240 LEU A CA 1
ATOM 1869 C C . LEU A 1 240 ? -7.648 13.043 -8.127 1.00 96.19 240 LEU A C 1
ATOM 1871 O O . LEU A 1 240 ? -8.656 13.563 -7.655 1.00 96.19 240 LEU A O 1
ATOM 1875 N N . ALA A 1 241 ? -7.599 11.750 -8.452 1.00 96.31 241 ALA A N 1
ATOM 1876 C CA . ALA A 1 241 ? -8.752 10.860 -8.325 1.00 96.31 241 ALA A CA 1
ATOM 1877 C C . ALA A 1 241 ? -9.186 10.645 -6.863 1.00 96.31 241 ALA A C 1
ATOM 1879 O O . ALA A 1 241 ? -10.381 10.604 -6.570 1.00 96.31 241 ALA A O 1
ATOM 1880 N N . VAL A 1 242 ? -8.234 10.556 -5.927 1.00 97.81 242 VAL A N 1
ATOM 1881 C CA . VAL A 1 242 ? -8.523 10.506 -4.483 1.00 97.81 242 VAL A CA 1
ATOM 1882 C C . VAL A 1 242 ? -9.195 11.795 -4.010 1.00 97.81 242 VAL A C 1
ATOM 1884 O O . VAL A 1 242 ? -10.143 11.736 -3.231 1.00 97.81 242 VAL A O 1
ATOM 1887 N N . LYS A 1 243 ? -8.723 12.961 -4.465 1.00 97.50 243 LYS A N 1
ATOM 1888 C CA . LYS A 1 243 ? -9.318 14.256 -4.112 1.00 97.50 243 LYS A CA 1
ATOM 1889 C C . LYS A 1 243 ? -10.739 14.398 -4.630 1.00 97.50 243 LYS A C 1
ATOM 1891 O O . LYS A 1 243 ? -11.585 14.884 -3.889 1.00 97.50 243 LYS A O 1
ATOM 1896 N N . GLU A 1 244 ? -11.002 13.958 -5.858 1.00 97.19 244 GLU A N 1
ATOM 1897 C CA . GLU A 1 244 ? -12.358 13.922 -6.410 1.00 97.19 244 GLU A CA 1
ATOM 1898 C C . GLU A 1 244 ? -13.277 13.054 -5.540 1.00 97.19 244 GLU A C 1
ATOM 1900 O O . GLU A 1 244 ? -14.338 13.507 -5.113 1.00 97.19 244 GLU A O 1
ATOM 1905 N N . PHE A 1 245 ? -12.830 11.847 -5.182 1.00 98.12 245 PHE A N 1
ATOM 1906 C CA . PHE A 1 245 ? -13.579 10.973 -4.282 1.00 98.12 245 PHE A CA 1
ATOM 1907 C C . PHE A 1 245 ? -13.847 11.642 -2.923 1.00 98.12 245 PHE A C 1
ATOM 1909 O O . PHE A 1 245 ? -14.991 11.709 -2.483 1.00 98.12 245 PHE A O 1
ATOM 1916 N N . ALA A 1 246 ? -12.816 12.190 -2.277 1.00 97.50 246 ALA A N 1
ATOM 1917 C CA . ALA A 1 246 ? -12.946 12.839 -0.972 1.00 97.50 246 ALA A CA 1
ATOM 1918 C C . ALA A 1 246 ? -13.835 14.095 -1.012 1.00 97.50 246 ALA A C 1
ATOM 1920 O O . ALA A 1 246 ? -14.528 14.383 -0.041 1.00 97.50 246 ALA A O 1
ATOM 1921 N N . TYR A 1 247 ? -13.858 14.823 -2.132 1.00 97.00 247 TYR A N 1
ATOM 1922 C CA . TYR A 1 247 ? -14.747 15.970 -2.329 1.00 97.00 247 TYR A CA 1
ATOM 1923 C C . TYR A 1 247 ? -16.229 15.565 -2.305 1.00 97.00 247 TYR A C 1
ATOM 1925 O O . TYR A 1 247 ? -17.051 16.269 -1.722 1.00 97.00 247 TYR A O 1
ATOM 1933 N N . HIS A 1 248 ? -16.567 14.417 -2.896 1.00 97.25 248 HIS A N 1
ATOM 1934 C CA . HIS A 1 248 ? -17.930 13.875 -2.892 1.00 97.25 248 HIS A CA 1
ATOM 1935 C C . HIS A 1 248 ? -18.303 13.129 -1.603 1.00 97.25 248 HIS A C 1
ATOM 1937 O O . HIS A 1 248 ? -19.486 12.871 -1.381 1.00 97.25 248 HIS A O 1
ATOM 1943 N N . HIS A 1 249 ? -17.314 12.804 -0.770 1.00 97.25 249 HIS A N 1
ATOM 1944 C CA . HIS A 1 249 ? -17.470 12.059 0.479 1.00 97.25 249 HIS A CA 1
ATOM 1945 C C . HIS A 1 249 ? -16.742 12.756 1.648 1.00 97.25 249 HIS A C 1
ATOM 1947 O O . HIS A 1 249 ? -15.825 12.175 2.244 1.00 97.25 249 HIS A O 1
ATOM 1953 N N . PRO A 1 250 ? -17.101 14.016 1.975 1.00 96.00 250 PRO A N 1
ATOM 1954 C CA . PRO A 1 250 ? -16.402 14.817 2.984 1.00 96.00 250 PRO A CA 1
ATOM 1955 C C . PRO A 1 250 ? -16.508 14.244 4.405 1.00 96.00 250 PRO A C 1
ATOM 1957 O O . PRO A 1 250 ? -15.745 14.632 5.286 1.00 96.00 250 PRO A O 1
ATOM 1960 N N . GLU A 1 251 ? -17.443 13.323 4.643 1.00 95.56 251 GLU A N 1
ATOM 1961 C CA . GLU A 1 251 ? -17.623 12.617 5.909 1.00 95.56 251 GLU A CA 1
ATOM 1962 C C . GLU A 1 251 ? -16.524 11.588 6.210 1.00 95.56 251 GLU A C 1
ATOM 1964 O O . GLU A 1 251 ? -16.418 11.142 7.351 1.00 95.56 251 GLU A O 1
ATOM 1969 N N . ILE A 1 252 ? -15.717 11.191 5.217 1.00 97.50 252 ILE A N 1
ATOM 1970 C CA . ILE A 1 252 ? -14.682 10.162 5.372 1.00 97.50 252 ILE A CA 1
ATOM 1971 C C . ILE A 1 252 ? -13.423 10.776 6.016 1.00 97.50 252 ILE A C 1
ATOM 1973 O O . ILE A 1 252 ? -12.748 11.601 5.392 1.00 97.50 252 ILE A O 1
ATOM 1977 N N . PRO A 1 253 ? -13.027 10.360 7.237 1.00 97.06 253 PRO A N 1
ATOM 1978 C CA . PRO A 1 253 ? -11.882 10.957 7.929 1.00 97.06 253 PRO A CA 1
ATOM 1979 C C . PRO A 1 253 ? -10.535 10.332 7.522 1.00 97.06 253 PRO A C 1
ATOM 1981 O O . PRO A 1 253 ? -9.480 10.954 7.681 1.00 97.06 253 PRO A O 1
ATOM 1984 N N . ALA A 1 254 ? -10.546 9.103 6.999 1.00 98.31 254 ALA A N 1
ATOM 1985 C CA . ALA A 1 254 ? -9.360 8.386 6.546 1.00 98.31 254 ALA A CA 1
ATOM 1986 C C . ALA A 1 254 ? -9.677 7.434 5.388 1.00 98.31 254 ALA A C 1
ATOM 1988 O O . ALA A 1 254 ? -10.743 6.814 5.338 1.00 98.31 254 ALA A O 1
ATOM 1989 N N . ILE A 1 255 ? -8.720 7.306 4.472 1.00 98.81 255 ILE A N 1
ATOM 1990 C CA . ILE A 1 255 ? -8.810 6.457 3.286 1.00 98.81 255 ILE A CA 1
ATOM 1991 C C . ILE A 1 255 ? -7.658 5.452 3.311 1.00 98.81 255 ILE A C 1
ATOM 1993 O O . ILE A 1 255 ? -6.519 5.813 3.595 1.00 98.81 255 ILE A O 1
ATOM 1997 N N . ALA A 1 256 ? -7.963 4.199 2.985 1.00 98.75 256 ALA A N 1
ATOM 1998 C CA . ALA A 1 256 ? -6.992 3.178 2.620 1.00 98.75 256 ALA A CA 1
ATOM 1999 C C . ALA A 1 256 ? -7.089 2.938 1.110 1.00 98.75 256 ALA A C 1
ATOM 2001 O O . ALA A 1 256 ? -8.013 2.282 0.632 1.00 98.75 256 ALA A O 1
ATOM 2002 N N . LEU A 1 257 ? -6.177 3.537 0.352 1.00 98.75 257 LEU A N 1
ATOM 2003 C CA . LEU A 1 257 ? -6.080 3.381 -1.093 1.00 98.75 257 LEU A CA 1
ATOM 2004 C C . LEU A 1 257 ? -5.372 2.064 -1.419 1.00 98.75 257 LEU A C 1
ATOM 2006 O O . LEU A 1 257 ? -4.250 1.853 -0.972 1.00 98.75 257 LEU A O 1
ATOM 2010 N N . PHE A 1 258 ? -5.996 1.223 -2.237 1.00 98.56 258 PHE A N 1
ATOM 2011 C CA . PHE A 1 258 ? -5.440 -0.039 -2.723 1.00 98.56 258 PHE A CA 1
ATOM 2012 C C . PHE A 1 258 ? -5.270 -0.008 -4.237 1.00 98.56 258 PHE A C 1
ATOM 2014 O O . PHE A 1 258 ? -6.177 0.414 -4.965 1.00 98.56 258 PHE A O 1
ATOM 2021 N N . GLN A 1 259 ? -4.133 -0.507 -4.717 1.00 95.94 259 GLN A N 1
ATOM 2022 C CA . GLN A 1 259 ? -3.889 -0.694 -6.143 1.00 95.94 259 GLN A CA 1
ATOM 2023 C C . GLN A 1 259 ? -4.042 -2.176 -6.501 1.00 95.94 259 GLN A C 1
ATOM 2025 O O . GLN A 1 259 ? -3.342 -3.044 -5.985 1.00 95.94 259 GLN A O 1
ATOM 2030 N N . CYS A 1 260 ? -4.965 -2.489 -7.414 1.00 94.88 260 CYS A N 1
ATOM 2031 C CA . CYS A 1 260 ? -5.217 -3.873 -7.841 1.00 94.88 260 CYS A CA 1
ATOM 2032 C C . CYS A 1 260 ? -4.067 -4.481 -8.661 1.00 94.88 260 CYS A C 1
ATOM 2034 O O . CYS A 1 260 ? -4.095 -5.669 -8.977 1.00 94.88 260 CYS A O 1
ATOM 2036 N N . THR A 1 261 ? -3.057 -3.683 -9.011 1.00 92.50 261 THR A N 1
ATOM 2037 C CA . THR A 1 261 ? -1.833 -4.124 -9.687 1.00 92.50 261 THR A CA 1
ATOM 2038 C C . THR A 1 261 ? -0.951 -4.998 -8.805 1.00 92.50 261 THR A C 1
ATOM 2040 O O . THR A 1 261 ? -0.101 -5.692 -9.352 1.00 92.50 261 THR A O 1
ATOM 2043 N N . SER A 1 262 ? -1.194 -5.051 -7.492 1.00 95.12 262 SER A N 1
ATOM 2044 C CA . SER A 1 262 ? -0.536 -5.966 -6.554 1.00 95.12 262 SER A CA 1
ATOM 2045 C C . SER A 1 262 ? -1.457 -7.161 -6.214 1.00 95.12 262 SER A C 1
ATOM 2047 O O . SER A 1 262 ? -2.215 -7.114 -5.241 1.00 95.12 262 SER A O 1
ATOM 2049 N N . PRO A 1 263 ? -1.438 -8.263 -6.995 1.00 95.19 263 PRO A N 1
ATOM 2050 C CA . PRO A 1 263 ? -2.453 -9.330 -6.951 1.00 95.19 263 PRO A CA 1
ATOM 2051 C C . PRO A 1 263 ? -2.382 -10.260 -5.727 1.00 95.19 263 PRO A C 1
ATOM 2053 O O . PRO A 1 263 ? -3.264 -11.114 -5.570 1.00 95.19 263 PRO A O 1
ATOM 2056 N N . PHE A 1 264 ? -1.330 -10.144 -4.908 1.00 96.50 264 PHE A N 1
ATOM 2057 C CA . PHE A 1 264 ? -1.020 -11.039 -3.782 1.00 96.50 264 PHE A CA 1
ATOM 2058 C C . PHE A 1 264 ? -1.197 -10.378 -2.410 1.00 96.50 264 PHE A C 1
ATOM 2060 O O . PHE A 1 264 ? -0.588 -10.812 -1.430 1.00 96.50 264 PHE A O 1
ATOM 2067 N N . LEU A 1 265 ? -2.032 -9.337 -2.346 1.00 96.19 265 LEU A N 1
ATOM 2068 C CA . LEU A 1 265 ? -2.487 -8.727 -1.098 1.00 96.19 265 LEU A CA 1
ATOM 2069 C C . LEU A 1 265 ? -3.089 -9.787 -0.158 1.00 96.19 265 LEU A C 1
ATOM 2071 O O . LEU A 1 265 ? -3.871 -10.633 -0.589 1.00 96.19 265 LEU A O 1
ATOM 2075 N N . THR A 1 266 ? -2.756 -9.708 1.129 1.00 94.88 266 THR A N 1
ATOM 2076 C CA . THR A 1 266 ? -3.313 -10.552 2.198 1.00 94.88 266 THR A CA 1
ATOM 2077 C C . THR A 1 266 ? -3.818 -9.702 3.359 1.00 94.88 266 THR A C 1
ATOM 2079 O O . THR A 1 266 ? -3.605 -8.490 3.391 1.00 94.88 266 THR A O 1
ATOM 2082 N N . LEU A 1 267 ? -4.485 -10.334 4.328 1.00 96.12 267 LEU A N 1
ATOM 2083 C CA . LEU A 1 267 ? -5.009 -9.655 5.515 1.00 96.12 267 LEU A CA 1
ATOM 2084 C C . LEU A 1 267 ? -3.919 -9.078 6.420 1.00 96.12 267 LEU A C 1
ATOM 2086 O O . LEU A 1 267 ? -4.063 -7.962 6.906 1.00 96.12 267 LEU A O 1
ATOM 2090 N N . PHE A 1 268 ? -2.824 -9.806 6.628 1.00 96.19 268 PHE A N 1
ATOM 2091 C CA . PHE A 1 268 ? -1.832 -9.451 7.645 1.00 96.19 268 PHE A CA 1
ATOM 2092 C C . PHE A 1 268 ? -1.197 -8.054 7.442 1.00 96.19 268 PHE A C 1
ATOM 2094 O O . PHE A 1 268 ? -1.121 -7.283 8.401 1.00 96.19 268 PHE A O 1
ATOM 2101 N N . PRO A 1 269 ? -0.789 -7.640 6.224 1.00 97.56 269 PRO A N 1
ATOM 2102 C CA . PRO A 1 269 ? -0.338 -6.267 5.993 1.00 97.56 269 PRO A CA 1
ATOM 2103 C C . PRO A 1 269 ? -1.420 -5.201 6.219 1.00 97.56 269 PRO A C 1
ATOM 2105 O O . PRO A 1 269 ? -1.119 -4.108 6.695 1.00 97.56 269 PRO A O 1
ATOM 2108 N N . ILE A 1 270 ? -2.680 -5.520 5.903 1.00 98.31 270 ILE A N 1
ATOM 2109 C CA . ILE A 1 270 ? -3.827 -4.624 6.111 1.00 98.31 270 ILE A CA 1
ATOM 2110 C C . ILE A 1 270 ? -4.062 -4.424 7.608 1.00 98.31 270 ILE A C 1
ATOM 2112 O O . ILE A 1 270 ? -4.240 -3.292 8.048 1.00 98.31 270 ILE A O 1
ATOM 2116 N N . GLU A 1 271 ? -4.033 -5.505 8.389 1.00 98.19 271 GLU A N 1
ATOM 2117 C CA . GLU A 1 271 ? -4.178 -5.482 9.846 1.00 98.19 271 GLU A CA 1
ATOM 2118 C C . GLU A 1 271 ? -3.127 -4.596 10.508 1.00 98.19 271 GLU A C 1
ATOM 2120 O O . GLU A 1 271 ? -3.478 -3.753 11.334 1.00 98.19 271 GLU A O 1
ATOM 2125 N N . GLN A 1 272 ? -1.864 -4.735 10.098 1.00 98.12 272 GLN A N 1
ATOM 2126 C CA . GLN A 1 272 ? -0.775 -3.898 10.596 1.00 98.12 272 GLN A CA 1
ATOM 2127 C C . GLN A 1 272 ? -0.995 -2.424 10.253 1.00 98.12 272 GLN A C 1
ATOM 2129 O O . GLN A 1 272 ? -0.990 -1.582 11.149 1.00 98.12 272 GLN A O 1
ATOM 2134 N N . ALA A 1 273 ? -1.245 -2.101 8.979 1.00 98.31 273 ALA A N 1
ATOM 2135 C CA . ALA A 1 273 ? -1.445 -0.715 8.557 1.00 98.31 273 ALA A CA 1
ATOM 2136 C C . ALA A 1 273 ? -2.655 -0.069 9.246 1.00 98.31 273 ALA A C 1
ATOM 2138 O O . ALA A 1 273 ? -2.603 1.090 9.662 1.00 98.31 273 ALA A O 1
ATOM 2139 N N . TYR A 1 274 ? -3.735 -0.834 9.411 1.00 98.19 274 TYR A N 1
ATOM 2140 C CA . TYR A 1 274 ? -4.930 -0.394 10.116 1.00 98.19 274 TYR A CA 1
ATOM 2141 C C . TYR A 1 274 ? -4.630 -0.101 11.590 1.00 98.19 274 TYR A C 1
ATOM 2143 O O . TYR A 1 274 ? -4.928 0.999 12.049 1.00 98.19 274 TYR A O 1
ATOM 2151 N N . ALA A 1 275 ? -3.987 -1.030 12.308 1.00 96.69 275 ALA A N 1
ATOM 2152 C CA . ALA A 1 275 ? -3.628 -0.855 13.717 1.00 96.69 275 ALA A CA 1
ATOM 2153 C C . ALA A 1 275 ? -2.672 0.331 13.927 1.00 96.69 275 ALA A C 1
ATOM 2155 O O . ALA A 1 275 ? -2.823 1.102 14.872 1.00 96.69 275 ALA A O 1
ATOM 2156 N N . MET A 1 276 ? -1.728 0.553 13.009 1.00 97.50 276 MET A N 1
ATOM 2157 C CA . MET A 1 276 ? -0.866 1.737 13.049 1.00 97.50 276 MET A CA 1
ATOM 2158 C C . MET A 1 276 ? -1.685 3.036 12.969 1.00 97.50 276 MET A C 1
ATOM 2160 O O . MET A 1 276 ? -1.458 3.977 13.732 1.00 97.50 276 MET A O 1
ATOM 2164 N N . MET A 1 277 ? -2.683 3.096 12.090 1.00 96.44 277 MET A N 1
ATOM 2165 C CA . MET A 1 277 ? -3.538 4.278 11.953 1.00 96.44 277 MET A CA 1
ATOM 2166 C C . MET A 1 277 ? -4.477 4.478 13.153 1.00 96.44 277 MET A C 1
ATOM 2168 O O . MET A 1 277 ? -4.646 5.614 13.605 1.00 96.44 277 MET A O 1
ATOM 2172 N N . THR A 1 278 ? -5.097 3.410 13.667 1.00 94.69 278 THR A N 1
ATOM 2173 C CA . THR A 1 278 ? -6.125 3.502 14.720 1.00 94.69 278 THR A CA 1
ATOM 2174 C C . THR A 1 278 ? -5.555 3.524 16.133 1.00 94.69 278 THR A C 1
ATOM 2176 O O . THR A 1 278 ? -6.009 4.314 16.962 1.00 94.69 278 THR A O 1
ATOM 2179 N N . ASP A 1 279 ? -4.545 2.699 16.404 1.00 92.44 279 ASP A N 1
ATOM 2180 C CA . ASP A 1 279 ? -4.079 2.414 17.764 1.00 92.44 279 ASP A CA 1
ATOM 2181 C C . ASP A 1 279 ? -2.815 3.212 18.092 1.00 92.44 279 ASP A C 1
ATOM 2183 O O . ASP A 1 279 ? -2.676 3.733 19.198 1.00 92.44 279 ASP A O 1
ATOM 2187 N N . LEU A 1 280 ? -1.921 3.362 17.108 1.00 91.44 280 LEU A N 1
ATOM 2188 C CA . LEU A 1 280 ? -0.657 4.096 17.247 1.00 91.44 280 LEU A CA 1
ATOM 2189 C C . LEU A 1 280 ? -0.740 5.559 16.786 1.00 91.44 280 LEU A C 1
ATOM 2191 O O . LEU A 1 280 ? 0.194 6.333 16.986 1.00 91.44 280 LEU A O 1
ATOM 2195 N N . GLY A 1 281 ? -1.864 5.956 16.186 1.00 91.62 281 GLY A N 1
ATOM 2196 C CA . GLY A 1 281 ? -2.142 7.347 15.841 1.00 91.62 281 GLY A CA 1
ATOM 2197 C C . GLY A 1 281 ? -1.361 7.886 14.643 1.00 91.62 281 GLY A C 1
ATOM 2198 O O . GLY A 1 281 ? -1.266 9.108 14.515 1.00 91.62 281 GLY A O 1
ATOM 2199 N N . TYR A 1 282 ? -0.860 7.018 13.757 1.00 96.50 282 TYR A N 1
ATOM 2200 C CA . TYR A 1 282 ? -0.202 7.444 12.521 1.00 96.50 282 TYR A CA 1
ATOM 2201 C C . TYR A 1 282 ? -1.136 8.302 11.642 1.00 96.50 282 TYR A C 1
ATOM 2203 O O . TYR A 1 282 ? -2.372 8.223 11.692 1.00 96.50 282 TYR A O 1
ATOM 2211 N N . ASP A 1 283 ? -0.522 9.178 10.850 1.00 97.81 283 ASP A N 1
ATOM 2212 C CA . ASP A 1 283 ? -1.212 10.039 9.888 1.00 97.81 283 ASP A CA 1
ATOM 2213 C C . ASP A 1 283 ? -1.277 9.414 8.501 1.00 97.81 283 ASP A C 1
ATOM 2215 O O . ASP A 1 283 ? -2.257 9.621 7.778 1.00 97.81 283 ASP A O 1
ATOM 2219 N N . SER A 1 284 ? -0.239 8.660 8.145 1.00 98.62 284 SER A N 1
ATOM 2220 C CA . SER A 1 284 ? -0.188 7.864 6.927 1.00 98.62 284 SER A CA 1
ATOM 2221 C C . SER A 1 284 ? 0.682 6.622 7.101 1.00 98.62 284 SER A C 1
ATOM 2223 O O . SER A 1 284 ? 1.666 6.634 7.842 1.00 98.62 284 SER A O 1
ATOM 2225 N N . VAL A 1 285 ? 0.304 5.542 6.422 1.00 98.81 285 VAL A N 1
ATOM 2226 C CA . VAL A 1 285 ? 1.010 4.259 6.409 1.00 98.81 285 VAL A CA 1
ATOM 2227 C C . VAL A 1 285 ? 0.971 3.687 5.000 1.00 98.81 285 VAL A C 1
ATOM 2229 O O . VAL A 1 285 ? -0.094 3.637 4.394 1.00 98.81 285 VAL A O 1
ATOM 2232 N N . PHE A 1 286 ? 2.098 3.242 4.461 1.00 98.69 286 PHE A N 1
ATOM 2233 C CA . PHE A 1 286 ? 2.160 2.716 3.095 1.00 98.69 286 PHE A CA 1
ATOM 2234 C C . PHE A 1 286 ? 3.027 1.464 3.006 1.00 98.69 286 PHE A C 1
ATOM 2236 O O . PHE A 1 286 ? 3.839 1.174 3.887 1.00 98.69 286 PHE A O 1
ATOM 2243 N N . SER A 1 287 ? 2.803 0.682 1.958 1.00 98.56 287 SER A N 1
ATOM 2244 C CA . SER A 1 287 ? 3.470 -0.598 1.768 1.00 98.56 287 SER A CA 1
ATOM 2245 C C . SER A 1 287 ? 4.841 -0.438 1.106 1.00 98.56 287 SER A C 1
ATOM 2247 O O . SER A 1 287 ? 5.005 0.265 0.106 1.00 98.56 287 SER A O 1
ATOM 2249 N N . VAL A 1 288 ? 5.833 -1.138 1.651 1.00 98.50 288 VAL A N 1
ATOM 2250 C CA . VAL A 1 288 ? 7.214 -1.146 1.150 1.00 98.50 288 VAL A CA 1
ATOM 2251 C C . VAL A 1 288 ? 7.735 -2.570 1.024 1.00 98.50 288 VAL A C 1
ATOM 2253 O O . VAL A 1 288 ? 7.173 -3.498 1.592 1.00 98.50 288 VAL A O 1
ATOM 2256 N N . THR A 1 289 ? 8.826 -2.761 0.301 1.00 97.75 289 THR A N 1
ATOM 2257 C CA . THR A 1 289 ? 9.578 -4.012 0.239 1.00 97.75 289 THR A CA 1
ATOM 2258 C C . THR A 1 289 ? 11.059 -3.701 0.348 1.00 97.75 289 THR A C 1
ATOM 2260 O O . THR A 1 289 ? 11.567 -2.809 -0.336 1.00 97.75 289 THR A O 1
ATOM 2263 N N . THR A 1 290 ? 11.765 -4.459 1.180 1.00 96.31 290 THR A N 1
ATOM 2264 C CA . THR A 1 290 ? 13.209 -4.309 1.342 1.00 96.31 290 THR A CA 1
ATOM 2265 C C . THR A 1 290 ? 13.954 -4.772 0.093 1.00 96.31 290 THR A C 1
ATOM 2267 O O . THR A 1 290 ? 13.752 -5.871 -0.433 1.00 96.31 290 THR A O 1
ATOM 2270 N N . SER A 1 291 ? 14.855 -3.922 -0.387 1.00 94.81 291 SER A N 1
ATOM 2271 C CA . SER A 1 291 ? 15.721 -4.162 -1.530 1.00 94.81 291 SER A CA 1
ATOM 2272 C C . SER A 1 291 ? 17.179 -4.121 -1.102 1.00 94.81 291 SER A C 1
ATOM 2274 O O . SER A 1 291 ? 17.673 -3.127 -0.585 1.00 94.81 291 SER A O 1
ATOM 2276 N N . TYR A 1 292 ? 17.910 -5.177 -1.444 1.00 94.94 292 TYR A N 1
ATOM 2277 C CA . TYR A 1 292 ? 19.357 -5.270 -1.228 1.00 94.94 292 TYR A CA 1
ATOM 2278 C C . TYR A 1 292 ? 20.160 -4.895 -2.481 1.00 94.94 292 TYR A C 1
ATOM 2280 O O . TYR A 1 292 ? 21.327 -5.263 -2.625 1.00 94.94 292 TYR A O 1
ATOM 2288 N N . LYS A 1 293 ? 19.523 -4.220 -3.447 1.00 95.19 293 LYS A N 1
ATOM 2289 C CA . LYS A 1 293 ? 20.180 -3.803 -4.689 1.00 95.19 293 LYS A CA 1
ATOM 2290 C C . LYS A 1 293 ? 21.152 -2.660 -4.403 1.00 95.19 293 LYS A C 1
ATOM 2292 O O . LYS A 1 293 ? 20.778 -1.622 -3.863 1.00 95.19 293 LYS A O 1
ATOM 2297 N N . LEU A 1 294 ? 22.391 -2.840 -4.845 1.00 96.06 294 LEU A N 1
ATOM 2298 C CA . LEU A 1 294 ? 23.411 -1.799 -4.810 1.00 96.06 294 LEU A CA 1
ATOM 2299 C C . LEU A 1 294 ? 23.177 -0.839 -5.978 1.00 96.06 294 LEU A C 1
ATOM 2301 O O . LEU A 1 294 ? 23.178 -1.254 -7.140 1.00 96.06 294 LEU A O 1
ATOM 2305 N N . ARG A 1 295 ? 22.923 0.429 -5.659 1.00 96.12 295 ARG A N 1
ATOM 2306 C CA . ARG A 1 295 ? 22.516 1.464 -6.611 1.00 96.12 295 ARG A CA 1
ATOM 2307 C C . ARG A 1 295 ? 23.711 2.325 -6.999 1.00 96.12 295 ARG A C 1
ATOM 2309 O O . ARG A 1 295 ? 24.559 2.643 -6.170 1.00 96.12 295 ARG A O 1
ATOM 2316 N N . TRP A 1 296 ? 23.744 2.712 -8.265 1.00 96.69 296 TRP A N 1
ATOM 2317 C CA . TRP A 1 296 ? 24.734 3.620 -8.836 1.00 96.69 296 TRP A CA 1
ATOM 2318 C C . TRP A 1 296 ? 24.017 4.838 -9.413 1.00 96.69 296 TRP A C 1
ATOM 2320 O O . TRP A 1 296 ? 22.872 4.720 -9.849 1.00 96.69 296 TRP A O 1
ATOM 2330 N N . THR A 1 297 ? 24.688 5.985 -9.436 1.00 97.00 297 THR A N 1
ATOM 2331 C CA . THR A 1 297 ? 24.198 7.208 -10.082 1.00 97.00 297 THR A CA 1
ATOM 2332 C C . THR A 1 297 ? 25.227 7.742 -11.071 1.00 97.00 297 THR A C 1
ATOM 2334 O O . THR A 1 297 ? 26.425 7.513 -10.903 1.00 97.00 297 THR A O 1
ATOM 2337 N N . PHE A 1 298 ? 24.760 8.453 -12.098 1.00 97.44 298 PHE A N 1
ATOM 2338 C CA . PHE A 1 298 ? 25.630 9.254 -12.953 1.00 97.44 298 PHE A CA 1
ATOM 2339 C C . PHE A 1 298 ? 25.975 10.567 -12.251 1.00 97.44 298 PHE A C 1
ATOM 2341 O O . PHE A 1 298 ? 25.115 11.205 -11.641 1.00 97.44 298 PHE A O 1
ATOM 2348 N N . ASN A 1 299 ? 27.231 10.970 -12.368 1.00 95.38 299 ASN A N 1
ATOM 2349 C CA . ASN A 1 299 ? 27.715 12.290 -12.003 1.00 95.38 299 ASN A CA 1
ATOM 2350 C C . ASN A 1 299 ? 27.526 13.252 -13.191 1.00 95.38 299 ASN A C 1
ATOM 2352 O O . ASN A 1 299 ? 27.243 12.836 -14.318 1.00 95.38 299 ASN A O 1
ATOM 2356 N N . SER A 1 300 ? 27.713 14.554 -12.961 1.00 96.38 300 SER A N 1
ATOM 2357 C CA . SER A 1 300 ? 27.560 15.587 -14.000 1.00 96.38 300 SER A CA 1
ATOM 2358 C C . SER A 1 300 ? 28.518 15.432 -15.187 1.00 96.38 300 SER A C 1
ATOM 2360 O O . SER A 1 300 ? 28.247 15.953 -16.263 1.00 96.38 300 SER A O 1
ATOM 2362 N N . ASP A 1 301 ? 29.636 14.732 -14.996 1.00 96.31 301 ASP A N 1
ATOM 2363 C CA . ASP A 1 301 ? 30.657 14.441 -16.007 1.00 96.31 301 ASP A CA 1
ATOM 2364 C C . ASP A 1 301 ? 30.465 13.072 -16.694 1.00 96.31 301 ASP A C 1
ATOM 2366 O O . ASP A 1 301 ? 31.372 12.595 -17.372 1.00 96.31 301 ASP A O 1
ATOM 2370 N N . PHE A 1 302 ? 29.300 12.435 -16.521 1.00 94.81 302 PHE A N 1
ATOM 2371 C CA . PHE A 1 302 ? 28.966 11.085 -17.000 1.00 94.81 302 PHE A CA 1
ATOM 2372 C C . PHE A 1 302 ? 29.758 9.934 -16.356 1.00 94.81 302 PHE A C 1
ATOM 2374 O O . PHE A 1 302 ? 29.555 8.776 -16.731 1.00 94.81 302 PHE A O 1
ATOM 2381 N N . SER A 1 303 ? 30.609 10.202 -15.361 1.00 96.75 303 SER A N 1
ATOM 2382 C CA . SER A 1 303 ? 31.165 9.138 -14.519 1.00 96.75 303 SER A CA 1
ATOM 2383 C C . SER A 1 303 ? 30.086 8.547 -13.597 1.00 96.75 303 SER A C 1
ATOM 2385 O O . SER A 1 303 ? 28.998 9.109 -13.462 1.00 96.75 303 SER A O 1
ATOM 2387 N N . VAL A 1 304 ? 30.354 7.393 -12.975 1.00 97.44 304 VAL A N 1
ATOM 2388 C CA . VAL A 1 304 ? 29.408 6.730 -12.059 1.00 97.44 304 VAL A CA 1
ATOM 2389 C C . VAL A 1 304 ? 29.942 6.682 -10.633 1.00 97.44 304 VAL A C 1
ATOM 2391 O O . VAL A 1 304 ? 31.132 6.462 -10.411 1.00 97.44 304 VAL A O 1
ATOM 2394 N N . SER A 1 305 ? 29.051 6.847 -9.660 1.00 96.56 305 SER A N 1
ATOM 2395 C CA . SER A 1 305 ? 29.357 6.753 -8.230 1.00 96.56 305 SER A CA 1
ATOM 2396 C C . SER A 1 305 ? 28.342 5.855 -7.509 1.00 96.56 305 SER A C 1
ATOM 2398 O O . SER A 1 305 ? 27.199 5.717 -7.967 1.00 96.56 305 SER A O 1
ATOM 2400 N N . PRO A 1 306 ? 28.743 5.171 -6.421 1.00 96.69 306 PRO A N 1
ATOM 2401 C CA . PRO A 1 306 ? 27.805 4.393 -5.625 1.00 96.69 306 PRO A CA 1
ATOM 2402 C C . PRO A 1 306 ? 26.828 5.329 -4.900 1.00 96.69 306 PRO A C 1
ATOM 2404 O O . PRO A 1 306 ? 27.226 6.362 -4.367 1.00 96.69 306 PRO A O 1
ATOM 2407 N N . LEU A 1 307 ? 25.549 4.961 -4.861 1.00 95.50 307 LEU A N 1
ATOM 2408 C CA . LEU A 1 307 ? 24.506 5.766 -4.219 1.00 95.50 307 LEU A CA 1
ATOM 2409 C C . LEU A 1 307 ? 24.261 5.354 -2.760 1.00 95.50 307 LEU A C 1
ATOM 2411 O O . LEU A 1 307 ? 23.971 6.203 -1.926 1.00 95.50 307 LEU A O 1
ATOM 2415 N N . ASN A 1 308 ? 24.346 4.055 -2.458 1.00 94.12 308 ASN A N 1
ATOM 2416 C CA . ASN A 1 308 ? 23.948 3.487 -1.163 1.00 94.12 308 ASN A CA 1
ATOM 2417 C C . ASN A 1 308 ? 24.978 2.515 -0.561 1.00 94.12 308 ASN A C 1
ATOM 2419 O O . ASN A 1 308 ? 24.631 1.721 0.307 1.00 94.12 308 ASN A O 1
ATOM 2423 N N . PHE A 1 309 ? 26.231 2.522 -1.028 1.00 94.12 309 PHE A N 1
ATOM 2424 C CA . PHE A 1 309 ? 27.264 1.623 -0.504 1.00 94.12 309 PHE A CA 1
ATOM 2425 C C . PHE A 1 309 ? 28.684 2.177 -0.669 1.00 94.12 309 PHE A C 1
ATOM 2427 O O . PHE A 1 309 ? 28.934 3.068 -1.476 1.00 94.12 309 PHE A O 1
ATOM 2434 N N . ASP A 1 310 ? 29.627 1.614 0.083 1.00 93.00 310 ASP A N 1
ATOM 2435 C CA . ASP A 1 310 ? 31.055 1.940 0.019 1.00 93.00 310 ASP A CA 1
ATOM 2436 C C . ASP A 1 310 ? 31.776 0.987 -0.955 1.00 93.00 310 ASP A C 1
ATOM 2438 O O . ASP A 1 310 ? 31.642 -0.236 -0.857 1.00 93.00 310 ASP A O 1
ATOM 2442 N N . LEU A 1 311 ? 32.560 1.526 -1.899 1.00 93.62 311 LEU A N 1
ATOM 2443 C CA . LEU A 1 311 ? 33.333 0.726 -2.864 1.00 93.62 311 LEU A CA 1
ATOM 2444 C C . LEU A 1 311 ? 34.396 -0.143 -2.188 1.00 93.62 311 LEU A C 1
ATOM 2446 O O . LEU A 1 311 ? 34.671 -1.247 -2.652 1.00 93.62 311 LEU A O 1
ATOM 2450 N N . THR A 1 312 ? 34.989 0.357 -1.106 1.00 94.94 312 THR A N 1
ATOM 2451 C CA . THR A 1 312 ? 36.066 -0.322 -0.374 1.00 94.94 312 THR A CA 1
ATOM 2452 C C . THR A 1 312 ? 35.534 -1.361 0.609 1.00 94.94 312 THR A C 1
ATOM 2454 O O . THR A 1 312 ? 36.258 -2.271 1.005 1.00 94.94 312 THR A O 1
ATOM 2457 N N . ARG A 1 313 ? 34.250 -1.256 0.973 1.00 92.50 313 ARG A N 1
ATOM 2458 C CA . ARG A 1 313 ? 33.549 -2.139 1.913 1.00 92.50 313 ARG A CA 1
ATOM 2459 C C . ARG A 1 313 ? 32.185 -2.519 1.354 1.00 92.50 313 ARG A C 1
ATOM 2461 O O . ARG A 1 313 ? 31.143 -2.179 1.910 1.00 92.50 313 ARG A O 1
ATOM 2468 N N . ARG A 1 314 ? 32.194 -3.208 0.213 1.00 94.75 314 ARG A N 1
ATOM 2469 C CA . ARG A 1 314 ? 30.965 -3.633 -0.463 1.00 94.75 314 ARG A CA 1
ATOM 2470 C C . ARG A 1 314 ? 30.200 -4.632 0.425 1.00 94.75 314 ARG A C 1
ATOM 2472 O O . ARG A 1 314 ? 30.735 -5.713 0.675 1.00 94.75 314 ARG A O 1
ATOM 2479 N N . PRO A 1 315 ? 28.972 -4.316 0.874 1.00 93.31 315 PRO A N 1
ATOM 2480 C CA . PRO A 1 315 ? 28.243 -5.182 1.794 1.00 93.31 315 PRO A CA 1
ATOM 2481 C C . PRO A 1 315 ? 27.710 -6.423 1.070 1.00 93.31 315 PRO A C 1
ATOM 2483 O O . PRO A 1 315 ? 27.299 -6.352 -0.096 1.00 93.31 315 PRO A O 1
ATOM 2486 N N . ARG A 1 316 ? 27.685 -7.573 1.757 1.00 93.31 316 ARG A N 1
ATOM 2487 C CA . ARG A 1 316 ? 26.877 -8.723 1.321 1.00 93.31 316 ARG A CA 1
ATOM 2488 C C . ARG A 1 316 ? 25.434 -8.505 1.768 1.00 93.31 316 ARG A C 1
ATOM 2490 O O . ARG A 1 316 ? 25.165 -7.695 2.649 1.00 93.31 316 ARG A O 1
ATOM 2497 N N . ARG A 1 317 ? 24.492 -9.255 1.188 1.00 90.50 317 ARG A N 1
ATOM 2498 C CA . ARG A 1 317 ? 23.054 -9.123 1.488 1.00 90.50 317 ARG A CA 1
ATOM 2499 C C . ARG A 1 317 ? 22.744 -9.218 2.986 1.00 90.50 317 ARG A C 1
ATOM 2501 O O . ARG A 1 317 ? 21.898 -8.483 3.461 1.00 90.50 317 ARG A O 1
ATOM 2508 N N . GLN A 1 318 ? 23.414 -10.121 3.692 1.00 93.31 318 GLN A N 1
ATOM 2509 C CA . GLN A 1 318 ? 23.202 -10.383 5.115 1.00 93.31 318 GLN A CA 1
ATOM 2510 C C . GLN A 1 318 ? 23.905 -9.392 6.054 1.00 93.31 318 GLN A C 1
ATOM 2512 O O . GLN A 1 318 ? 23.723 -9.491 7.260 1.00 93.31 318 GLN A O 1
ATOM 2517 N N . ASP A 1 319 ? 24.735 -8.489 5.524 1.00 92.56 319 ASP A N 1
ATOM 2518 C CA . ASP A 1 319 ? 25.571 -7.595 6.335 1.00 92.56 319 ASP A CA 1
ATOM 2519 C C . ASP A 1 319 ? 24.941 -6.203 6.531 1.00 92.56 319 ASP A C 1
ATOM 2521 O O . ASP A 1 319 ? 25.593 -5.312 7.073 1.00 92.56 319 ASP A O 1
ATOM 2525 N N . TRP A 1 320 ? 23.720 -5.975 6.036 1.00 92.56 320 TRP A N 1
ATOM 2526 C CA . TRP A 1 320 ? 23.026 -4.690 6.150 1.00 92.56 320 TRP A CA 1
ATOM 2527 C C . TRP A 1 320 ? 21.512 -4.839 5.982 1.00 92.56 320 TRP A C 1
ATOM 2529 O O . TRP A 1 320 ? 21.035 -5.836 5.439 1.00 92.56 320 TRP A O 1
ATOM 2539 N N . ASP A 1 321 ? 20.772 -3.814 6.400 1.00 91.81 321 ASP A N 1
ATOM 2540 C CA . ASP A 1 321 ? 19.307 -3.850 6.475 1.00 91.81 321 ASP A CA 1
ATOM 2541 C C . ASP A 1 321 ? 18.610 -3.661 5.117 1.00 91.81 321 ASP A C 1
ATOM 2543 O O . ASP A 1 321 ? 17.448 -4.025 4.958 1.00 91.81 321 ASP A O 1
ATOM 2547 N N . GLY A 1 322 ? 19.326 -3.162 4.104 1.00 94.00 322 GLY A N 1
ATOM 2548 C CA . GLY A 1 322 ? 18.766 -2.855 2.787 1.00 94.00 322 GLY A CA 1
ATOM 2549 C C . GLY A 1 322 ? 18.057 -1.498 2.722 1.00 94.00 322 GLY A C 1
ATOM 2550 O O . GLY A 1 322 ? 18.012 -0.740 3.686 1.00 94.00 322 GLY A O 1
ATOM 2551 N N . ASP A 1 323 ? 17.505 -1.189 1.549 1.00 96.00 323 ASP A N 1
ATOM 2552 C CA . ASP A 1 323 ? 16.693 0.008 1.317 1.00 96.00 323 ASP A CA 1
ATOM 2553 C C . ASP A 1 323 ? 15.205 -0.358 1.254 1.00 96.00 323 ASP A C 1
ATOM 2555 O O . ASP A 1 323 ? 14.826 -1.305 0.559 1.00 96.00 323 ASP A O 1
ATOM 2559 N N . LEU A 1 324 ? 14.344 0.441 1.886 1.00 96.94 324 LEU A N 1
ATOM 2560 C CA . LEU A 1 324 ? 12.892 0.321 1.737 1.00 96.94 324 LEU A CA 1
ATOM 2561 C C . LEU A 1 324 ? 12.439 0.931 0.408 1.00 96.94 324 LEU A C 1
ATOM 2563 O O . LEU A 1 324 ? 12.670 2.112 0.146 1.00 96.94 324 LEU A O 1
ATOM 2567 N N . ILE A 1 325 ? 11.772 0.131 -0.423 1.00 97.19 325 ILE A N 1
ATOM 2568 C CA . ILE A 1 325 ? 11.233 0.555 -1.719 1.00 97.19 325 ILE A CA 1
ATOM 2569 C C . ILE A 1 325 ? 9.714 0.446 -1.681 1.00 97.19 325 ILE A C 1
ATOM 2571 O O . ILE A 1 325 ? 9.176 -0.613 -1.372 1.00 97.19 325 ILE A O 1
ATOM 2575 N N . GLU A 1 326 ? 9.016 1.528 -2.003 1.00 96.25 326 GLU A N 1
ATOM 2576 C CA . GLU A 1 326 ? 7.563 1.501 -2.166 1.00 96.25 326 GLU A CA 1
ATOM 2577 C C . GLU A 1 326 ? 7.144 0.503 -3.256 1.00 96.25 326 GLU A C 1
ATOM 2579 O O . GLU A 1 326 ? 7.810 0.383 -4.284 1.00 96.25 326 GLU A O 1
ATOM 2584 N N . ASN A 1 327 ? 6.048 -0.222 -3.027 1.00 94.81 327 ASN A N 1
ATOM 2585 C CA . ASN A 1 327 ? 5.585 -1.287 -3.929 1.00 94.81 327 ASN A CA 1
ATOM 2586 C C . ASN A 1 327 ? 4.134 -1.119 -4.411 1.00 94.81 327 ASN A C 1
ATOM 2588 O O . ASN A 1 327 ? 3.531 -2.085 -4.877 1.00 94.81 327 ASN A O 1
ATOM 2592 N N . GLY A 1 328 ? 3.548 0.067 -4.222 1.00 92.94 328 GLY A N 1
ATOM 2593 C CA . GLY A 1 328 ? 2.231 0.431 -4.755 1.00 92.94 328 GLY A CA 1
ATOM 2594 C C . GLY A 1 328 ? 1.022 -0.272 -4.123 1.00 92.94 328 GLY A C 1
ATOM 2595 O O . GLY A 1 328 ? -0.107 0.158 -4.345 1.00 92.94 328 GLY A O 1
ATOM 2596 N N . MET A 1 329 ? 1.214 -1.309 -3.299 1.00 97.44 329 MET A N 1
ATOM 2597 C CA . MET A 1 329 ? 0.124 -2.182 -2.849 1.00 97.44 329 MET A CA 1
ATOM 2598 C C . MET A 1 329 ? -0.972 -1.436 -2.072 1.00 97.44 329 MET A C 1
ATOM 2600 O O . MET A 1 329 ? -2.160 -1.616 -2.371 1.00 97.44 329 MET A O 1
ATOM 2604 N N . PHE A 1 330 ? -0.607 -0.586 -1.105 1.00 98.62 330 PHE A N 1
ATOM 2605 C CA . PHE A 1 330 ? -1.567 0.280 -0.422 1.00 98.62 330 PHE A CA 1
ATOM 2606 C C . PHE A 1 330 ? -0.974 1.554 0.187 1.00 98.62 330 PHE A C 1
ATOM 2608 O O . PHE A 1 330 ? 0.208 1.639 0.520 1.00 98.62 330 PHE A O 1
ATOM 2615 N N . TYR A 1 331 ? -1.869 2.515 0.424 1.00 98.69 331 TYR A N 1
ATOM 2616 C CA . TYR A 1 331 ? -1.605 3.797 1.070 1.00 98.69 331 TYR A CA 1
ATOM 2617 C C . TYR A 1 331 ? -2.772 4.152 1.996 1.00 98.69 331 TYR A C 1
ATOM 2619 O O . TYR A 1 331 ? -3.862 4.493 1.543 1.00 98.69 331 TYR A O 1
ATOM 2627 N N . PHE A 1 332 ? -2.554 4.088 3.299 1.00 98.81 332 PHE A N 1
ATOM 2628 C CA . PHE A 1 332 ? -3.479 4.544 4.327 1.00 98.81 332 PHE A CA 1
ATOM 2629 C C . PHE A 1 332 ? -3.118 5.972 4.694 1.00 98.81 332 PHE A C 1
ATOM 2631 O O . PHE A 1 332 ? -1.948 6.279 4.904 1.00 98.81 332 PHE A O 1
ATOM 2638 N N . PHE A 1 333 ? -4.107 6.852 4.785 1.00 98.69 333 PHE A N 1
ATOM 2639 C CA . PHE A 1 333 ? -3.866 8.244 5.137 1.00 98.69 333 PHE A CA 1
ATOM 2640 C C . PHE A 1 333 ? -5.121 8.928 5.659 1.00 98.69 333 PHE A C 1
ATOM 2642 O O . PHE A 1 333 ? -6.253 8.595 5.299 1.00 98.69 333 PHE A O 1
ATOM 2649 N N . ARG A 1 334 ? -4.924 9.936 6.506 1.00 98.12 334 ARG A N 1
ATOM 2650 C CA . ARG A 1 334 ? -6.010 10.823 6.934 1.00 98.12 334 ARG A CA 1
ATOM 2651 C C . ARG A 1 334 ? -6.363 11.792 5.814 1.00 98.12 334 ARG A C 1
ATOM 2653 O O . ARG A 1 334 ? -5.475 12.419 5.236 1.00 98.12 334 ARG A O 1
ATOM 2660 N N . THR A 1 335 ? -7.653 11.999 5.556 1.00 98.00 335 THR A N 1
ATOM 2661 C CA . THR A 1 335 ? -8.117 12.864 4.453 1.00 98.00 335 THR A CA 1
ATOM 2662 C C . THR A 1 335 ? -7.672 14.316 4.607 1.00 98.00 335 THR A C 1
ATOM 2664 O O . THR A 1 335 ? -7.454 14.999 3.608 1.00 98.00 335 THR A O 1
ATOM 2667 N N . ARG A 1 336 ? -7.394 14.767 5.839 1.00 96.88 336 ARG A N 1
ATOM 2668 C CA . ARG A 1 336 ? -6.769 16.073 6.106 1.00 96.88 336 ARG A CA 1
ATOM 2669 C C . ARG A 1 336 ? -5.443 16.294 5.371 1.00 96.88 336 ARG A C 1
ATOM 2671 O O . ARG A 1 336 ? -5.109 17.439 5.100 1.00 96.88 336 ARG A O 1
ATOM 2678 N N . LEU A 1 337 ? -4.687 15.244 5.031 1.00 97.56 337 LEU A N 1
ATOM 2679 C CA . LEU A 1 337 ? -3.422 15.383 4.295 1.00 97.56 337 LEU A CA 1
ATOM 2680 C C . LEU A 1 337 ? -3.625 15.877 2.853 1.00 97.56 337 LEU A C 1
ATOM 2682 O O . LEU A 1 337 ? -2.740 16.519 2.287 1.00 97.56 337 LEU A O 1
ATOM 2686 N N . LEU A 1 338 ? -4.821 15.689 2.284 1.00 96.75 338 LEU A N 1
ATOM 2687 C CA . LEU A 1 338 ? -5.143 16.122 0.922 1.00 96.75 338 LEU A CA 1
ATOM 2688 C C . LEU A 1 338 ? -5.086 17.648 0.748 1.00 96.75 338 LEU A C 1
ATOM 2690 O O . LEU A 1 338 ? -4.835 18.118 -0.367 1.00 96.75 338 LEU A O 1
ATOM 2694 N N . GLN A 1 339 ? -5.250 18.421 1.830 1.00 95.06 339 GLN A N 1
ATOM 2695 C CA . GLN A 1 339 ? -5.082 19.881 1.805 1.00 95.06 339 GLN A CA 1
ATOM 2696 C C . GLN A 1 339 ? -3.641 20.298 1.469 1.00 95.06 339 GLN A C 1
ATOM 2698 O O . GLN A 1 339 ? -3.421 21.372 0.918 1.00 95.06 339 GLN A O 1
ATOM 2703 N N . PHE A 1 340 ? -2.668 19.423 1.743 1.00 97.00 340 PHE A N 1
ATOM 2704 C CA . PHE A 1 340 ? -1.253 19.625 1.436 1.00 97.00 340 PHE A CA 1
ATOM 2705 C C . PHE A 1 340 ? -0.832 18.972 0.114 1.00 97.00 340 PHE A C 1
ATOM 2707 O O . PHE A 1 340 ? 0.351 18.955 -0.203 1.00 97.00 340 PHE A O 1
ATOM 2714 N N . ASN A 1 341 ? -1.781 18.447 -0.671 1.00 95.94 341 ASN A N 1
ATOM 2715 C CA . ASN A 1 341 ? -1.507 17.713 -1.910 1.00 95.94 341 ASN A CA 1
ATOM 2716 C C . ASN A 1 341 ? -0.616 16.472 -1.716 1.00 95.94 341 ASN A C 1
ATOM 2718 O O . ASN A 1 341 ? 0.172 16.147 -2.600 1.00 95.94 341 ASN A O 1
ATOM 2722 N N . VAL A 1 342 ? -0.743 15.764 -0.592 1.00 95.94 342 VAL A N 1
ATOM 2723 C CA . VAL A 1 342 ? 0.028 14.536 -0.340 1.00 95.94 342 VAL A CA 1
ATOM 2724 C C . VAL A 1 342 ? -0.862 13.408 0.171 1.00 95.94 342 VAL A C 1
ATOM 2726 O O . VAL A 1 342 ? -1.875 13.648 0.828 1.00 95.94 342 VAL A O 1
ATOM 2729 N N . LEU A 1 343 ? -0.462 12.173 -0.138 1.00 96.25 343 LEU A N 1
ATOM 2730 C CA . LEU A 1 343 ? -1.002 10.958 0.481 1.00 96.25 343 LEU A CA 1
ATOM 2731 C C . LEU A 1 343 ? -0.141 10.519 1.675 1.00 96.25 343 LEU A C 1
ATOM 2733 O O . LEU A 1 343 ? -0.652 9.943 2.625 1.00 96.25 343 LEU A O 1
ATOM 2737 N N . GLN A 1 344 ? 1.157 10.825 1.642 1.00 97.38 344 GLN A N 1
ATOM 2738 C CA . GLN A 1 344 ? 2.131 10.470 2.673 1.00 97.38 344 GLN A CA 1
ATOM 2739 C C . GLN A 1 344 ? 2.603 11.744 3.372 1.00 97.38 344 GLN A C 1
ATOM 2741 O O . GLN A 1 344 ? 3.066 12.685 2.727 1.00 97.38 344 GLN A O 1
ATOM 2746 N N . GLY A 1 345 ? 2.447 11.800 4.689 1.00 94.56 345 GLY A N 1
ATOM 2747 C CA . GLY A 1 345 ? 2.807 12.962 5.491 1.00 94.56 345 GLY A CA 1
ATOM 2748 C C . GLY A 1 345 ? 2.380 12.831 6.949 1.00 94.56 345 GLY A C 1
ATOM 2749 O O . GLY A 1 345 ? 1.698 11.879 7.333 1.00 94.56 345 GLY A O 1
ATOM 2750 N N . GLY A 1 346 ? 2.785 13.807 7.763 1.00 96.12 346 GLY A N 1
ATOM 2751 C CA . GLY A 1 346 ? 2.598 13.759 9.215 1.00 96.12 346 GLY A CA 1
ATOM 2752 C C . GLY A 1 346 ? 3.458 12.669 9.857 1.00 96.12 346 GLY A C 1
ATOM 2753 O O . GLY A 1 346 ? 4.593 12.444 9.438 1.00 96.12 346 GLY A O 1
ATOM 2754 N N . GLN A 1 347 ? 2.922 11.984 10.867 1.00 96.69 347 GLN A N 1
ATOM 2755 C CA . GLN A 1 347 ? 3.554 10.783 11.409 1.00 96.69 347 GLN A CA 1
ATOM 2756 C C . GLN A 1 347 ? 3.391 9.618 10.420 1.00 96.69 347 GLN A C 1
ATOM 2758 O O . GLN A 1 347 ? 2.299 9.060 10.282 1.00 96.69 347 GLN A O 1
ATOM 2763 N N . MET A 1 348 ? 4.476 9.283 9.719 1.00 97.94 348 MET A N 1
ATOM 2764 C CA . MET A 1 348 ? 4.504 8.268 8.663 1.00 97.94 348 MET A CA 1
ATOM 2765 C C . MET A 1 348 ? 4.982 6.919 9.183 1.00 97.94 348 MET A C 1
ATOM 2767 O O . MET A 1 348 ? 5.972 6.844 9.909 1.00 97.94 348 MET A O 1
ATOM 2771 N N . GLY A 1 349 ? 4.291 5.862 8.774 1.00 98.31 349 GLY A N 1
ATOM 2772 C CA . GLY A 1 349 ? 4.650 4.477 9.034 1.00 98.31 349 GLY A CA 1
ATOM 2773 C C . GLY A 1 349 ? 4.772 3.687 7.739 1.00 98.31 349 GLY A C 1
ATOM 2774 O O . GLY A 1 349 ? 4.284 4.105 6.690 1.00 98.31 349 GLY A O 1
ATOM 2775 N N . VAL A 1 350 ? 5.406 2.525 7.817 1.00 98.38 350 VAL A N 1
ATOM 2776 C CA . VAL A 1 350 ? 5.513 1.599 6.690 1.00 98.38 350 VAL A CA 1
ATOM 2777 C C . VAL A 1 350 ? 5.140 0.195 7.128 1.00 98.38 350 VAL A C 1
ATOM 2779 O O . VAL A 1 350 ? 5.356 -0.175 8.280 1.00 98.38 350 VAL A O 1
ATOM 2782 N N . VAL A 1 351 ? 4.603 -0.584 6.195 1.00 98.38 351 VAL A N 1
ATOM 2783 C CA . VAL A 1 351 ? 4.406 -2.024 6.367 1.00 98.38 351 VAL A CA 1
ATOM 2784 C C . VAL A 1 351 ? 5.219 -2.745 5.310 1.00 98.38 351 VAL A C 1
ATOM 2786 O O . VAL A 1 351 ? 5.038 -2.522 4.110 1.00 98.38 351 VAL A O 1
ATOM 2789 N N . GLU A 1 352 ? 6.119 -3.611 5.759 1.00 97.88 352 GLU A N 1
ATOM 2790 C CA . GLU A 1 352 ? 6.950 -4.397 4.863 1.00 97.88 352 GLU A CA 1
ATOM 2791 C C . GLU A 1 352 ? 6.158 -5.568 4.265 1.00 97.88 352 GLU A C 1
ATOM 2793 O O . GLU A 1 352 ? 5.568 -6.391 4.965 1.00 97.88 352 GLU A O 1
ATOM 2798 N N . ILE A 1 353 ? 6.162 -5.644 2.938 1.00 97.12 353 ILE A N 1
ATOM 2799 C CA . ILE A 1 353 ? 5.607 -6.733 2.150 1.00 97.12 353 ILE A CA 1
ATOM 2800 C C . ILE A 1 353 ? 6.763 -7.631 1.711 1.00 97.12 353 ILE A C 1
ATOM 2802 O O . ILE A 1 353 ? 7.689 -7.147 1.043 1.00 97.12 353 ILE A O 1
ATOM 2806 N N . PRO A 1 354 ? 6.696 -8.940 2.009 1.00 94.19 354 PRO A N 1
ATOM 2807 C CA . PRO A 1 354 ? 7.675 -9.905 1.538 1.00 94.19 354 PRO A CA 1
ATOM 2808 C C . PRO A 1 354 ? 7.859 -9.847 0.019 1.00 94.19 354 PRO A C 1
ATOM 2810 O O . PRO A 1 354 ? 6.892 -9.759 -0.739 1.00 94.19 354 PRO A O 1
ATOM 2813 N N . GLN A 1 355 ? 9.106 -9.967 -0.437 1.00 92.19 355 GLN A N 1
ATOM 2814 C CA . GLN A 1 355 ? 9.463 -9.833 -1.854 1.00 92.19 355 GLN A CA 1
ATOM 2815 C C . GLN A 1 355 ? 8.712 -10.813 -2.778 1.00 92.19 355 GLN A C 1
ATOM 2817 O O . GLN A 1 355 ? 8.435 -10.504 -3.933 1.00 92.19 355 GLN A O 1
ATOM 2822 N N . ASN A 1 356 ? 8.354 -12.000 -2.282 1.00 91.06 356 ASN A N 1
ATOM 2823 C CA . ASN A 1 356 ? 7.575 -12.981 -3.042 1.00 91.06 356 ASN A CA 1
ATOM 2824 C C . ASN A 1 356 ? 6.097 -12.585 -3.232 1.00 91.06 356 ASN A C 1
ATOM 2826 O O . ASN A 1 356 ? 5.435 -13.161 -4.090 1.00 91.06 356 ASN A O 1
ATOM 2830 N N . ARG A 1 357 ? 5.584 -11.613 -2.467 1.00 93.88 357 ARG A N 1
ATOM 2831 C CA . ARG A 1 357 ? 4.218 -11.074 -2.580 1.00 93.88 357 ARG A CA 1
ATOM 2832 C C . ARG A 1 357 ? 4.175 -9.634 -3.103 1.00 93.88 357 ARG A C 1
ATOM 2834 O O . ARG A 1 357 ? 3.090 -9.118 -3.346 1.00 93.88 357 ARG A O 1
ATOM 2841 N N . SER A 1 358 ? 5.325 -9.001 -3.331 1.00 95.19 358 SER A N 1
ATOM 2842 C CA . SER A 1 358 ? 5.431 -7.599 -3.755 1.00 95.19 358 SER A CA 1
ATOM 2843 C C . SER A 1 358 ? 5.395 -7.390 -5.278 1.00 95.19 358 SER A C 1
ATOM 2845 O O . SER A 1 358 ? 5.869 -6.363 -5.758 1.00 95.19 358 SER A O 1
ATOM 2847 N N . LEU A 1 359 ? 4.929 -8.374 -6.058 1.00 95.56 359 LEU A N 1
ATOM 2848 C CA . LEU A 1 359 ? 4.848 -8.243 -7.517 1.00 95.56 359 LEU A CA 1
ATOM 2849 C C . LEU A 1 359 ? 3.808 -7.181 -7.893 1.00 95.56 359 LEU A C 1
ATOM 2851 O O . LEU A 1 359 ? 2.662 -7.267 -7.453 1.00 95.56 359 LEU A O 1
ATOM 2855 N N . GLU A 1 360 ? 4.194 -6.252 -8.763 1.00 95.00 360 GLU A N 1
ATOM 2856 C CA . GLU A 1 360 ? 3.303 -5.274 -9.385 1.00 95.00 360 GLU A CA 1
ATOM 2857 C C . GLU A 1 360 ? 3.109 -5.606 -10.872 1.00 95.00 360 GLU A C 1
ATOM 2859 O O . GLU A 1 360 ? 4.057 -5.944 -11.579 1.00 95.00 360 GLU A O 1
ATOM 2864 N N . ILE A 1 361 ? 1.861 -5.563 -11.342 1.00 94.94 361 ILE A N 1
ATOM 2865 C CA . ILE A 1 361 ? 1.502 -5.843 -12.732 1.00 94.94 361 ILE A CA 1
ATOM 2866 C C . ILE A 1 361 ? 1.408 -4.534 -13.512 1.00 94.94 361 ILE A C 1
ATOM 2868 O O . ILE A 1 361 ? 0.381 -3.848 -13.458 1.00 94.94 361 ILE A O 1
ATOM 2872 N N . ASP A 1 362 ? 2.417 -4.252 -14.334 1.00 91.06 362 ASP A N 1
ATOM 2873 C CA . ASP A 1 362 ? 2.417 -3.110 -15.258 1.00 91.06 362 ASP A CA 1
ATOM 2874 C C . ASP A 1 362 ? 2.506 -3.502 -16.724 1.00 91.06 362 ASP A C 1
ATOM 2876 O O . ASP A 1 362 ? 1.976 -2.802 -17.594 1.00 91.06 362 ASP A O 1
ATOM 2880 N N . SER A 1 363 ? 3.095 -4.660 -16.995 1.00 93.38 363 SER A N 1
ATOM 2881 C CA . SER A 1 363 ? 3.285 -5.194 -18.331 1.00 93.38 363 SER A CA 1
ATOM 2882 C C . SER A 1 363 ? 2.598 -6.552 -18.520 1.00 93.38 363 SER A C 1
ATOM 2884 O O . SER A 1 363 ? 2.320 -7.276 -17.556 1.00 93.38 363 SER A O 1
ATOM 2886 N N . PRO A 1 364 ? 2.355 -6.966 -19.778 1.00 94.50 364 PRO A N 1
ATOM 2887 C CA . PRO A 1 364 ? 1.885 -8.318 -20.075 1.00 94.50 364 PRO A CA 1
ATOM 2888 C C . PRO A 1 364 ? 2.788 -9.428 -19.511 1.00 94.50 364 PRO A C 1
ATOM 2890 O O . PRO A 1 364 ? 2.294 -10.509 -19.185 1.00 94.50 364 PRO A O 1
ATOM 2893 N N . LEU A 1 365 ? 4.097 -9.171 -19.375 1.00 95.56 365 LEU A N 1
ATOM 2894 C CA . LEU A 1 365 ? 5.035 -10.117 -18.773 1.00 95.56 365 LEU A CA 1
ATOM 2895 C C . LEU A 1 365 ? 4.756 -10.291 -17.277 1.00 95.56 365 LEU A C 1
ATOM 2897 O O . LEU A 1 365 ? 4.667 -11.428 -16.816 1.00 95.56 365 LEU A O 1
ATOM 2901 N N . ASP A 1 366 ? 4.539 -9.199 -16.545 1.00 96.00 366 ASP A N 1
ATOM 2902 C CA . ASP A 1 366 ? 4.220 -9.250 -15.112 1.00 96.00 366 ASP A CA 1
ATOM 2903 C C . ASP A 1 366 ? 2.917 -10.008 -14.870 1.00 96.00 366 ASP A C 1
ATOM 2905 O O . ASP A 1 366 ? 2.843 -10.858 -13.984 1.00 96.00 366 ASP A O 1
ATOM 2909 N N . LEU A 1 367 ? 1.904 -9.779 -15.716 1.00 96.62 367 LEU A N 1
ATOM 2910 C CA . LEU A 1 367 ? 0.651 -10.530 -15.660 1.00 96.62 367 LEU A CA 1
ATOM 2911 C C . LEU A 1 367 ? 0.895 -12.029 -15.873 1.00 96.62 367 LEU A C 1
ATOM 2913 O O . LEU A 1 367 ? 0.321 -12.855 -15.163 1.00 96.62 367 LEU A O 1
ATOM 2917 N N . LYS A 1 368 ? 1.758 -12.399 -16.825 1.00 97.06 368 LYS A N 1
ATOM 2918 C CA . LYS A 1 368 ? 2.081 -13.806 -17.079 1.00 97.06 368 LYS A CA 1
ATOM 2919 C C . LYS A 1 368 ? 2.836 -14.442 -15.911 1.00 97.06 368 LYS A C 1
ATOM 2921 O O . LYS A 1 368 ? 2.546 -15.588 -15.557 1.00 97.06 368 LYS A O 1
ATOM 2926 N N . ILE A 1 369 ? 3.767 -13.710 -15.300 1.00 96.94 369 ILE A N 1
ATOM 2927 C CA . ILE A 1 369 ? 4.469 -14.136 -14.084 1.00 96.94 369 ILE A CA 1
ATOM 2928 C C . ILE A 1 369 ? 3.452 -14.342 -12.961 1.00 96.94 369 ILE A C 1
ATOM 2930 O O . ILE A 1 369 ? 3.404 -15.430 -12.388 1.00 96.94 369 ILE A O 1
ATOM 2934 N N . ALA A 1 370 ? 2.579 -13.360 -12.717 1.00 97.12 370 ALA A N 1
ATOM 2935 C CA . ALA A 1 370 ? 1.539 -13.429 -11.698 1.00 97.12 370 ALA A CA 1
ATOM 2936 C C . ALA A 1 370 ? 0.637 -14.658 -11.885 1.00 97.12 370 ALA A C 1
ATOM 2938 O O . ALA A 1 370 ? 0.432 -15.421 -10.947 1.00 97.12 370 ALA A O 1
ATOM 2939 N N . GLN A 1 371 ? 0.156 -14.902 -13.108 1.00 97.00 371 GLN A N 1
ATOM 2940 C CA . GLN A 1 371 ? -0.651 -16.081 -13.449 1.00 97.00 371 GLN A CA 1
ATOM 2941 C C . GLN A 1 371 ? 0.076 -17.404 -13.189 1.00 97.00 371 GLN A C 1
ATOM 2943 O O . GLN A 1 371 ? -0.564 -18.388 -12.832 1.00 97.00 371 GLN A O 1
ATOM 2948 N N . THR A 1 372 ? 1.395 -17.431 -13.380 1.00 96.88 372 THR A N 1
ATOM 2949 C CA . THR A 1 372 ? 2.213 -18.637 -13.206 1.00 96.88 372 THR A CA 1
ATOM 2950 C C . THR A 1 372 ? 2.448 -18.949 -11.729 1.00 96.88 372 THR A C 1
ATOM 2952 O O . THR A 1 372 ? 2.384 -20.111 -11.339 1.00 96.88 372 THR A O 1
ATOM 2955 N N . ILE A 1 373 ? 2.698 -17.929 -10.901 1.00 96.19 373 ILE A N 1
ATOM 2956 C CA . ILE A 1 373 ? 3.023 -18.118 -9.477 1.00 96.19 373 ILE A CA 1
ATOM 2957 C C . ILE A 1 373 ? 1.794 -18.115 -8.562 1.00 96.19 373 ILE A C 1
ATOM 2959 O O . ILE A 1 373 ? 1.871 -18.621 -7.445 1.00 96.19 373 ILE A O 1
ATOM 2963 N N . ALA A 1 374 ? 0.653 -17.590 -9.018 1.00 96.12 374 ALA A N 1
ATOM 2964 C CA . ALA A 1 374 ? -0.559 -17.496 -8.207 1.00 96.12 374 ALA A CA 1
ATOM 2965 C C . ALA A 1 374 ? -1.030 -18.830 -7.601 1.00 96.12 374 ALA A C 1
ATOM 2967 O O . ALA A 1 374 ? -1.365 -18.823 -6.421 1.00 96.12 374 ALA A O 1
ATOM 2968 N N . PRO A 1 375 ? -0.997 -19.985 -8.300 1.00 94.19 375 PRO A N 1
ATOM 2969 C CA . PRO A 1 375 ? -1.369 -21.259 -7.681 1.00 94.19 375 PRO A CA 1
ATOM 2970 C C . PRO A 1 375 ? -0.486 -21.660 -6.490 1.00 94.19 375 PRO A C 1
ATOM 2972 O O . PRO A 1 375 ? -0.931 -22.424 -5.641 1.00 94.19 375 PRO A O 1
ATOM 2975 N N . LEU A 1 376 ? 0.756 -21.171 -6.417 1.00 92.62 376 LEU A N 1
ATOM 2976 C CA . LEU A 1 376 ? 1.645 -21.429 -5.283 1.00 92.62 376 LEU A CA 1
ATOM 2977 C C . LEU A 1 376 ? 1.329 -20.493 -4.113 1.00 92.62 376 LEU A C 1
ATOM 2979 O O . LEU A 1 376 ? 1.275 -20.943 -2.976 1.00 92.62 376 LEU A O 1
ATOM 2983 N N . LEU A 1 377 ? 1.103 -19.208 -4.404 1.00 91.56 377 LEU A N 1
ATOM 2984 C CA . LEU A 1 377 ? 0.902 -18.170 -3.388 1.00 91.56 377 LEU A CA 1
ATOM 2985 C C . LEU A 1 377 ? -0.517 -18.129 -2.811 1.00 91.56 377 LEU A C 1
ATOM 2987 O O . LEU A 1 377 ? -0.697 -17.705 -1.674 1.00 91.56 377 LEU A O 1
ATOM 2991 N N . ASP A 1 378 ? -1.521 -18.553 -3.581 1.00 88.31 378 ASP A N 1
ATOM 2992 C CA . ASP A 1 378 ? -2.919 -18.592 -3.132 1.00 88.31 378 ASP A CA 1
ATOM 2993 C C . ASP A 1 378 ? -3.183 -19.768 -2.170 1.00 88.31 378 ASP A C 1
ATOM 2995 O O . ASP A 1 378 ? -4.173 -19.753 -1.446 1.00 88.31 378 ASP A O 1
ATOM 2999 N N . ASN A 1 379 ? -2.305 -20.779 -2.162 1.00 74.81 379 ASN A N 1
ATOM 3000 C CA . ASN A 1 379 ? -2.396 -21.973 -1.311 1.00 74.81 379 ASN A CA 1
ATOM 3001 C C . ASN A 1 379 ? -1.411 -21.956 -0.124 1.00 74.81 379 ASN A C 1
ATOM 3003 O O . ASN A 1 379 ? -1.342 -22.934 0.620 1.00 74.81 379 ASN A O 1
ATOM 3007 N N . SER A 1 380 ? -0.632 -20.879 0.019 1.00 61.88 380 SER A N 1
ATOM 3008 C CA . SER A 1 380 ? 0.355 -20.659 1.085 1.00 61.88 380 SER A CA 1
ATOM 3009 C C . SER A 1 380 ? -0.094 -19.549 2.017 1.00 61.88 380 SER A C 1
ATOM 3011 O O . SER A 1 380 ? 0.073 -19.716 3.239 1.00 61.88 380 SER A O 1
#

Sequence (380 aa):
FLLEAPIAPGTFLLEAPVTPVTFPLEGPITPVTFPSLFLLEDPITPETFLLKDPVTPETFLLEDPVTPLTFLLEAPIAPATFLLESPVTPVTFPLEGPINPVTFLFEDPITPETFILEGSINSSMFINKCLFWFSFLVLVMWVYILLVPVSSKSKIKDLQITALILARGGSKGILLKNLALVNNKTLISRTISVLREFSKFQSVWVSTDHESIVREARLSGARIHTRSRESAADEASSLLAVKEFAYHHPEIPAIALFQCTSPFLTLFPIEQAYAMMTDLGYDSVFSVTTSYKLRWTFNSDFSVSPLNFDLTRRPRRQDWDGDLIENGMFYFFRTRLLQFNVLQGGQMGVVEIPQNRSLEIDSPLDLKIAQTIAPLLDNS

InterPro domains:
  IPR003329 Acylneuraminate cytidylyltransferase [PF02348] (163-366)
  IPR029044 Nucleotide-diphospho-sugar transferases [G3DSA:3.90.550.10] (160-375)
  IPR029044 Nucleotide-diphospho-sugar transferases [SSF53448] (161-373)
  IPR050793 CMP-NeuNAc synthase [PTHR21485] (153-373)

Foldseek 3Di:
DDPPDQAQDLEDEDPDEDEEQEDEDDDDDDPRRDHLEYEYPDEYEYQEYDYAEEDERQEYEYQEEYEYQEYEAQEEYEHQYYEYNYEYEYQEYEHQYEYEYQYYDYNDYYHYVYYHYNYYYDYPDDDDPPPPDVVPVVVVVVVVVVPPPPPDPDLPQPQAEEEEEEQEQDAPFDHSQQQFDAPNGGLVLLVLLQVVVLVRHPFYEYEYQDVVVVVSCVVSPHHYDDDDVQCNDPPHDPLNSVVRVCVVVVVNFKYKYFYSQQNLDHNPLVVVQVCCVRVVVAAKEAEWAFDPDFDWDADPVRDIDTDPDDPVCGDDSVRDDGDTGGLRGIMMHTPVCSVVVDSADDRYYYGYDYPLRSQGDRHPVSSVVSNVCVVVSVVD